Protein AF-0000000067177230 (afdb_homodimer)

InterPro domains:
  IPR029063 S-adenosyl-L-methionine-dependent methyltransferase superfamily [G3DSA:3.40.50.150] (31-239)
  IPR029063 S-adenosyl-L-methionine-dependent methyltransferase superfamily [SSF53335] (38-191)

Nearest PDB structures (foldseek):
  8iaa-assembly1_B  TM=7.908E-01  e=8.443E-17  Saccharopolyspora spinosa
  3ssn-assembly1_A  TM=7.927E-01  e=2.210E-16  Micromonospora griseorubida
  8ia9-assembly1_B-2  TM=8.274E-01  e=1.172E-15  Saccharopolyspora spinosa
  8ia9-assembly1_A-2  TM=7.878E-01  e=2.073E-16  Saccharopolyspora spinosa
  3ssn-assembly1_C  TM=7.969E-01  e=8.501E-16  Micromonospora griseorubida

Foldseek 3Di:
DLVVCDDPRNDDDDDDDDPDDDDDDPLNVLLVVFPPDDDDPVCSVVCVVACVPWAEEEEEDCDPVRVVSSCCVVPVRHQYEYEAQDPVCQVNADVVSNYHYYHDQLLDLVSVVVVCVVPNAGLYYEYPHQQAQNSQVSNCVRRVVRHAAQGKYKYAQLVCCVPPVRHPDPQGVVNVVVVLVCQLCFQCVVDDDLLCQEPPRPNPDPDDDGPQSNQFFDDWDDDDRMIMTTTHNGGDDRDYDYDD/DLVVCDDPRNDDDDDDDDPDDDDDDPLVVLLVVFPPDDDDSVCSVVCVVACVPWAEEEEEDCDPVRVVSSCCVVPVRHQYEYEAQDPVCQVNADVVSNYHYYHDQLLDLVSVVVVCVVPNAGLYYEYPHQQAQNSQVSNCVRRVVRHAAFGKYKYAQLVCCVPPVRHPDPQGVVNVVVVLVCQLCFQCVVDDDLLCQEPPRPNPDPDDDGPQSNQFFDDWDDDDRMIMTTTHNGGDDRDYDYDD

Secondary structure (DSSP, 8-state):
-HHHHHHHHHSEEEEEB--SPPP--HHHHHHHH-SS-EEETTHHHHHHHHSTT-SEEEEE--TTSHHHHHHHHH-TT-EEEEEESSGGGGGG-BGGGTEEEEE--TT-HHHHHHHHHHH---SEEEE-S--SHHHHHHHHHHHGGGSPTT-EEEEE-GGGGGSTTT--SS--HHHHHHHHHHHHTHHHHT-SSGGGGBTT-TT--SEEEEETHHHHEEEEEEETTEEEEEEPSS---B--EEE-/-HHHHHHHHHSEEEEEB--SPPP--HHHHHHHH-SS-EEETTHHHHHHHHSTT-SEEEEE--TTSHHHHHHHHH-TT-EEEEEESSGGGGGG-BGGGTEEEEE--TT-HHHHHHHHHHH---SEEEE-S--SHHHHHHHHHHHGGGSPTT-EEEEE-GGGGGSGGG--SS--HHHHHHHHHHHHTHHHHT-SSGGGGBTT-TT--SEEEEETHHHHEEEEEEETTEEEEEEPSS---B--EEE-

Sequence (488 aa):
MLQALGPDLSRSVTMTADDSVPEETSIGRIFEGTHDVHKLRHYLPIYERVLTNAGKMLEIGVDRGGSLEMWRQYLPETTIVGVDINPRAAQYDDPDRRIHVRIGDQTNTHFLQAVLDEFGAFDTVLDDGGHTPKQMISSFQYLFPRLKAGGVYVVEDVCANYWTSYRDQPESFIDFTRWLMDAMHAPYMRMNSVFQIMEGHQKRLRHVEVPYAATIIDRIEVFDSVVVIHRADESKRLPRAAYQMLQALGPDLSRSVTMTADDSVPEETSIGRIFEGTHDVHKLRHYLPIYERVLTNAGKMLEIGVDRGGSLEMWRQYLPETTIVGVDINPRAAQYDDPDRRIHVRIGDQTNTHFLQAVLDEFGAFDTVLDDGGHTPKQMISSFQYLFPRLKAGGVYVVEDVCANYWTSYRDQPESFIDFTRWLMDAMHAPYMRMNSVFQIMEGHQKRLRHVEVPYAATIIDRIEVFDSVVVIHRADESKRLPRAAYQ

Radius of gyration: 23.13 Å; Cα contacts (8 Å, |Δi|>4): 1016; chains: 2; bounding box: 54×68×53 Å

Organism: Mycolicibacterium smegmatis (strain ATCC 700084 / mc(2)155) (NCBI:txid246196)

pLDDT: mean 97.38, std 2.11, range [83.94, 98.94]

Solvent-accessible surface area (backbone atoms only — not comparable to full-atom values): 25135 Å² total; per-residue (Å²): 92,57,78,77,41,34,73,69,34,34,36,79,37,78,33,38,52,69,82,70,80,77,75,88,41,77,65,46,50,45,47,70,71,26,56,55,28,75,48,49,60,79,48,53,64,51,46,65,67,72,52,74,80,44,53,33,32,37,34,32,39,37,68,76,39,12,53,57,55,36,45,45,70,75,38,74,82,27,38,39,37,32,30,24,66,54,68,75,37,48,74,63,42,34,69,94,73,38,27,40,45,48,72,41,52,71,65,36,62,68,53,52,46,51,52,35,71,73,71,45,67,30,37,24,37,37,41,52,46,66,50,24,25,62,38,50,50,45,33,42,45,61,46,58,85,52,39,34,66,54,12,39,41,36,38,49,52,56,50,40,39,55,14,76,92,28,43,79,54,91,60,33,58,71,57,49,48,50,40,51,53,48,37,42,46,38,65,44,63,78,42,73,54,69,51,38,33,22,70,91,41,89,63,36,50,60,61,47,78,28,38,39,38,36,30,36,53,45,36,40,36,39,44,84,39,31,41,38,40,31,33,25,70,54,77,46,54,44,69,44,31,46,74,50,95,57,76,78,40,33,73,69,33,36,36,79,37,76,32,38,52,68,83,70,81,77,75,88,40,76,66,46,50,44,47,70,71,25,57,55,28,74,48,47,60,80,48,53,65,51,47,64,67,71,52,73,79,44,53,32,32,37,33,33,40,38,66,76,40,12,52,58,54,36,45,44,71,76,38,72,83,28,38,37,36,31,31,22,66,53,68,75,38,49,75,63,44,34,68,94,74,39,26,39,45,48,72,41,51,70,65,37,61,70,54,52,46,52,52,35,70,73,72,45,67,29,38,23,37,39,40,51,47,67,50,25,25,63,40,49,50,44,33,44,45,60,44,56,85,52,39,33,67,53,14,41,41,36,37,49,52,54,49,41,39,54,14,73,93,28,44,79,54,90,59,33,59,71,55,50,48,51,39,52,53,48,36,42,46,39,64,45,64,76,40,73,54,69,52,38,32,22,69,91,40,88,63,35,50,59,61,48,78,27,39,39,38,35,29,36,53,46,37,38,36,39,43,80,40,30,41,38,42,31,33,25,71,53,77,47,54,45,68,42,31,43,74,50

Structure (mmCIF, N/CA/C/O backbone):
data_AF-0000000067177230-model_v1
#
loop_
_entity.id
_entity.type
_entity.pdbx_description
1 polymer 'Rmt2 protein'
#
loop_
_atom_site.group_PDB
_atom_site.id
_atom_site.type_symbol
_atom_site.label_atom_id
_atom_site.label_alt_id
_atom_site.label_comp_id
_atom_site.label_asym_id
_atom_site.label_entity_id
_atom_site.label_seq_id
_atom_site.pdbx_PDB_ins_code
_atom_site.Cartn_x
_atom_site.Cartn_y
_atom_site.Cartn_z
_atom_site.occupancy
_atom_site.B_iso_or_equiv
_atom_site.auth_seq_id
_atom_site.auth_comp_id
_atom_site.auth_asym_id
_atom_site.auth_atom_id
_atom_site.pdbx_PDB_model_num
ATOM 1 N N . MET A 1 1 ? -8.648 4.359 -17.203 1 89.75 1 MET A N 1
ATOM 2 C CA . MET A 1 1 ? -8.852 3.607 -15.969 1 89.75 1 MET A CA 1
ATOM 3 C C . MET A 1 1 ? -9.945 2.562 -16.141 1 89.75 1 MET A C 1
ATOM 5 O O . MET A 1 1 ? -9.711 1.37 -15.945 1 89.75 1 MET A O 1
ATOM 9 N N . LEU A 1 2 ? -11.125 2.902 -16.641 1 91.56 2 LEU A N 1
ATOM 10 C CA . LEU A 1 2 ? -12.25 1.975 -16.719 1 91.56 2 LEU A CA 1
ATOM 11 C C . LEU A 1 2 ? -11.922 0.816 -17.656 1 91.56 2 LEU A C 1
ATOM 13 O O . LEU A 1 2 ? -12.227 -0.339 -17.359 1 91.56 2 LEU A O 1
ATOM 17 N N . GLN A 1 3 ? -11.312 1.147 -18.766 1 92.94 3 GLN A N 1
ATOM 18 C CA . GLN A 1 3 ? -10.93 0.103 -19.719 1 92.94 3 GLN A CA 1
ATOM 19 C C . GLN A 1 3 ? -9.906 -0.849 -19.109 1 92.94 3 GLN A C 1
ATOM 21 O O . GLN A 1 3 ? -10.008 -2.066 -19.266 1 92.94 3 GLN A O 1
ATOM 26 N N . ALA A 1 4 ? -8.969 -0.3 -18.375 1 93.94 4 ALA A N 1
ATOM 27 C CA . ALA A 1 4 ? -7.902 -1.092 -17.781 1 93.94 4 ALA A CA 1
ATOM 28 C C . ALA A 1 4 ? -8.445 -2.031 -16.719 1 93.94 4 ALA A C 1
ATOM 30 O O . ALA A 1 4 ? -7.93 -3.133 -16.516 1 93.94 4 ALA A O 1
ATOM 31 N N . LEU A 1 5 ? -9.477 -1.736 -16 1 97.06 5 LEU A N 1
ATOM 32 C CA . LEU A 1 5 ? -10.04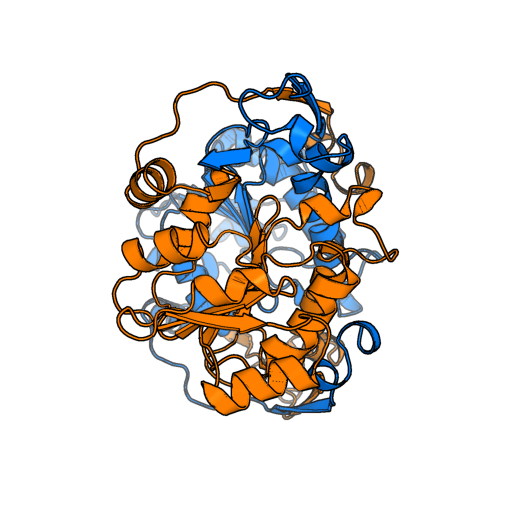7 -2.496 -14.898 1 97.06 5 LEU A CA 1
ATOM 33 C C . LEU A 1 5 ? -10.719 -3.77 -15.406 1 97.06 5 LEU A C 1
ATOM 35 O O . LEU A 1 5 ? -10.82 -4.754 -14.672 1 97.06 5 LEU A O 1
ATOM 39 N N . GLY A 1 6 ? -11.117 -3.797 -16.672 1 96.62 6 GLY A N 1
ATOM 40 C CA . GLY A 1 6 ? -11.914 -4.906 -17.188 1 96.62 6 GLY A CA 1
ATOM 41 C C . GLY A 1 6 ? -13.398 -4.754 -16.891 1 96.62 6 GLY A C 1
ATOM 42 O O . GLY A 1 6 ? -13.797 -3.883 -16.109 1 96.62 6 GLY A O 1
ATOM 43 N N . PRO A 1 7 ? -14.203 -5.555 -17.453 1 97.12 7 PRO A N 1
ATOM 44 C CA . PRO A 1 7 ? -15.648 -5.359 -17.438 1 97.12 7 PRO A CA 1
ATOM 45 C C . PRO A 1 7 ? -16.266 -5.539 -16.047 1 97.12 7 PRO A C 1
ATOM 47 O O . PRO A 1 7 ? -17.203 -4.832 -15.68 1 97.12 7 PRO A O 1
ATOM 50 N N . ASP A 1 8 ? -15.742 -6.465 -15.266 1 97.88 8 ASP A N 1
ATOM 51 C CA . ASP A 1 8 ? -16.312 -6.719 -13.945 1 97.88 8 ASP A CA 1
ATOM 52 C C . ASP A 1 8 ? -16.016 -5.562 -12.992 1 97.88 8 ASP A C 1
ATOM 54 O O . ASP A 1 8 ? -16.938 -5 -12.398 1 97.88 8 ASP A O 1
ATOM 58 N N . LEU A 1 9 ? -14.805 -5.152 -12.93 1 98.56 9 LEU A N 1
ATOM 59 C CA . LEU A 1 9 ? -14.375 -4.145 -11.969 1 98.56 9 LEU A CA 1
ATOM 60 C C . LEU A 1 9 ? -14.828 -2.754 -12.398 1 98.56 9 LEU A C 1
ATOM 62 O O . LEU A 1 9 ? -14.977 -1.859 -11.562 1 98.56 9 LEU A O 1
ATOM 66 N N . SER A 1 10 ? -15.094 -2.557 -13.656 1 98.38 10 SER A N 1
ATOM 67 C CA . SER A 1 10 ? -15.43 -1.226 -14.148 1 98.38 10 SER A CA 1
ATOM 68 C C . SER A 1 10 ? -16.938 -1.018 -14.195 1 98.38 10 SER A C 1
ATOM 70 O O . SER A 1 10 ? -17.406 0.089 -14.461 1 98.38 10 SER A O 1
ATOM 72 N N . ARG A 1 11 ? -17.719 -2.109 -13.969 1 98.31 11 ARG A N 1
ATOM 73 C CA . ARG A 1 11 ? -19.172 -1.963 -14.031 1 98.31 11 ARG A CA 1
ATOM 74 C C . ARG A 1 11 ? -19.656 -0.879 -13.07 1 98.31 11 ARG A C 1
ATOM 76 O O . ARG A 1 11 ? -19.141 -0.754 -11.953 1 98.31 11 ARG A O 1
ATOM 83 N N . SER A 1 12 ? -20.625 -0.101 -13.508 1 98.25 12 SER A N 1
ATOM 84 C CA . SER A 1 12 ? -21.109 1.019 -12.711 1 98.25 12 SER A CA 1
ATOM 85 C C . SER A 1 12 ? -22.016 0.537 -11.578 1 98.25 12 SER A C 1
ATOM 87 O O . SER A 1 12 ? -22.938 -0.255 -11.797 1 98.25 12 SER A O 1
ATOM 89 N N . VAL A 1 13 ? -21.688 0.997 -10.391 1 98.44 13 VAL A N 1
ATOM 90 C CA . VAL A 1 13 ? -22.531 0.724 -9.234 1 98.44 13 VAL A CA 1
ATOM 91 C C . VAL A 1 13 ? -22.781 2.016 -8.453 1 98.44 13 VAL A C 1
ATOM 93 O O . VAL A 1 13 ? -22.109 3.025 -8.695 1 98.44 13 VAL A O 1
ATOM 96 N N . THR A 1 14 ? -23.734 1.998 -7.543 1 98.31 14 THR A N 1
ATOM 97 C CA . THR A 1 14 ? -24.078 3.162 -6.734 1 98.31 14 THR A CA 1
ATOM 98 C C . THR A 1 14 ? -23.516 3.029 -5.328 1 98.31 14 THR A C 1
ATOM 100 O O . THR A 1 14 ? -23.781 2.043 -4.637 1 98.31 14 THR A O 1
ATOM 103 N N . MET A 1 15 ? -22.672 3.914 -4.945 1 98.19 15 MET A N 1
ATOM 104 C CA . MET A 1 15 ? -22.266 4.062 -3.549 1 98.19 15 MET A CA 1
ATOM 105 C C . MET A 1 15 ? -23.219 5.016 -2.812 1 98.19 15 MET A C 1
ATOM 107 O O . MET A 1 15 ? -23.516 6.102 -3.309 1 98.19 15 MET A O 1
ATOM 111 N N . THR A 1 16 ? -23.609 4.648 -1.666 1 98.06 16 THR A N 1
ATOM 112 C CA . THR A 1 16 ? -24.594 5.441 -0.938 1 98.06 16 THR A CA 1
ATOM 113 C C . THR A 1 16 ? -23.984 6.02 0.339 1 98.06 16 THR A C 1
ATOM 115 O O . THR A 1 16 ? -23.031 5.461 0.885 1 98.06 16 THR A O 1
ATOM 118 N N . ALA A 1 17 ? -24.531 7.113 0.791 1 97.56 17 ALA A N 1
ATOM 119 C CA . ALA A 1 17 ? -24.094 7.746 2.037 1 97.56 17 ALA A CA 1
ATOM 120 C C . ALA A 1 17 ? -24.328 6.82 3.229 1 97.56 17 ALA A C 1
ATOM 122 O O . ALA A 1 17 ? -25.328 6.09 3.27 1 97.56 17 ALA A O 1
ATOM 123 N N . ASP A 1 18 ? -23.422 6.836 4.145 1 95.75 18 ASP A N 1
ATOM 124 C CA . ASP A 1 18 ? -23.516 6.098 5.398 1 95.75 18 ASP A CA 1
ATOM 125 C C . ASP A 1 18 ? -24.125 6.969 6.5 1 95.75 18 ASP A C 1
ATOM 127 O O . ASP A 1 18 ? -23.516 7.945 6.934 1 95.75 18 ASP A O 1
ATOM 131 N N . ASP A 1 19 ? -25.234 6.637 7.004 1 94.12 19 ASP A N 1
ATOM 132 C CA . ASP A 1 19 ? -25.891 7.414 8.047 1 94.12 19 ASP A CA 1
ATOM 133 C C . ASP A 1 19 ? -25.969 6.625 9.352 1 94.12 19 ASP A C 1
ATOM 135 O O . ASP A 1 19 ? -26.719 6.992 10.258 1 94.12 19 ASP A O 1
ATOM 139 N N . SER A 1 20 ? -25.266 5.492 9.328 1 94.5 20 SER A N 1
ATOM 140 C CA . SER A 1 20 ? -25.266 4.695 10.547 1 94.5 20 SER A CA 1
ATOM 141 C C . SER A 1 20 ? -24.516 5.398 11.672 1 94.5 20 SER A C 1
ATOM 143 O O . SER A 1 20 ? -23.719 6.309 11.422 1 94.5 20 SER A O 1
ATOM 145 N N . VAL A 1 21 ? -24.766 5.016 12.898 1 93.31 21 VAL A N 1
ATOM 146 C CA . VAL A 1 21 ? -24 5.504 14.031 1 93.31 21 VAL A CA 1
ATOM 147 C C . VAL A 1 21 ? -22.578 4.949 13.969 1 93.31 21 VAL A C 1
ATOM 149 O O . VAL A 1 21 ? -22.375 3.748 13.781 1 93.31 21 VAL A O 1
ATOM 152 N N . PRO A 1 22 ? -21.641 5.809 14.078 1 91.06 22 PRO A N 1
ATOM 153 C CA . PRO A 1 22 ? -20.266 5.32 14.031 1 91.06 22 PRO A CA 1
ATOM 154 C C . PRO A 1 22 ? -19.969 4.285 15.117 1 91.06 22 PRO A C 1
ATOM 156 O O . PRO A 1 22 ? -20.484 4.398 16.234 1 91.06 22 PRO A O 1
ATOM 159 N N . GLU A 1 23 ? -19.156 3.365 14.68 1 86.69 23 GLU A N 1
ATOM 160 C CA . GLU A 1 23 ? -18.75 2.352 15.648 1 86.69 23 GLU A CA 1
ATOM 161 C C . GLU A 1 23 ? -17.938 2.967 16.781 1 86.69 23 GLU A C 1
ATOM 163 O O . GLU A 1 23 ? -17.109 3.846 16.547 1 86.69 23 GLU A O 1
ATOM 168 N N . GLU A 1 24 ? -18.141 2.428 17.953 1 90.19 24 GLU A N 1
ATOM 169 C CA . GLU A 1 24 ? -17.391 2.898 19.109 1 90.19 24 GLU A CA 1
ATOM 170 C C . GLU A 1 24 ? -16.031 2.205 19.203 1 90.19 24 GLU A C 1
ATOM 172 O O . GLU A 1 24 ? -15.961 0.984 19.344 1 90.19 24 GLU A O 1
ATOM 177 N N . THR A 1 25 ? -15.055 2.898 18.953 1 93 25 THR A N 1
ATOM 178 C CA . THR A 1 25 ? -13.68 2.441 19.156 1 93 25 THR A CA 1
ATOM 179 C C . THR A 1 25 ? -12.945 3.354 20.125 1 93 25 THR A C 1
ATOM 181 O O . THR A 1 25 ? -13.445 4.422 20.484 1 93 25 THR A O 1
ATOM 184 N N . SER A 1 26 ? -11.844 2.889 20.672 1 92.94 26 SER A N 1
ATOM 185 C CA . SER A 1 26 ? -11.086 3.709 21.609 1 92.94 26 SER A CA 1
ATOM 186 C C . SER A 1 26 ? -10.719 5.055 20.984 1 92.94 26 SER A C 1
ATOM 188 O O . SER A 1 26 ? -10.977 6.105 21.578 1 92.94 26 SER A O 1
ATOM 190 N N . ILE A 1 27 ? -10.156 5.043 19.781 1 95.12 27 ILE A N 1
ATOM 191 C CA . ILE A 1 27 ? -9.766 6.297 19.141 1 95.12 27 ILE A CA 1
ATOM 192 C C . ILE A 1 27 ? -11.016 7.062 18.703 1 95.12 27 ILE A C 1
ATOM 194 O O . ILE A 1 27 ? -11.023 8.297 18.703 1 95.12 27 ILE A O 1
ATOM 198 N N . GLY A 1 28 ? -12.055 6.277 18.359 1 96.25 28 GLY A N 1
ATOM 199 C CA . GLY A 1 28 ? -13.32 6.922 18.031 1 96.25 28 GLY A CA 1
ATOM 200 C C . GLY A 1 28 ? -13.883 7.742 19.172 1 96.25 28 GLY A C 1
ATOM 201 O O . GLY A 1 28 ? -14.359 8.859 18.969 1 96.25 28 GLY A O 1
ATOM 202 N N . ARG A 1 29 ? -13.789 7.203 20.375 1 96.94 29 ARG A N 1
ATOM 203 C CA . ARG A 1 29 ? -14.266 7.91 21.562 1 96.94 29 ARG A CA 1
ATOM 204 C C . ARG A 1 29 ? -13.469 9.188 21.797 1 96.94 29 ARG A C 1
ATOM 206 O O . ARG A 1 29 ? -14.039 10.234 22.109 1 96.94 29 ARG A O 1
ATOM 213 N N . ILE A 1 30 ? -12.211 9.016 21.656 1 97.69 30 ILE A N 1
ATOM 214 C CA . ILE A 1 30 ? -11.336 10.164 21.828 1 97.69 30 ILE A CA 1
ATOM 215 C C . ILE A 1 30 ? -11.68 11.234 20.797 1 97.69 30 ILE A C 1
ATOM 217 O O . ILE A 1 30 ? -11.828 12.414 21.125 1 97.69 30 ILE A O 1
ATOM 221 N N . PHE A 1 31 ? -11.82 10.828 19.562 1 97.94 31 PHE A N 1
ATOM 222 C CA . PHE A 1 31 ? -12.156 11.742 18.484 1 97.94 31 PHE A CA 1
ATOM 223 C C . PHE A 1 31 ? -13.461 12.469 18.766 1 97.94 31 PHE A C 1
ATOM 225 O O . PHE A 1 31 ? -13.539 13.695 18.641 1 97.94 31 PHE A O 1
ATOM 232 N N . GLU A 1 32 ? -14.43 11.688 19.188 1 96.62 32 GLU A N 1
ATOM 233 C CA . GLU A 1 32 ? -15.742 12.266 19.453 1 96.62 32 GLU A CA 1
ATOM 234 C C . GLU A 1 32 ? -15.688 13.258 20.609 1 96.62 32 GLU A C 1
ATOM 236 O O . GLU A 1 32 ? -16.453 14.227 20.641 1 96.62 32 G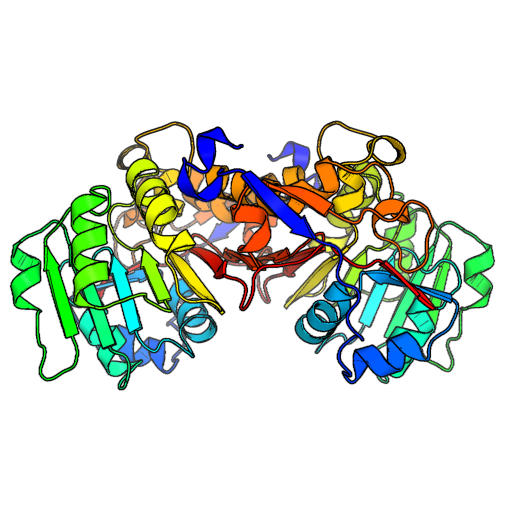LU A O 1
ATOM 241 N N . GLY A 1 33 ? -14.766 13.047 21.5 1 96.81 33 GLY A N 1
ATOM 242 C CA . GLY A 1 33 ? -14.664 13.891 22.672 1 96.81 33 GLY A CA 1
ATOM 243 C C . GLY A 1 33 ? -13.727 15.062 22.484 1 96.81 33 GLY A C 1
ATOM 244 O O . GLY A 1 33 ? -13.586 15.906 23.375 1 96.81 33 GLY A O 1
ATOM 245 N N . THR A 1 34 ? -13.016 15.141 21.406 1 97.56 34 THR A N 1
ATOM 246 C CA . THR A 1 34 ? -12.023 16.172 21.156 1 97.56 34 THR A CA 1
ATOM 247 C C . THR A 1 34 ? -12.617 17.312 20.328 1 97.56 34 THR A C 1
ATOM 249 O O . THR A 1 34 ? -13.164 17.062 19.25 1 97.56 34 THR A O 1
ATOM 252 N N . HIS A 1 35 ? -12.461 18.516 20.734 1 96.5 35 HIS A N 1
ATOM 253 C CA . HIS A 1 35 ? -13.008 19.656 20 1 96.5 35 HIS A CA 1
ATOM 254 C C . HIS A 1 35 ? -12.023 20.156 18.938 1 96.5 35 HIS A C 1
ATOM 256 O O . HIS A 1 35 ? -10.812 19.969 19.078 1 96.5 35 HIS A O 1
ATOM 262 N N . ASP A 1 36 ? -12.547 20.734 17.906 1 96.62 36 ASP A N 1
ATOM 263 C CA . ASP A 1 36 ? -11.789 21.438 16.875 1 96.62 36 ASP A CA 1
ATOM 264 C C . ASP A 1 36 ? -10.898 20.469 16.094 1 96.62 36 ASP A C 1
ATOM 266 O O . ASP A 1 36 ? -9.75 20.781 15.781 1 96.62 36 ASP A O 1
ATOM 270 N N . VAL A 1 37 ? -11.344 19.25 15.938 1 96.69 37 VAL A N 1
ATOM 271 C CA . VAL A 1 37 ? -10.617 18.266 15.133 1 96.69 37 VAL A CA 1
ATOM 272 C C . VAL A 1 37 ? -11.484 17.812 13.961 1 96.69 37 VAL A C 1
ATOM 274 O O . VAL A 1 37 ? -12.68 17.562 14.125 1 96.69 37 VAL A O 1
ATOM 277 N N . HIS A 1 38 ? -10.977 17.859 12.781 1 95.56 38 HIS A N 1
ATOM 278 C CA . HIS A 1 38 ? -11.625 17.422 11.547 1 95.56 38 HIS A CA 1
ATOM 279 C C . HIS A 1 38 ? -10.914 16.219 10.938 1 95.56 38 HIS A C 1
ATOM 281 O O . HIS A 1 38 ? -9.711 16.266 10.68 1 95.56 38 HIS A O 1
ATOM 287 N N . LYS A 1 39 ? -11.617 15.125 10.766 1 97.38 39 LYS A N 1
ATOM 288 C CA . LYS A 1 39 ? -11.078 13.93 10.133 1 97.38 39 LYS A CA 1
ATOM 289 C C . LYS A 1 39 ? -12.156 13.203 9.32 1 97.38 39 LYS A C 1
ATOM 291 O O . LYS A 1 39 ? -13.352 13.367 9.578 1 97.38 39 LYS A O 1
ATOM 296 N N . LEU A 1 40 ? -11.742 12.477 8.32 1 97.56 40 LEU A N 1
ATOM 297 C CA . LEU A 1 40 ? -12.625 11.453 7.766 1 97.56 40 LEU A CA 1
ATOM 298 C C . LEU A 1 40 ? -12.695 10.242 8.695 1 97.56 40 LEU A C 1
ATOM 300 O O . LEU A 1 40 ? -11.664 9.766 9.172 1 97.56 40 LEU A O 1
ATOM 304 N N . ARG A 1 41 ? -13.859 9.781 8.961 1 96.81 41 ARG A N 1
ATOM 305 C CA . ARG A 1 41 ? -14.078 8.773 10 1 96.81 41 ARG A CA 1
ATOM 306 C C . ARG A 1 41 ? -13.273 7.508 9.719 1 96.81 41 ARG A C 1
ATOM 308 O O . ARG A 1 41 ? -12.773 6.871 10.641 1 96.81 41 ARG A O 1
ATOM 315 N N . HIS A 1 42 ? -13.164 7.152 8.469 1 96.5 42 HIS A N 1
ATOM 316 C CA . HIS A 1 42 ? -12.516 5.891 8.148 1 96.5 42 HIS A CA 1
ATOM 317 C C . HIS A 1 42 ? -11.008 5.988 8.312 1 96.5 42 HIS A C 1
ATOM 319 O O . HIS A 1 42 ? -10.289 5 8.141 1 96.5 42 HIS A O 1
ATOM 325 N N . TYR A 1 43 ? -10.438 7.203 8.688 1 98 43 TYR A N 1
ATOM 326 C CA . TYR A 1 43 ? -9.023 7.352 9 1 98 43 TYR A CA 1
ATOM 327 C C . TYR A 1 43 ? -8.695 6.73 10.352 1 98 43 TYR A C 1
ATOM 329 O O . TYR A 1 43 ? -7.562 6.309 10.594 1 98 43 TYR A O 1
ATOM 337 N N . LEU A 1 44 ? -9.664 6.711 11.219 1 97.44 44 LEU A N 1
ATOM 338 C CA . LEU A 1 44 ? -9.43 6.375 12.625 1 97.44 44 LEU A CA 1
ATOM 339 C C . LEU A 1 44 ? -8.836 4.977 12.75 1 97.44 44 LEU A C 1
ATOM 341 O O . LEU A 1 44 ? -7.793 4.801 13.383 1 97.44 44 LEU A O 1
ATOM 345 N N . PRO A 1 45 ? -9.398 3.979 12.109 1 96.31 45 PRO A N 1
ATOM 346 C CA . PRO A 1 45 ? -8.758 2.668 12.203 1 96.31 45 PRO A CA 1
ATOM 347 C C . PRO A 1 45 ? -7.379 2.641 11.539 1 96.31 45 PRO A C 1
ATOM 349 O O . PRO A 1 45 ? -6.52 1.843 11.922 1 96.31 45 PRO A O 1
ATOM 352 N N . ILE A 1 46 ? -7.156 3.479 10.531 1 97.56 46 ILE A N 1
ATOM 353 C CA . ILE A 1 46 ? -5.844 3.557 9.891 1 97.56 46 ILE A CA 1
ATOM 354 C C . ILE A 1 46 ? -4.812 4.074 10.898 1 97.56 46 ILE A C 1
ATOM 356 O O . ILE A 1 46 ? -3.713 3.527 11 1 97.56 46 ILE A O 1
ATOM 360 N N . TYR A 1 47 ? -5.219 5.09 11.688 1 97.62 47 TYR A N 1
ATOM 361 C CA . TYR A 1 47 ? -4.34 5.613 12.727 1 97.62 47 TYR A CA 1
ATOM 362 C C . TYR A 1 47 ? -3.959 4.52 13.719 1 97.62 47 TYR A C 1
ATOM 364 O O . TYR A 1 47 ? -2.791 4.395 14.094 1 97.62 47 TYR A O 1
ATOM 372 N N . GLU A 1 48 ? -4.961 3.725 14.086 1 95.75 48 GLU A N 1
ATOM 373 C CA . GLU A 1 48 ? -4.723 2.641 15.039 1 95.75 48 GLU A CA 1
ATOM 374 C C . GLU A 1 48 ? -3.676 1.665 14.508 1 95.75 48 GLU A C 1
ATOM 376 O O . GLU A 1 48 ? -2.885 1.117 15.281 1 95.75 48 GLU A O 1
ATOM 381 N N . ARG A 1 49 ? -3.705 1.533 13.266 1 93.94 49 ARG A N 1
ATOM 382 C CA . ARG A 1 49 ? -2.807 0.585 12.617 1 93.94 49 ARG A CA 1
ATOM 383 C C . ARG A 1 49 ? -1.401 1.164 12.484 1 93.94 49 ARG A C 1
ATOM 385 O O . ARG A 1 49 ? -0.413 0.466 12.719 1 93.94 49 ARG A O 1
ATOM 392 N N . VAL A 1 50 ? -1.264 2.428 12.195 1 95.56 50 VAL A N 1
ATOM 393 C CA . VAL A 1 50 ? 0.006 2.924 11.68 1 95.56 50 VAL A CA 1
ATOM 394 C C . VAL A 1 50 ? 0.716 3.748 12.75 1 95.56 50 VAL A C 1
ATOM 396 O O . VAL A 1 50 ? 1.924 3.979 12.664 1 95.56 50 VAL A O 1
ATOM 399 N N . LEU A 1 51 ? 0.018 4.223 13.781 1 95.62 51 LEU A N 1
ATOM 400 C CA . LEU A 1 51 ? 0.621 5.137 14.742 1 95.62 51 LEU A CA 1
ATOM 401 C C . LEU A 1 51 ? 0.994 4.402 16.031 1 95.62 51 LEU A C 1
ATOM 403 O O . LEU A 1 51 ? 1.346 5.031 17.031 1 95.62 51 LEU A O 1
ATOM 407 N N . THR A 1 52 ? 0.969 3.123 16.078 1 86.5 52 THR A N 1
ATOM 408 C CA . THR A 1 52 ? 1.159 2.309 17.281 1 86.5 52 THR A CA 1
ATOM 409 C C . THR A 1 52 ? 2.547 2.535 17.875 1 86.5 52 THR A C 1
ATOM 411 O O . THR A 1 52 ? 2.723 2.492 19.094 1 86.5 52 THR A O 1
ATOM 414 N N . ASN A 1 53 ? 3.533 2.871 17.141 1 85.19 53 ASN A N 1
ATOM 415 C CA . ASN A 1 53 ? 4.902 2.979 17.625 1 85.19 53 ASN A CA 1
ATOM 416 C C . ASN A 1 53 ? 5.441 4.398 17.484 1 85.19 53 ASN A C 1
ATOM 418 O O . ASN A 1 53 ? 6.648 4.598 17.359 1 85.19 53 ASN A O 1
ATOM 422 N N . ALA A 1 54 ? 4.508 5.27 17.547 1 94.88 54 ALA A N 1
ATOM 423 C CA . ALA A 1 54 ? 4.949 6.648 17.344 1 94.88 54 ALA A CA 1
ATOM 424 C C . ALA A 1 54 ? 5.629 7.191 18.594 1 94.88 54 ALA A C 1
ATOM 426 O O . ALA A 1 54 ? 4.965 7.508 19.578 1 94.88 54 ALA A O 1
ATOM 427 N N . GLY A 1 55 ? 6.953 7.305 18.578 1 97.44 55 GLY A N 1
ATOM 428 C CA . GLY A 1 55 ? 7.699 7.891 19.688 1 97.44 55 GLY A CA 1
ATOM 429 C C . GLY A 1 55 ? 7.82 9.398 19.578 1 97.44 55 GLY A C 1
ATOM 430 O O . GLY A 1 55 ? 7.562 10.117 20.562 1 97.44 55 GLY A O 1
ATOM 431 N N . LYS A 1 56 ? 8.258 9.922 18.5 1 98.75 56 LYS A N 1
ATOM 432 C CA . LYS A 1 56 ? 8.32 11.336 18.141 1 98.75 56 LYS A CA 1
ATOM 433 C C . LYS A 1 56 ? 7.629 11.594 16.812 1 98.75 56 LYS A C 1
ATOM 435 O O . LYS A 1 56 ? 8.094 11.141 15.766 1 98.75 56 LYS A O 1
ATOM 440 N N . MET A 1 57 ? 6.574 12.367 16.875 1 98.81 57 MET A N 1
ATOM 441 C CA . MET A 1 57 ? 5.691 12.547 15.719 1 98.81 57 MET A CA 1
ATOM 442 C C . MET A 1 57 ? 5.672 14.008 15.273 1 98.81 57 MET A C 1
ATOM 444 O O . MET A 1 57 ? 5.586 14.914 16.094 1 98.81 57 MET A O 1
ATOM 448 N N . LEU A 1 58 ? 5.84 14.156 13.977 1 98.94 58 LEU A N 1
ATOM 449 C CA . LEU A 1 58 ? 5.602 15.461 13.359 1 98.94 58 LEU A CA 1
ATOM 450 C C . LEU A 1 58 ? 4.25 15.492 12.656 1 98.94 58 LEU A C 1
ATOM 452 O O . LEU A 1 58 ? 3.975 14.656 11.789 1 98.94 58 LEU A O 1
ATOM 456 N N . GLU A 1 59 ? 3.404 16.344 13.031 1 98.88 59 GLU A N 1
ATOM 457 C CA . GLU A 1 59 ? 2.18 16.609 12.281 1 98.88 59 GLU A CA 1
ATOM 458 C C . GLU A 1 59 ? 2.271 17.922 11.516 1 98.88 59 GLU A C 1
ATOM 460 O O . GLU A 1 59 ? 2.51 18.984 12.109 1 98.88 59 GLU A O 1
ATOM 465 N N . ILE A 1 60 ? 2.109 17.812 10.242 1 98.88 60 ILE A N 1
ATOM 466 C CA . ILE A 1 60 ? 2.012 19 9.406 1 98.88 60 ILE A CA 1
ATOM 467 C C . ILE A 1 60 ? 0.552 19.438 9.297 1 98.88 60 ILE A C 1
ATOM 469 O O . ILE A 1 60 ? -0.287 18.688 8.781 1 98.88 60 ILE A O 1
ATOM 473 N N . GLY A 1 61 ? 0.229 20.641 9.719 1 98.62 61 GLY A N 1
ATOM 474 C CA . GLY A 1 61 ? -1.137 21.141 9.758 1 98.62 61 GLY A CA 1
ATOM 475 C C . GLY A 1 61 ? -1.855 20.797 11.055 1 98.62 61 GLY A C 1
ATOM 476 O O . GLY A 1 61 ? -2.482 19.75 11.164 1 98.62 61 GLY A O 1
ATOM 477 N N . VAL A 1 62 ? -1.86 21.797 12.008 1 98.12 62 VAL A N 1
ATOM 478 C CA . VAL A 1 62 ? -2.508 21.547 13.297 1 98.12 62 VAL A CA 1
ATOM 479 C C . VAL A 1 62 ? -3.693 22.484 13.469 1 98.12 62 VAL A C 1
ATOM 481 O O . VAL A 1 62 ? -4.527 22.281 14.352 1 98.12 62 VAL A O 1
ATOM 484 N N . ASP A 1 63 ? -3.752 23.469 12.617 1 95.69 63 ASP A N 1
ATOM 485 C CA . ASP A 1 63 ? -4.863 24.406 12.531 1 95.69 63 ASP A CA 1
ATOM 486 C C . ASP A 1 63 ? -5.328 24.844 13.922 1 95.69 63 ASP A C 1
ATOM 488 O O . ASP A 1 63 ? -4.602 25.547 14.641 1 95.69 63 ASP A O 1
ATOM 492 N N . ARG A 1 64 ? -6.48 24.359 14.508 1 95.44 64 ARG A N 1
ATOM 493 C CA . ARG A 1 64 ? -7.086 24.828 15.758 1 95.44 64 ARG A CA 1
ATOM 494 C C . ARG A 1 64 ? -6.68 23.938 16.922 1 95.44 64 ARG A C 1
ATOM 496 O O . ARG A 1 64 ? -7.363 23.906 17.953 1 95.44 64 ARG A O 1
ATOM 503 N N . GLY A 1 65 ? -5.73 23.141 16.734 1 96.88 65 GLY A N 1
ATOM 504 C CA . GLY A 1 65 ? -5.09 22.422 17.828 1 96.88 65 GLY A CA 1
ATOM 505 C C . GLY A 1 65 ? -5.832 21.156 18.234 1 96.88 65 GLY A C 1
ATOM 506 O O . GLY A 1 65 ? -5.355 20.391 19.062 1 96.88 65 GLY A O 1
ATOM 507 N N . GLY A 1 66 ? -7.012 20.906 17.609 1 97.31 66 GLY A N 1
ATOM 508 C CA . GLY A 1 66 ? -7.812 19.75 17.969 1 97.31 66 GLY A CA 1
ATOM 509 C C . GLY A 1 66 ? -7.07 18.438 17.812 1 97.31 66 GLY A C 1
ATOM 510 O O . GLY A 1 66 ? -7.152 17.547 18.672 1 97.31 66 GLY A O 1
ATOM 511 N N . SER A 1 67 ? -6.367 18.25 16.719 1 97.88 67 SER A N 1
ATOM 512 C CA . SER A 1 67 ? -5.633 17.016 16.484 1 97.88 67 SER A CA 1
ATOM 513 C C . SER A 1 67 ? -4.543 16.812 17.531 1 97.88 67 SER A C 1
ATOM 515 O O . SER A 1 67 ? -4.277 15.688 17.938 1 97.88 67 SER A O 1
ATOM 517 N N . LEU A 1 68 ? -3.873 17.891 17.984 1 98.44 68 LEU A N 1
ATOM 518 C CA . LEU A 1 68 ? -2.857 17.781 19.016 1 98.44 68 LEU A CA 1
ATOM 519 C C . LEU A 1 68 ? -3.445 17.203 20.297 1 98.44 68 LEU A C 1
ATOM 521 O O . LEU A 1 68 ? -2.832 16.328 20.922 1 98.44 68 LEU A O 1
ATOM 525 N N . GLU A 1 69 ? -4.641 17.641 20.609 1 97.94 69 GLU A N 1
ATOM 526 C CA . GLU A 1 69 ? -5.32 17.109 21.797 1 97.94 69 GLU A CA 1
ATOM 527 C C . GLU A 1 69 ? -5.699 15.648 21.594 1 97.94 69 GLU A C 1
ATOM 529 O O . GLU A 1 69 ? -5.57 14.844 22.516 1 97.94 69 GLU A O 1
ATOM 534 N N . MET A 1 70 ? -6.176 15.359 20.453 1 97.88 70 MET A N 1
ATOM 535 C CA . MET A 1 70 ? -6.531 13.977 20.125 1 97.88 70 MET A CA 1
ATOM 536 C C . MET A 1 70 ? -5.312 13.062 20.25 1 97.88 70 MET A C 1
ATOM 538 O O . MET A 1 70 ? -5.383 12.008 20.875 1 97.88 70 MET A O 1
ATOM 542 N N . TRP A 1 71 ? -4.184 13.492 19.641 1 98.12 71 TRP A N 1
ATOM 543 C CA . TRP A 1 71 ? -2.969 12.688 19.672 1 98.12 71 TRP A CA 1
ATOM 544 C C . TRP A 1 71 ? -2.453 12.531 21.109 1 98.12 71 TRP A C 1
ATOM 546 O O . TRP A 1 71 ? -1.997 11.453 21.484 1 98.12 71 TRP A O 1
ATOM 556 N N . ARG A 1 72 ? -2.51 13.602 21.859 1 98 72 ARG A N 1
ATOM 557 C CA . ARG A 1 72 ? -2.018 13.523 23.219 1 98 72 ARG A CA 1
ATOM 558 C C . ARG A 1 72 ? -2.775 12.469 24.031 1 98 72 ARG A C 1
ATOM 560 O O . ARG A 1 72 ? -2.176 11.719 24.797 1 98 72 ARG A O 1
ATOM 567 N N . GLN A 1 73 ? -4.07 12.461 23.828 1 97.25 73 GLN A N 1
ATOM 568 C CA . GLN A 1 73 ? -4.883 11.469 24.531 1 97.25 73 GLN A CA 1
ATOM 569 C C . GLN A 1 73 ? -4.613 10.062 24 1 97.25 73 GLN A C 1
ATOM 571 O O . GLN A 1 73 ? -4.539 9.102 24.781 1 97.25 73 GLN A O 1
ATOM 576 N N . TYR A 1 74 ? -4.449 9.906 22.766 1 97.12 74 TYR A N 1
ATOM 577 C CA . TYR A 1 74 ? -4.309 8.609 22.109 1 97.12 74 TYR A CA 1
ATOM 578 C C . TYR A 1 74 ? -2.9 8.055 22.297 1 97.12 74 TYR A C 1
ATOM 580 O O . TYR A 1 74 ? -2.711 6.844 22.406 1 97.12 74 TYR A O 1
ATOM 588 N N . LEU A 1 75 ? -1.915 8.977 22.281 1 97.38 75 LEU A N 1
ATOM 589 C CA . LEU A 1 75 ? -0.497 8.656 22.406 1 97.38 75 LEU A CA 1
ATOM 590 C C . LEU A 1 75 ? 0.133 9.383 23.578 1 97.38 75 LEU A C 1
ATOM 592 O O . LEU A 1 75 ? 0.976 10.266 23.391 1 97.38 75 LEU A O 1
ATOM 596 N N . PRO A 1 76 ? -0.058 8.938 24.719 1 96.44 76 PRO A N 1
ATOM 597 C CA . PRO A 1 76 ? 0.262 9.711 25.922 1 96.44 76 PRO A CA 1
ATOM 598 C C . PRO A 1 76 ? 1.765 9.898 26.109 1 96.44 76 PRO A C 1
ATOM 600 O O . PRO A 1 76 ? 2.193 10.859 26.766 1 96.44 76 PRO A O 1
ATOM 603 N N . GLU A 1 77 ? 2.586 9.055 25.531 1 97.12 77 GLU A N 1
ATOM 604 C CA . GLU A 1 77 ? 4.02 9.133 25.797 1 97.12 77 GLU A CA 1
ATOM 605 C C . GLU A 1 77 ? 4.766 9.75 24.609 1 97.12 77 GLU A C 1
ATOM 607 O O . GLU A 1 77 ? 5.977 9.969 24.688 1 97.12 77 GLU A O 1
ATOM 612 N N . THR A 1 78 ? 4.109 10.008 23.562 1 98.38 78 THR A N 1
ATOM 613 C CA . THR A 1 78 ? 4.719 10.477 22.328 1 98.38 78 THR A CA 1
ATOM 614 C C . THR A 1 78 ? 5.07 11.961 22.422 1 98.38 78 THR A C 1
ATOM 616 O O . THR A 1 78 ? 4.289 12.758 22.953 1 98.38 78 THR A O 1
ATOM 619 N N . THR A 1 79 ? 6.289 12.305 21.984 1 98.81 79 THR A N 1
ATOM 620 C CA . THR A 1 79 ? 6.57 13.711 21.719 1 98.81 79 THR A CA 1
ATOM 621 C C . THR A 1 79 ? 5.895 14.156 20.422 1 98.81 79 THR A C 1
ATOM 623 O O . THR A 1 79 ? 6.156 13.602 19.359 1 98.81 79 THR A O 1
ATOM 626 N N . ILE A 1 80 ? 5.043 15.156 20.562 1 98.81 80 ILE A N 1
ATOM 627 C CA . ILE A 1 80 ? 4.266 15.617 19.422 1 98.81 80 ILE A CA 1
ATOM 628 C C . ILE A 1 80 ? 4.758 17 18.984 1 98.81 80 ILE A C 1
ATOM 630 O O . ILE A 1 80 ? 4.781 17.938 19.781 1 98.81 80 ILE A O 1
ATOM 634 N N . VAL A 1 81 ? 5.168 17.078 17.766 1 98.94 81 VAL A N 1
ATOM 635 C CA . VAL A 1 81 ? 5.551 18.359 17.172 1 98.94 81 VAL A CA 1
ATOM 636 C C . VAL A 1 81 ? 4.605 18.703 16.016 1 98.94 81 VAL A C 1
ATOM 638 O O . VAL A 1 81 ? 4.516 17.953 15.039 1 98.94 81 VAL A O 1
ATOM 641 N N . GLY A 1 82 ? 3.859 19.766 16.172 1 98.88 82 GLY A N 1
ATOM 642 C CA . GLY A 1 82 ? 2.998 20.281 15.125 1 98.88 82 GLY A CA 1
ATOM 643 C C . GLY A 1 82 ? 3.588 21.484 14.406 1 98.88 82 GLY A C 1
ATOM 644 O O . GLY A 1 82 ? 4.254 22.312 15.031 1 98.88 82 GLY A O 1
ATOM 645 N N . VAL A 1 83 ? 3.334 21.578 13.133 1 98.88 83 VAL A N 1
ATOM 646 C CA . VAL A 1 83 ? 3.717 22.766 12.391 1 98.88 83 VAL A CA 1
ATOM 647 C C . VAL A 1 83 ? 2.508 23.312 11.633 1 98.88 83 VAL A C 1
ATOM 649 O O . VAL A 1 83 ? 1.626 22.547 11.227 1 98.88 83 VAL A O 1
ATOM 652 N N . ASP A 1 84 ? 2.453 24.562 11.492 1 98.81 84 ASP A N 1
ATOM 653 C CA . ASP A 1 84 ? 1.391 25.25 10.758 1 98.81 84 ASP A CA 1
ATOM 654 C C . ASP A 1 84 ? 1.865 26.594 10.227 1 98.81 84 ASP A C 1
ATOM 656 O O . ASP A 1 84 ? 2.75 27.219 10.812 1 98.81 84 ASP A O 1
ATOM 660 N N . ILE A 1 85 ? 1.274 26.969 9.094 1 98.38 85 ILE A N 1
ATOM 661 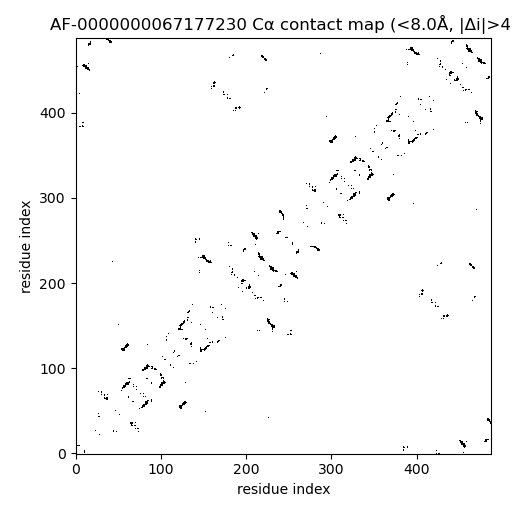C CA . ILE A 1 85 ? 1.649 28.25 8.508 1 98.38 85 ILE A CA 1
ATOM 662 C C . ILE A 1 85 ? 0.943 29.375 9.25 1 98.38 85 ILE A C 1
ATOM 664 O O . ILE A 1 85 ? 1.41 30.516 9.242 1 98.38 85 ILE A O 1
ATOM 668 N N . ASN A 1 86 ? -0.189 29.047 9.844 1 97.69 86 ASN A N 1
ATOM 669 C CA . ASN A 1 86 ? -0.961 30.031 10.602 1 97.69 86 ASN A CA 1
ATOM 670 C C . ASN A 1 86 ? -0.296 30.359 11.93 1 97.69 86 ASN A C 1
ATOM 672 O O . ASN A 1 86 ? -0.231 29.516 12.828 1 97.69 86 ASN A O 1
ATOM 676 N N . PRO A 1 87 ? 0.065 31.578 12.172 1 98.12 87 PRO A N 1
ATOM 677 C CA . PRO A 1 87 ? 0.776 31.938 13.398 1 98.12 87 PRO A CA 1
ATOM 678 C C . PRO A 1 87 ? -0.062 31.719 14.648 1 98.12 87 PRO A C 1
ATOM 680 O O . PRO A 1 87 ? 0.488 31.547 15.742 1 98.12 87 PRO A O 1
ATOM 683 N N . ARG A 1 88 ? -1.364 31.672 14.523 1 98.19 88 ARG A N 1
ATOM 684 C CA . ARG A 1 88 ? -2.24 31.484 15.672 1 98.19 88 ARG A CA 1
ATOM 685 C C . ARG A 1 88 ? -2.062 30.094 16.281 1 98.19 88 ARG A C 1
ATOM 687 O O . ARG A 1 88 ? -2.377 29.875 17.453 1 98.19 88 ARG A O 1
ATOM 694 N N . ALA A 1 89 ? -1.524 29.172 15.508 1 98.31 89 ALA A N 1
ATOM 695 C CA . ALA A 1 89 ? -1.337 27.812 15.984 1 98.31 89 ALA A CA 1
ATOM 696 C C . ALA A 1 89 ? -0.284 27.75 17.094 1 98.31 89 ALA A C 1
ATOM 698 O O . ALA A 1 89 ? -0.24 26.797 17.859 1 98.31 89 ALA A O 1
ATOM 699 N N . ALA A 1 90 ? 0.562 28.781 17.234 1 98.44 90 ALA A N 1
ATOM 700 C CA . ALA A 1 90 ? 1.614 28.828 18.25 1 98.44 90 ALA A CA 1
ATOM 701 C C . ALA A 1 90 ? 1.027 28.734 19.656 1 98.44 90 ALA A C 1
ATOM 703 O O . ALA A 1 90 ? 1.694 28.281 20.578 1 98.44 90 ALA A O 1
ATOM 704 N N . GLN A 1 91 ? -0.2 29.141 19.812 1 98.44 91 GLN A N 1
ATOM 705 C CA . GLN A 1 91 ? -0.843 29.188 21.109 1 98.44 91 GLN A CA 1
ATOM 706 C C . GLN A 1 91 ? -1.011 27.781 21.688 1 98.44 91 GLN A C 1
ATOM 708 O O . GLN A 1 91 ? -1.229 27.625 22.891 1 98.44 91 GLN A O 1
ATOM 713 N N . TYR A 1 92 ? -0.907 26.766 20.859 1 98.5 92 TYR A N 1
ATOM 714 C CA . TYR A 1 92 ? -1.151 25.406 21.297 1 98.5 92 TYR A CA 1
ATOM 715 C C . TYR A 1 92 ? 0.146 24.734 21.719 1 98.5 92 TYR A C 1
ATOM 717 O O . TYR A 1 92 ? 0.151 23.547 22.078 1 98.5 92 TYR A O 1
ATOM 725 N N . ASP A 1 93 ? 1.281 25.438 21.625 1 98.69 93 ASP A N 1
ATOM 726 C CA . ASP A 1 93 ? 2.539 24.938 22.156 1 98.69 93 ASP A CA 1
ATOM 727 C C . ASP A 1 93 ? 2.436 24.703 23.672 1 98.69 93 ASP A C 1
ATOM 729 O O . ASP A 1 93 ? 2.064 25.625 24.406 1 98.69 93 ASP A O 1
ATOM 733 N N . ASP A 1 94 ? 2.682 23.516 24.047 1 98.38 94 ASP A N 1
ATOM 734 C CA . ASP A 1 94 ? 2.578 23.125 25.453 1 98.38 94 ASP A CA 1
ATOM 735 C C . ASP A 1 94 ? 3.662 22.125 25.828 1 98.38 94 ASP A C 1
ATOM 737 O O . ASP A 1 94 ? 3.377 20.938 26.016 1 98.38 94 ASP A O 1
ATOM 741 N N . PRO A 1 95 ? 4.859 22.562 26.062 1 98.12 95 PRO A N 1
ATOM 742 C CA . PRO A 1 95 ? 5.988 21.672 26.344 1 98.12 95 PRO A CA 1
ATOM 743 C C . PRO A 1 95 ? 5.75 20.797 27.562 1 98.12 95 PRO A C 1
ATOM 745 O O . PRO A 1 95 ? 6.254 19.672 27.625 1 98.12 95 PRO A O 1
ATOM 748 N N . ASP A 1 96 ? 5.027 21.188 28.531 1 97.94 96 ASP A N 1
ATOM 749 C CA . ASP A 1 96 ? 4.75 20.406 29.734 1 97.94 96 ASP A CA 1
ATOM 750 C C . ASP A 1 96 ? 3.994 19.125 29.406 1 97.94 96 ASP A C 1
ATOM 752 O O . ASP A 1 96 ? 4.07 18.125 30.141 1 97.94 96 ASP A O 1
ATOM 756 N N . ARG A 1 97 ? 3.26 19.156 28.297 1 98.25 97 ARG A N 1
ATOM 757 C CA . ARG A 1 97 ? 2.518 17.984 27.844 1 98.25 97 ARG A CA 1
ATOM 758 C C . ARG A 1 97 ? 3.201 17.344 26.641 1 98.25 97 ARG A C 1
ATOM 760 O O . ARG A 1 97 ? 2.57 16.594 25.891 1 98.25 97 ARG A O 1
ATOM 767 N N . ARG A 1 98 ? 4.398 17.719 26.344 1 98.19 98 ARG A N 1
ATOM 768 C CA . ARG A 1 98 ? 5.215 17.203 25.25 1 98.19 98 ARG A CA 1
ATOM 769 C C . ARG A 1 98 ? 4.586 17.516 23.906 1 98.19 98 ARG A C 1
ATOM 771 O O . ARG A 1 98 ? 4.648 16.703 22.984 1 98.19 98 ARG A O 1
ATOM 778 N N . ILE A 1 99 ? 3.908 18.594 23.859 1 98.81 99 ILE A N 1
ATOM 779 C CA . ILE A 1 99 ? 3.383 19.141 22.609 1 98.81 99 ILE A CA 1
ATOM 780 C C . ILE A 1 99 ? 4.16 20.406 22.234 1 98.81 99 ILE A C 1
ATOM 782 O O . ILE A 1 99 ? 4.309 21.312 23.047 1 98.81 99 ILE A O 1
ATOM 786 N N . HIS A 1 100 ? 4.652 20.391 21.062 1 98.94 100 HIS A N 1
ATOM 787 C CA . HIS A 1 100 ? 5.387 21.531 20.531 1 98.94 100 HIS A CA 1
ATOM 788 C C . HIS A 1 100 ? 4.805 22 19.203 1 98.94 100 HIS A C 1
ATOM 790 O O . HIS A 1 100 ? 4.402 21.188 18.375 1 98.94 100 HIS A O 1
ATOM 796 N N . VAL A 1 101 ? 4.77 23.359 18.984 1 98.94 101 VAL A N 1
ATOM 797 C CA . VAL A 1 101 ? 4.242 23.891 17.734 1 98.94 101 VAL A CA 1
ATOM 798 C C . VAL A 1 101 ? 5.23 24.891 17.141 1 98.94 101 VAL A C 1
ATOM 800 O O . VAL A 1 101 ? 5.734 25.766 17.844 1 98.94 101 VAL A O 1
ATOM 803 N N . ARG A 1 102 ? 5.578 24.719 15.922 1 98.94 102 ARG A N 1
ATOM 804 C CA . ARG A 1 102 ? 6.406 25.656 15.172 1 98.94 102 ARG A CA 1
ATOM 805 C C . ARG A 1 102 ? 5.66 26.203 13.953 1 98.94 102 ARG A C 1
ATOM 807 O O . ARG A 1 102 ? 4.934 25.453 13.289 1 98.94 102 ARG A O 1
ATOM 814 N N . ILE A 1 103 ? 5.844 27.5 13.664 1 98.88 103 ILE A N 1
ATOM 815 C CA . ILE A 1 103 ? 5.098 28.188 12.609 1 98.88 103 ILE A CA 1
ATOM 816 C C . ILE A 1 103 ? 5.957 28.297 11.352 1 98.88 103 ILE A C 1
ATOM 818 O O . ILE A 1 103 ? 7.066 28.828 11.391 1 98.88 103 ILE A O 1
ATOM 822 N N . GLY A 1 104 ? 5.492 27.719 10.234 1 98.69 104 GLY A N 1
ATOM 823 C CA . GLY A 1 104 ? 6.207 27.812 8.969 1 98.69 104 GLY A CA 1
ATOM 824 C C . GLY A 1 104 ? 5.512 27.078 7.836 1 98.69 104 GLY A C 1
ATOM 825 O O . GLY A 1 104 ? 4.504 26.406 8.055 1 98.69 104 GLY A O 1
ATOM 826 N N . ASP A 1 105 ? 6 27.25 6.672 1 98.62 105 ASP A N 1
ATOM 827 C CA . ASP A 1 105 ? 5.484 26.656 5.441 1 98.62 105 ASP A CA 1
ATOM 828 C C . ASP A 1 105 ? 6.086 25.281 5.203 1 98.62 105 ASP A C 1
ATOM 830 O O . ASP A 1 105 ? 7.309 25.125 5.176 1 98.62 105 ASP A O 1
ATOM 834 N N . GLN A 1 106 ? 5.242 24.297 5.02 1 98.62 106 GLN A N 1
ATOM 835 C CA . GLN A 1 106 ? 5.715 22.922 4.863 1 98.62 106 GLN A CA 1
ATOM 836 C C . GLN A 1 106 ? 6.551 22.781 3.596 1 98.62 106 GLN A C 1
ATOM 838 O O . GLN A 1 106 ? 7.238 21.766 3.42 1 98.62 106 GLN A O 1
ATOM 843 N N . THR A 1 107 ? 6.473 23.703 2.646 1 98.31 107 THR A N 1
ATOM 844 C CA . THR A 1 107 ? 7.258 23.625 1.421 1 98.31 107 THR A CA 1
ATOM 845 C C . THR A 1 107 ? 8.625 24.281 1.611 1 98.31 107 THR A C 1
ATOM 847 O O . THR A 1 107 ? 9.484 24.203 0.727 1 98.31 107 THR A O 1
ATOM 850 N N . ASN A 1 108 ? 8.828 24.984 2.748 1 98.69 108 ASN A N 1
ATOM 851 C CA . ASN A 1 108 ? 10.086 25.656 3.041 1 98.69 108 ASN A CA 1
ATOM 852 C C . ASN A 1 108 ? 11.086 24.719 3.699 1 98.69 108 ASN A C 1
ATOM 854 O O . ASN A 1 108 ? 10.992 24.438 4.898 1 98.69 108 ASN A O 1
ATOM 858 N N . THR A 1 109 ? 12.07 24.312 2.963 1 98.31 109 THR A N 1
ATOM 859 C CA . THR A 1 109 ? 13.008 23.297 3.439 1 98.31 109 THR A CA 1
ATOM 860 C C . THR A 1 109 ? 13.891 23.859 4.555 1 98.31 109 THR A C 1
ATOM 862 O O . THR A 1 109 ? 14.344 23.109 5.43 1 98.31 109 THR A O 1
ATOM 865 N N . HIS A 1 110 ? 14.148 25.188 4.543 1 98.69 110 HIS A N 1
ATOM 866 C CA . HIS A 1 110 ? 14.898 25.797 5.641 1 98.69 110 HIS A CA 1
ATOM 867 C C . HIS A 1 110 ? 14.125 25.703 6.949 1 98.69 110 HIS A C 1
ATOM 869 O O . HIS A 1 110 ? 14.703 25.438 8 1 98.69 110 HIS A O 1
ATOM 875 N N . PHE A 1 111 ? 12.867 25.969 6.832 1 98.88 111 PHE A N 1
ATOM 876 C CA . PHE A 1 111 ? 12.008 25.828 8 1 98.88 111 PHE A CA 1
ATOM 877 C C . PHE A 1 111 ? 11.977 24.391 8.5 1 98.88 111 PHE A C 1
ATOM 879 O O . PHE A 1 111 ? 12.156 24.141 9.688 1 98.88 111 PHE A O 1
ATOM 886 N N . LEU A 1 112 ? 11.773 23.422 7.582 1 98.88 112 LEU A N 1
ATOM 887 C CA . LEU A 1 112 ? 11.719 22.016 7.961 1 98.88 112 LEU A CA 1
ATOM 888 C C . LEU A 1 112 ? 13.039 21.578 8.578 1 98.88 112 LEU A C 1
ATOM 890 O O . LEU A 1 112 ? 13.055 20.812 9.547 1 98.88 112 LEU A O 1
ATOM 894 N N . GLN A 1 113 ? 14.125 22.047 8.023 1 98.81 113 GLN A N 1
ATOM 895 C CA . GLN A 1 113 ? 15.43 21.719 8.586 1 98.81 113 GLN A CA 1
ATOM 896 C C . GLN A 1 113 ? 15.57 22.266 10 1 98.81 113 GLN A C 1
ATOM 898 O O . GLN A 1 113 ? 16.141 21.609 10.875 1 98.81 113 GLN A O 1
ATOM 903 N N . ALA A 1 114 ? 15.109 23.5 10.203 1 98.88 114 ALA A N 1
ATOM 904 C CA . ALA A 1 114 ? 15.172 24.078 11.539 1 98.88 114 ALA A CA 1
ATOM 905 C C . ALA A 1 114 ? 14.406 23.234 12.547 1 98.88 114 ALA A C 1
ATOM 907 O O . ALA A 1 114 ? 14.836 23.062 13.695 1 98.88 114 ALA A O 1
ATOM 908 N N . VAL A 1 115 ? 13.273 22.719 12.133 1 98.94 115 VAL A N 1
ATOM 909 C CA . VAL A 1 115 ? 12.477 21.844 12.992 1 98.94 115 VAL A CA 1
ATOM 910 C C . VAL A 1 115 ? 13.266 20.562 13.289 1 98.94 115 VAL A C 1
ATOM 912 O O . VAL A 1 115 ? 13.336 20.125 14.438 1 98.94 115 VAL A O 1
ATOM 915 N N . LEU A 1 116 ? 13.883 19.984 12.305 1 98.88 116 LEU A N 1
ATOM 916 C CA . LEU A 1 116 ? 14.68 18.781 12.484 1 98.88 116 LEU A CA 1
ATOM 917 C C . LEU A 1 116 ? 15.883 19.047 13.383 1 98.88 116 LEU A C 1
ATOM 919 O O . LEU A 1 116 ? 16.25 18.203 14.195 1 98.88 116 LEU A O 1
ATOM 923 N N . ASP A 1 117 ? 16.5 20.203 13.156 1 98.88 117 ASP A N 1
ATOM 924 C CA . ASP A 1 117 ? 17.656 20.562 13.984 1 98.88 117 ASP A CA 1
ATOM 925 C C . ASP A 1 117 ? 17.25 20.672 15.453 1 98.88 117 ASP A C 1
ATOM 927 O O . ASP A 1 117 ? 18.031 20.312 16.344 1 98.88 117 ASP A O 1
ATOM 931 N N . GLU A 1 118 ? 16.094 21.141 15.695 1 98.88 118 GLU A N 1
ATOM 932 C CA . GLU A 1 118 ? 15.641 21.375 17.062 1 98.88 118 GLU A CA 1
ATOM 933 C C . GLU A 1 118 ? 15.211 20.062 17.719 1 98.88 118 GLU A C 1
ATOM 935 O O . GLU A 1 118 ? 15.516 19.828 18.891 1 98.88 118 GLU A O 1
ATOM 940 N N . PHE A 1 119 ? 14.539 19.172 17.016 1 98.81 119 PHE A N 1
ATOM 941 C CA . PHE A 1 119 ? 13.875 18.047 17.672 1 98.81 119 PHE A CA 1
ATOM 942 C C . PHE A 1 119 ? 14.547 16.719 17.297 1 98.81 119 PHE A C 1
ATOM 944 O O . PHE A 1 119 ? 14.297 15.695 17.922 1 98.81 119 PHE A O 1
ATOM 951 N N . GLY A 1 120 ? 15.438 16.766 16.25 1 98.56 120 GLY A N 1
ATOM 952 C CA . GLY A 1 120 ? 15.977 15.523 15.711 1 98.56 120 GLY A CA 1
ATOM 953 C C . GLY A 1 120 ? 15.039 14.852 14.727 1 98.56 120 GLY A C 1
ATOM 954 O O . GLY A 1 120 ? 13.984 15.391 14.391 1 98.56 120 GLY A O 1
ATOM 955 N N . ALA A 1 121 ? 15.43 13.695 14.266 1 98.38 121 ALA A N 1
ATOM 956 C CA . ALA A 1 121 ? 14.641 12.938 13.289 1 98.38 121 ALA A CA 1
ATOM 957 C C . ALA A 1 121 ? 13.359 12.391 13.922 1 98.38 121 ALA A C 1
ATOM 959 O O . ALA A 1 121 ? 13.344 12.047 15.109 1 98.38 121 ALA A O 1
ATOM 960 N N . PHE A 1 122 ? 12.359 12.312 13.188 1 98.81 122 PHE A N 1
ATOM 961 C CA . PHE A 1 122 ? 11.07 11.773 13.609 1 98.81 122 PHE A CA 1
ATOM 962 C C . PHE A 1 122 ? 10.914 10.32 13.18 1 98.81 122 PHE A C 1
ATOM 964 O O . PHE A 1 122 ? 11.523 9.891 12.203 1 98.81 122 PHE A O 1
ATOM 971 N N . ASP A 1 123 ? 10.148 9.555 13.93 1 98.56 123 ASP A N 1
ATOM 972 C CA . ASP A 1 123 ? 9.82 8.203 13.492 1 98.56 123 ASP A CA 1
ATOM 973 C C . ASP A 1 123 ? 8.445 8.156 12.82 1 98.56 123 ASP A C 1
ATOM 975 O O . ASP A 1 123 ? 8.102 7.176 12.164 1 98.56 123 ASP A O 1
ATOM 979 N N . THR A 1 124 ? 7.715 9.25 12.984 1 98.75 124 THR A N 1
ATOM 980 C CA . THR A 1 124 ? 6.395 9.352 12.375 1 98.75 124 THR A CA 1
ATOM 981 C C . THR A 1 124 ? 6.148 10.766 11.859 1 98.75 124 THR A C 1
ATOM 983 O O . THR A 1 124 ? 6.355 11.742 12.586 1 98.75 124 THR A O 1
ATOM 986 N N . VAL A 1 125 ? 5.766 10.883 10.617 1 98.88 125 VAL A N 1
ATOM 987 C CA . VAL A 1 125 ? 5.281 12.141 10.055 1 98.88 125 VAL A CA 1
ATOM 988 C C . VAL A 1 125 ? 3.854 11.953 9.539 1 98.88 125 VAL A C 1
ATOM 990 O O . VAL A 1 125 ? 3.566 11 8.812 1 98.88 125 VAL A O 1
ATOM 993 N N . LEU A 1 126 ? 2.982 12.758 9.969 1 98.81 126 LEU A N 1
ATOM 994 C CA . LEU A 1 126 ? 1.612 12.82 9.477 1 98.81 126 LEU A CA 1
ATOM 995 C C . LEU A 1 126 ? 1.347 14.156 8.781 1 98.81 126 LEU A C 1
ATOM 997 O O . LEU A 1 126 ? 1.323 15.203 9.438 1 98.81 126 LEU A O 1
ATOM 1001 N N . ASP A 1 127 ? 1.202 14.094 7.484 1 98.88 127 ASP A N 1
ATOM 1002 C CA . ASP A 1 127 ? 0.992 15.281 6.664 1 98.88 127 ASP A CA 1
ATOM 1003 C C . ASP A 1 127 ? -0.497 15.578 6.496 1 98.88 127 ASP A C 1
ATOM 1005 O O . ASP A 1 127 ? -1.172 14.953 5.676 1 98.88 127 ASP A O 1
ATOM 1009 N N . ASP A 1 128 ? -0.981 16.469 7.234 1 98.38 128 ASP A N 1
ATOM 1010 C CA . ASP A 1 128 ? -2.344 16.984 7.172 1 98.38 128 ASP A CA 1
ATOM 1011 C C . ASP A 1 128 ? -2.344 18.516 7.027 1 98.38 128 ASP A C 1
ATOM 1013 O O . ASP A 1 128 ? -3.123 19.203 7.684 1 98.38 128 ASP A O 1
ATOM 1017 N N . GLY A 1 129 ? -1.345 18.953 6.289 1 97 129 GLY A N 1
ATOM 1018 C CA . GLY A 1 129 ? -1.176 20.391 6.074 1 97 129 GLY A CA 1
ATOM 1019 C C . GLY A 1 129 ? -1.98 20.922 4.902 1 97 129 GLY A C 1
ATOM 1020 O O . GLY A 1 129 ? -3.189 20.688 4.816 1 97 129 GLY A O 1
ATOM 1021 N N . GLY A 1 130 ? -1.227 21.672 4 1 94.5 130 GLY A N 1
ATOM 1022 C CA . GLY A 1 130 ? -1.871 22.047 2.748 1 94.5 130 GLY A CA 1
ATOM 1023 C C . GLY A 1 130 ? -2.061 20.859 1.811 1 94.5 130 GLY A C 1
ATOM 1024 O O . GLY A 1 130 ? -1.216 19.969 1.751 1 94.5 130 GLY A O 1
ATOM 1025 N N . HIS A 1 131 ? -3.09 20.656 1.199 1 95.81 131 HIS A N 1
ATOM 1026 C CA . HIS A 1 131 ? -3.508 19.453 0.47 1 95.81 131 HIS A CA 1
ATOM 1027 C C . HIS A 1 131 ? -3.289 19.625 -1.03 1 95.81 131 HIS A C 1
ATOM 1029 O O . HIS A 1 131 ? -3.832 18.859 -1.829 1 95.81 131 HIS A O 1
ATOM 1035 N N . THR A 1 132 ? -2.5 20.703 -1.425 1 97.94 132 THR A N 1
ATOM 1036 C CA . THR A 1 132 ? -2.117 20.734 -2.832 1 97.94 132 THR A CA 1
ATOM 1037 C C . THR A 1 132 ? -1.032 19.688 -3.117 1 97.94 132 THR A C 1
ATOM 1039 O O . THR A 1 132 ? -0.207 19.391 -2.25 1 97.94 132 THR A O 1
ATOM 1042 N N . PRO A 1 133 ? -1.006 19.172 -4.32 1 98.19 133 PRO A N 1
ATOM 1043 C CA . PRO A 1 133 ? 0.067 18.25 -4.668 1 98.19 133 PRO A CA 1
ATOM 1044 C C . PRO A 1 133 ? 1.458 18.828 -4.43 1 98.19 133 PRO A C 1
ATOM 1046 O O . PRO A 1 133 ? 2.34 18.141 -3.912 1 98.19 133 PRO A O 1
ATOM 1049 N N . LYS A 1 134 ? 1.672 20.109 -4.719 1 98 134 LYS A N 1
ATOM 1050 C CA . LYS A 1 134 ? 2.971 20.734 -4.5 1 98 134 LYS A CA 1
ATOM 1051 C C . LYS A 1 134 ? 3.377 20.672 -3.031 1 98 134 LYS A C 1
ATOM 1053 O O . LYS A 1 134 ? 4.508 20.312 -2.711 1 98 134 LYS A O 1
ATOM 1058 N N . GLN A 1 135 ? 2.498 21.016 -2.166 1 98.5 135 GLN A N 1
ATOM 1059 C CA . GLN A 1 135 ? 2.779 21 -0.735 1 98.5 135 GLN A CA 1
ATOM 1060 C C . GLN A 1 135 ? 3.051 19.594 -0.234 1 98.5 135 GLN A C 1
ATOM 1062 O O . GLN A 1 135 ? 4.047 19.344 0.45 1 98.5 135 GLN A O 1
ATOM 1067 N N . MET A 1 136 ? 2.18 18.641 -0.621 1 98.62 136 MET A N 1
ATOM 1068 C CA . MET A 1 136 ? 2.279 17.266 -0.164 1 98.62 136 MET A CA 1
ATOM 1069 C C . MET A 1 136 ? 3.564 16.609 -0.667 1 98.62 136 MET A C 1
ATOM 1071 O O . MET A 1 136 ? 4.285 15.977 0.102 1 98.62 136 MET A O 1
ATOM 1075 N N . ILE A 1 137 ? 3.885 16.797 -1.944 1 98.69 137 ILE A N 1
ATOM 1076 C CA . ILE A 1 137 ? 5.043 16.156 -2.561 1 98.69 137 ILE A CA 1
ATOM 1077 C C . ILE A 1 137 ? 6.324 16.812 -2.045 1 98.69 137 ILE A C 1
ATOM 1079 O O . ILE A 1 137 ? 7.289 16.109 -1.714 1 98.69 137 ILE A O 1
ATOM 1083 N N . SER A 1 138 ? 6.336 18.156 -1.861 1 98.38 138 SER A N 1
ATOM 1084 C CA . SER A 1 138 ? 7.523 18.859 -1.396 1 98.38 138 SER A CA 1
ATOM 1085 C C . SER A 1 138 ? 7.898 18.438 0.021 1 98.38 138 SER A C 1
ATOM 1087 O O . SER A 1 138 ? 9.07 18.172 0.304 1 98.38 138 SER A O 1
ATOM 1089 N N . SER A 1 139 ? 6.918 18.438 0.894 1 98.69 139 SER A N 1
ATOM 1090 C CA . SER A 1 139 ? 7.211 18.031 2.268 1 98.69 139 SER A CA 1
ATOM 1091 C C . SER A 1 139 ? 7.699 16.594 2.33 1 98.69 139 SER A C 1
ATOM 1093 O O . SER A 1 139 ? 8.641 16.281 3.066 1 98.69 139 SER A O 1
ATOM 1095 N N . PHE A 1 140 ? 7.094 15.711 1.541 1 98.88 140 PHE A N 1
ATOM 1096 C CA . PHE A 1 140 ? 7.504 14.312 1.514 1 98.88 140 PHE A CA 1
ATOM 1097 C C . PHE A 1 140 ? 8.945 14.18 1.04 1 98.88 140 PHE A C 1
ATOM 1099 O O . PHE A 1 140 ? 9.75 13.492 1.672 1 98.88 140 PHE A O 1
ATOM 1106 N N . GLN A 1 141 ? 9.25 14.836 -0.103 1 98.88 141 GLN A N 1
ATOM 1107 C CA . GLN A 1 141 ? 10.578 14.75 -0.705 1 98.88 141 GLN A CA 1
ATOM 1108 C C . GLN A 1 141 ? 11.664 15.133 0.297 1 98.88 141 GLN A C 1
ATOM 1110 O O . GLN A 1 141 ? 12.75 14.562 0.287 1 98.88 141 GLN A O 1
ATOM 1115 N N . TYR A 1 142 ? 11.359 16.031 1.15 1 98.81 142 TYR A N 1
ATOM 1116 C CA . TYR A 1 142 ? 12.367 16.531 2.074 1 98.81 142 TYR A CA 1
ATOM 1117 C C . TYR A 1 142 ? 12.406 15.688 3.348 1 98.81 142 TYR A C 1
ATOM 1119 O O . TYR A 1 142 ? 13.484 15.367 3.848 1 98.81 142 TYR A O 1
ATOM 1127 N N . LEU A 1 143 ? 11.25 15.328 3.855 1 98.94 143 LEU A N 1
ATOM 1128 C CA . LEU A 1 143 ? 11.164 14.758 5.195 1 98.94 143 LEU A CA 1
ATOM 1129 C C . LEU A 1 143 ? 11.383 13.25 5.156 1 98.94 143 LEU A C 1
ATOM 1131 O O . LEU A 1 143 ? 11.969 12.68 6.078 1 98.94 143 LEU A O 1
ATOM 1135 N N . PHE A 1 144 ? 10.945 12.555 4.145 1 98.94 144 PHE A N 1
ATOM 1136 C CA . PHE A 1 144 ? 10.984 11.094 4.141 1 98.94 144 PHE A CA 1
ATOM 1137 C C . PHE A 1 144 ? 12.414 10.586 4.219 1 98.94 144 PHE A C 1
ATOM 1139 O O . PHE A 1 144 ? 12.727 9.695 5.016 1 98.94 144 PHE A O 1
ATOM 1146 N N . PRO A 1 145 ? 13.375 11.156 3.393 1 98.69 145 PRO A N 1
ATOM 1147 C CA . PRO A 1 145 ? 14.75 10.648 3.492 1 98.69 145 PRO A CA 1
ATOM 1148 C C . PRO A 1 145 ? 15.406 10.992 4.828 1 98.69 145 PRO A C 1
ATOM 1150 O O . PRO A 1 145 ? 16.484 10.484 5.133 1 98.69 145 PRO A O 1
ATOM 1153 N N . ARG A 1 146 ? 14.734 11.828 5.641 1 98.75 146 ARG A N 1
ATOM 1154 C CA . ARG A 1 146 ? 15.273 12.25 6.93 1 98.75 146 ARG A CA 1
ATOM 1155 C C . ARG A 1 146 ? 14.508 11.609 8.078 1 98.75 146 ARG A C 1
ATOM 1157 O O . ARG A 1 146 ? 14.75 11.922 9.25 1 98.75 146 ARG A O 1
ATOM 1164 N N . LEU A 1 147 ? 13.508 10.789 7.762 1 98.5 147 LEU A N 1
ATOM 1165 C CA . LEU A 1 147 ? 12.773 9.992 8.734 1 98.5 147 LEU A CA 1
ATOM 1166 C C . LEU A 1 147 ? 13.695 8.969 9.398 1 98.5 147 LEU A C 1
ATOM 1168 O O . LEU A 1 147 ? 14.594 8.43 8.75 1 98.5 147 LEU A O 1
ATOM 1172 N N . LYS A 1 148 ? 13.445 8.703 10.688 1 98.25 148 LYS A N 1
ATOM 1173 C CA . LYS A 1 148 ? 14.188 7.625 11.328 1 98.25 148 LYS A CA 1
ATOM 1174 C C . LYS A 1 148 ? 13.992 6.305 10.594 1 98.25 148 LYS A C 1
ATOM 1176 O O . LYS A 1 148 ? 12.922 6.047 10.039 1 98.25 148 LYS A O 1
ATOM 1181 N N . ALA A 1 149 ? 15.062 5.41 10.641 1 97.88 149 ALA A N 1
ATOM 1182 C CA . ALA A 1 149 ? 14.914 4.055 10.117 1 97.88 149 ALA A CA 1
ATOM 1183 C C . ALA A 1 149 ? 13.727 3.346 10.766 1 97.88 149 ALA A C 1
ATOM 1185 O O . ALA A 1 149 ? 13.508 3.471 11.977 1 97.88 149 ALA A O 1
ATOM 1186 N N . GLY A 1 150 ? 12.922 2.748 9.922 1 97.56 150 GLY A N 1
ATOM 1187 C CA . GLY A 1 150 ? 11.758 2.035 10.43 1 97.56 150 GLY A CA 1
ATOM 1188 C C . GLY A 1 150 ? 10.555 2.932 10.633 1 97.56 150 GLY A C 1
ATOM 1189 O O . GLY A 1 150 ? 9.484 2.463 11.039 1 97.56 150 GLY A O 1
ATOM 1190 N N . GLY A 1 151 ? 10.734 4.219 10.344 1 98.12 151 GLY A N 1
ATOM 1191 C CA . GLY A 1 151 ? 9.664 5.18 10.555 1 98.12 151 GLY A CA 1
ATOM 1192 C C . GLY A 1 151 ? 8.586 5.113 9.492 1 98.12 151 GLY A C 1
ATOM 1193 O O . GLY A 1 151 ? 8.688 4.332 8.547 1 98.12 151 GLY A O 1
ATOM 1194 N N . VAL A 1 152 ? 7.539 5.957 9.656 1 98.62 152 VAL A N 1
ATOM 1195 C CA . VAL A 1 152 ? 6.402 5.945 8.742 1 98.62 152 VAL A CA 1
ATOM 1196 C C . VAL A 1 152 ? 6.02 7.375 8.375 1 98.62 152 VAL A C 1
ATOM 1198 O O . VAL A 1 152 ? 6.086 8.281 9.211 1 98.62 152 VAL A O 1
ATOM 1201 N N . TYR A 1 153 ? 5.734 7.594 7.129 1 98.88 153 TYR A N 1
ATOM 1202 C CA . TYR A 1 153 ? 5.211 8.844 6.598 1 98.88 153 TYR A CA 1
ATOM 1203 C C . TYR A 1 153 ? 3.777 8.68 6.113 1 98.88 153 TYR A C 1
ATOM 1205 O O . TYR A 1 153 ? 3.514 7.906 5.188 1 98.88 153 TYR A O 1
ATOM 1213 N N . VAL A 1 154 ? 2.83 9.398 6.738 1 98.88 154 VAL A N 1
ATOM 1214 C CA . VAL A 1 154 ? 1.407 9.289 6.434 1 98.88 154 VAL A CA 1
ATOM 1215 C C . VAL A 1 154 ? 0.927 10.562 5.746 1 98.88 154 VAL A C 1
ATOM 1217 O O . VAL A 1 154 ? 1.091 11.664 6.277 1 98.88 154 VAL A O 1
ATOM 1220 N N . VAL A 1 155 ? 0.386 10.414 4.574 1 98.88 155 VAL A N 1
ATOM 1221 C CA . VAL A 1 155 ? -0.213 11.539 3.867 1 98.88 155 VAL A CA 1
ATOM 1222 C C . VAL A 1 155 ? -1.732 11.391 3.844 1 98.88 155 VAL A C 1
ATOM 1224 O O . VAL A 1 155 ? -2.258 10.43 3.268 1 98.88 155 VAL A O 1
ATOM 1227 N N . GLU A 1 156 ? -2.445 12.336 4.445 1 98.12 156 GLU A N 1
ATOM 1228 C CA . GLU A 1 156 ? -3.904 12.289 4.484 1 98.12 156 GLU A CA 1
ATOM 1229 C C . GLU A 1 156 ? -4.516 13.234 3.459 1 98.12 156 GLU A C 1
ATOM 1231 O O . GLU A 1 156 ? -3.822 14.094 2.906 1 98.12 156 GLU A O 1
ATOM 1236 N N . ASP A 1 157 ? -5.789 13.016 3.15 1 98.19 157 ASP A N 1
ATOM 1237 C CA . ASP A 1 157 ? -6.637 13.875 2.328 1 98.19 157 ASP A CA 1
ATOM 1238 C C . ASP A 1 157 ? -6.102 13.969 0.901 1 98.19 157 ASP A C 1
ATOM 1240 O O . ASP A 1 157 ? -6.164 15.031 0.278 1 98.19 157 ASP A O 1
ATOM 1244 N N . VAL A 1 158 ? -5.57 12.852 0.419 1 98.12 158 VAL A N 1
ATOM 1245 C CA . VAL A 1 158 ? -5.098 12.875 -0.961 1 98.12 158 VAL A CA 1
ATOM 1246 C C . VAL A 1 158 ? -6.285 13.031 -1.91 1 98.12 158 VAL A C 1
ATOM 1248 O O . VAL A 1 158 ? -6.109 13.391 -3.078 1 98.12 158 VAL A O 1
ATOM 1251 N N . CYS A 1 159 ? -7.52 12.797 -1.44 1 97.69 159 CYS A N 1
ATOM 1252 C CA . CYS A 1 159 ? -8.742 13.023 -2.203 1 97.69 159 CYS A CA 1
ATOM 1253 C C . CYS A 1 159 ? -8.828 14.469 -2.688 1 97.69 159 CYS A C 1
ATOM 1255 O O . CYS A 1 159 ? -9.383 14.734 -3.756 1 97.69 159 CYS A O 1
ATOM 1257 N N . ALA A 1 160 ? -8.281 15.414 -1.924 1 97.62 160 ALA A N 1
ATOM 1258 C CA . ALA A 1 160 ? -8.344 16.828 -2.281 1 97.62 160 ALA A CA 1
ATOM 1259 C C . ALA A 1 160 ? -7.676 17.078 -3.631 1 97.62 160 ALA A C 1
ATOM 1261 O O . ALA A 1 160 ? -8.016 18.031 -4.328 1 97.62 160 ALA A O 1
ATOM 1262 N N . ASN A 1 161 ? -6.758 16.188 -3.994 1 97.88 161 ASN A N 1
ATOM 1263 C CA . ASN A 1 161 ? -6.031 16.359 -5.246 1 97.88 161 ASN A CA 1
ATOM 1264 C C . ASN A 1 161 ? -6.949 16.188 -6.453 1 97.88 161 ASN A C 1
ATOM 1266 O O . ASN A 1 161 ? -6.566 16.516 -7.582 1 97.88 161 ASN A O 1
ATOM 1270 N N . TYR A 1 162 ? -8.148 15.695 -6.27 1 96.25 162 TYR A N 1
ATOM 1271 C CA . TYR A 1 162 ? -9.102 15.531 -7.355 1 96.25 162 TYR A CA 1
ATOM 1272 C C . TYR A 1 162 ? -9.992 16.766 -7.488 1 96.25 162 TYR A C 1
ATOM 1274 O O . TYR A 1 162 ? -10.797 16.859 -8.422 1 96.25 162 TYR A O 1
ATOM 1282 N N . TRP A 1 163 ? -9.844 17.703 -6.586 1 96.81 163 TRP A N 1
ATOM 1283 C CA . TRP A 1 163 ? -10.695 18.891 -6.559 1 96.81 163 TRP A CA 1
ATOM 1284 C C . TRP A 1 163 ? -9.938 20.109 -7.074 1 96.81 163 TRP A C 1
ATOM 1286 O O . TRP A 1 163 ? -8.82 20.391 -6.641 1 96.81 163 TRP A O 1
ATOM 1296 N N . THR A 1 164 ? -10.547 20.859 -7.863 1 92.88 164 THR A N 1
ATOM 1297 C CA . THR A 1 164 ? -9.938 21.969 -8.602 1 92.88 164 THR A CA 1
ATOM 1298 C C . THR A 1 164 ? -9.289 22.953 -7.648 1 92.88 164 THR A C 1
ATOM 1300 O O . THR A 1 164 ? -8.211 23.5 -7.941 1 92.88 164 THR A O 1
ATOM 1303 N N . SER A 1 165 ? -9.859 23.203 -6.492 1 93.12 165 SER A N 1
ATOM 1304 C CA . SER A 1 165 ? -9.383 24.234 -5.562 1 93.12 165 SER A CA 1
ATOM 1305 C C . SER A 1 165 ? -8.023 23.859 -4.984 1 93.12 165 SER A C 1
ATOM 1307 O O . SER A 1 165 ? -7.289 24.734 -4.508 1 93.12 165 SER A O 1
ATOM 1309 N N . TYR A 1 166 ? -7.645 22.562 -5.027 1 94.5 166 TYR A N 1
ATOM 1310 C CA . TYR A 1 166 ? -6.402 22.109 -4.422 1 94.5 166 TYR A CA 1
ATOM 1311 C C . TYR A 1 166 ? -5.395 21.688 -5.484 1 94.5 166 TYR A C 1
ATOM 1313 O O . TYR A 1 166 ? -4.227 21.438 -5.18 1 94.5 166 TYR A O 1
ATOM 1321 N N . ARG A 1 167 ? -5.859 21.641 -6.684 1 94.06 167 ARG A N 1
ATOM 1322 C CA . ARG A 1 167 ? -5.016 21.078 -7.738 1 94.06 167 ARG A CA 1
ATOM 1323 C C . ARG A 1 167 ? -4.125 22.156 -8.352 1 94.06 167 ARG A C 1
ATOM 1325 O O . ARG A 1 167 ? -4.492 22.781 -9.344 1 94.06 167 ARG A O 1
ATOM 1332 N N . ASP A 1 168 ? -2.934 22.266 -7.863 1 96.19 168 ASP A N 1
ATOM 1333 C CA . ASP A 1 168 ? -2.035 23.344 -8.273 1 96.19 168 ASP A CA 1
ATOM 1334 C C . ASP A 1 168 ? -1.022 22.844 -9.305 1 96.19 168 ASP A C 1
ATOM 1336 O O . ASP A 1 168 ? -0.192 23.625 -9.789 1 96.19 168 ASP A O 1
ATOM 1340 N N . GLN A 1 169 ? -0.996 21.578 -9.656 1 96 169 GLN A N 1
ATOM 1341 C CA . GLN A 1 169 ? -0.176 20.984 -10.695 1 96 169 GLN A CA 1
ATOM 1342 C C . GLN A 1 169 ? -0.829 19.719 -11.25 1 96 169 GLN A C 1
ATOM 1344 O O . GLN A 1 169 ? -1.736 19.156 -10.625 1 96 169 GLN A O 1
ATOM 1349 N N . PRO A 1 170 ? -0.436 19.25 -12.367 1 93.44 170 PRO A N 1
ATOM 1350 C CA . PRO A 1 170 ? -1.067 18.078 -12.984 1 93.44 170 PRO A CA 1
ATOM 1351 C C . PRO A 1 170 ? -0.827 16.797 -12.195 1 93.44 170 PRO A C 1
ATOM 1353 O O . PRO A 1 170 ? -1.715 15.945 -12.117 1 93.44 170 PRO A O 1
ATOM 1356 N N . GLU A 1 171 ? 0.322 16.672 -11.594 1 94.75 171 GLU A N 1
ATOM 1357 C CA . GLU A 1 171 ? 0.674 15.461 -10.852 1 94.75 171 GLU A CA 1
ATOM 1358 C C . GLU A 1 171 ? 0.045 15.461 -9.461 1 94.75 171 GLU A C 1
ATOM 1360 O O . GLU A 1 171 ? 0.27 16.391 -8.68 1 94.75 171 GLU A O 1
ATOM 1365 N N . SER A 1 172 ? -0.787 14.492 -9.203 1 97.06 172 SER A N 1
ATOM 1366 C CA . SER A 1 172 ? -1.346 14.297 -7.871 1 97.06 172 SER A CA 1
ATOM 1367 C C . SER A 1 172 ? -0.382 13.516 -6.98 1 97.06 172 SER A C 1
ATOM 1369 O O . SER A 1 172 ? 0.643 13.023 -7.449 1 97.06 172 SER A O 1
ATOM 1371 N N . PHE A 1 173 ? -0.709 13.422 -5.715 1 98.31 173 PHE A N 1
ATOM 1372 C CA . PHE A 1 173 ? 0.113 12.594 -4.844 1 98.31 173 PHE A CA 1
ATOM 1373 C C . PHE A 1 173 ? -0.017 11.125 -5.227 1 98.31 173 PHE A C 1
ATOM 1375 O O . PHE A 1 173 ? 0.938 10.352 -5.094 1 98.31 173 PHE A O 1
ATOM 1382 N N . ILE A 1 174 ? -1.172 10.695 -5.703 1 97.62 174 ILE A N 1
ATOM 1383 C CA . ILE A 1 174 ? -1.36 9.336 -6.195 1 97.62 174 ILE A CA 1
ATOM 1384 C C . ILE A 1 174 ? -0.453 9.086 -7.395 1 97.62 174 ILE A C 1
ATOM 1386 O O . ILE A 1 174 ? 0.17 8.031 -7.504 1 97.62 174 ILE A O 1
ATOM 1390 N N . ASP A 1 175 ? -0.374 10.07 -8.297 1 96.81 175 ASP A N 1
ATOM 1391 C CA . ASP A 1 175 ? 0.587 9.977 -9.391 1 96.81 175 ASP A CA 1
ATOM 1392 C C . ASP A 1 175 ? 2.014 9.859 -8.859 1 96.81 175 ASP A C 1
ATOM 1394 O O . ASP A 1 175 ? 2.803 9.047 -9.352 1 96.81 175 ASP A O 1
ATOM 1398 N N . PHE A 1 176 ? 2.32 10.703 -7.887 1 98.5 176 PHE A N 1
ATOM 1399 C CA . PHE A 1 176 ? 3.645 10.672 -7.277 1 98.5 176 PHE A CA 1
ATOM 1400 C C . PHE A 1 176 ? 3.928 9.312 -6.656 1 98.5 176 PHE A C 1
ATOM 1402 O O . PHE A 1 176 ? 5.051 8.812 -6.73 1 98.5 176 PHE A O 1
ATOM 1409 N N . THR A 1 177 ? 2.941 8.703 -6.047 1 98.62 177 THR A N 1
ATOM 1410 C CA . THR A 1 177 ? 3.062 7.383 -5.434 1 98.62 177 THR A CA 1
ATOM 1411 C C . THR A 1 177 ? 3.523 6.352 -6.461 1 98.62 177 THR A C 1
ATOM 1413 O O . THR A 1 177 ? 4.293 5.445 -6.137 1 98.62 177 THR A O 1
ATOM 1416 N N . ARG A 1 178 ? 3.08 6.477 -7.664 1 97.06 178 ARG A N 1
ATOM 1417 C CA . ARG A 1 178 ? 3.52 5.582 -8.727 1 97.06 178 ARG A CA 1
ATOM 1418 C C . ARG A 1 178 ? 5.023 5.684 -8.945 1 97.06 178 ARG A C 1
ATOM 1420 O O . ARG A 1 178 ? 5.695 4.676 -9.18 1 97.06 178 ARG A O 1
ATOM 1427 N N . TRP A 1 179 ? 5.539 6.855 -8.898 1 97.56 179 TRP A N 1
ATOM 1428 C CA . TRP A 1 179 ? 6.977 7.043 -9.07 1 97.56 179 TRP A CA 1
ATOM 1429 C C . TRP A 1 179 ? 7.75 6.445 -7.902 1 97.56 179 TRP A C 1
ATOM 1431 O O . TRP A 1 179 ? 8.867 5.949 -8.078 1 97.56 179 TRP A O 1
ATOM 1441 N N . LEU A 1 180 ? 7.137 6.539 -6.723 1 98.75 180 LEU A N 1
ATOM 1442 C CA . LEU A 1 180 ? 7.75 5.883 -5.574 1 98.75 180 LEU A CA 1
ATOM 1443 C C . LEU A 1 180 ? 7.805 4.371 -5.773 1 98.75 180 LEU A C 1
ATOM 1445 O O . LEU A 1 180 ? 8.805 3.732 -5.445 1 98.75 180 LEU A O 1
ATOM 1449 N N . MET A 1 181 ? 6.754 3.783 -6.324 1 98.56 181 MET A N 1
ATOM 1450 C CA . MET A 1 181 ? 6.73 2.354 -6.621 1 98.56 181 MET A CA 1
ATOM 1451 C C . MET A 1 181 ? 7.797 1.995 -7.652 1 98.56 181 MET A C 1
ATOM 1453 O O . MET A 1 181 ? 8.484 0.979 -7.516 1 98.56 181 MET A O 1
ATOM 1457 N N . ASP A 1 182 ? 7.914 2.836 -8.641 1 97.69 182 ASP A N 1
ATOM 1458 C CA . ASP A 1 182 ? 8.945 2.615 -9.648 1 97.69 182 ASP A CA 1
ATOM 1459 C C . ASP A 1 182 ? 10.344 2.664 -9.023 1 97.69 182 ASP A C 1
ATOM 1461 O O . ASP A 1 182 ? 11.203 1.845 -9.352 1 97.69 182 ASP A O 1
ATOM 1465 N N . ALA A 1 183 ? 10.547 3.65 -8.172 1 98.44 183 ALA A N 1
ATOM 1466 C CA . ALA A 1 183 ? 11.844 3.779 -7.504 1 98.44 183 ALA A CA 1
ATOM 1467 C C . ALA A 1 183 ? 12.164 2.525 -6.695 1 98.44 183 ALA A C 1
ATOM 1469 O O . ALA A 1 183 ? 13.305 2.041 -6.727 1 98.44 183 ALA A O 1
ATOM 1470 N N . MET A 1 184 ? 11.195 2.004 -5.977 1 98.25 184 MET A N 1
ATOM 1471 C CA . MET A 1 184 ? 11.328 0.779 -5.195 1 98.25 184 MET A CA 1
ATOM 1472 C C . MET A 1 184 ? 11.812 -0.374 -6.07 1 98.25 184 MET A C 1
ATOM 1474 O O . MET A 1 184 ? 12.531 -1.257 -5.598 1 98.25 184 MET A O 1
ATOM 1478 N N . HIS A 1 185 ? 11.492 -0.347 -7.336 1 98.44 185 HIS A N 1
ATOM 1479 C CA . HIS A 1 185 ? 11.773 -1.468 -8.227 1 98.44 185 HIS A CA 1
ATOM 1480 C C . HIS A 1 185 ? 12.938 -1.152 -9.164 1 98.44 185 HIS A C 1
ATOM 1482 O O . HIS A 1 185 ? 13.219 -1.915 -10.086 1 98.44 185 HIS A O 1
ATOM 1488 N N . ALA A 1 186 ? 13.609 -0.033 -8.969 1 98.31 186 ALA A N 1
ATOM 1489 C CA . ALA A 1 186 ? 14.688 0.459 -9.82 1 98.31 186 ALA A CA 1
ATOM 1490 C C . ALA A 1 186 ? 15.773 -0.595 -9.992 1 98.31 186 ALA A C 1
ATOM 1492 O O . ALA A 1 186 ? 16.328 -0.753 -11.086 1 98.31 186 ALA A O 1
ATOM 1493 N N . PRO A 1 187 ? 16.141 -1.366 -8.93 1 98.19 187 PRO A N 1
ATOM 1494 C CA . PRO A 1 187 ? 17.203 -2.357 -9.141 1 98.19 187 PRO A CA 1
ATOM 1495 C C . PRO A 1 187 ? 16.875 -3.354 -10.25 1 98.19 187 PRO A C 1
ATOM 1497 O O . PRO A 1 187 ? 17.75 -3.721 -11.031 1 98.19 187 PRO A O 1
ATOM 1500 N N . TYR A 1 188 ? 15.648 -3.77 -10.336 1 98.12 188 TYR A N 1
ATOM 1501 C CA . TYR A 1 188 ? 15.242 -4.77 -11.32 1 98.12 188 TYR A CA 1
ATOM 1502 C C . TYR A 1 188 ? 15.305 -4.203 -12.734 1 98.12 188 TYR A C 1
ATOM 1504 O O . TYR A 1 188 ? 15.477 -4.949 -13.703 1 98.12 188 TYR A O 1
ATOM 1512 N N . MET A 1 189 ? 15.117 -2.895 -12.844 1 96.69 189 MET A N 1
ATOM 1513 C CA . MET A 1 189 ? 15.148 -2.225 -14.141 1 96.69 189 MET A CA 1
ATOM 1514 C C . MET A 1 189 ? 16.547 -2.283 -14.75 1 96.69 189 MET A C 1
ATOM 1516 O O . MET A 1 189 ? 16.719 -2.037 -15.945 1 96.69 189 MET A O 1
ATOM 1520 N N . ARG A 1 190 ? 17.516 -2.623 -13.883 1 95.94 190 ARG A N 1
ATOM 1521 C CA . ARG A 1 190 ? 18.906 -2.754 -14.32 1 95.94 190 ARG A CA 1
ATOM 1522 C C . ARG A 1 190 ? 19.25 -4.207 -14.609 1 95.94 190 ARG A C 1
ATOM 1524 O O . ARG A 1 190 ? 20.422 -4.539 -14.836 1 95.94 190 ARG A O 1
ATOM 1531 N N . MET A 1 191 ? 18.266 -5.039 -14.594 1 97.31 191 MET A N 1
ATOM 1532 C CA . MET A 1 191 ? 18.453 -6.48 -14.742 1 97.31 191 MET A CA 1
ATOM 1533 C C . MET A 1 191 ? 17.625 -7.012 -15.906 1 97.31 191 MET A C 1
ATOM 1535 O O . MET A 1 191 ? 16.766 -6.305 -16.438 1 97.31 191 MET A O 1
ATOM 1539 N N . ASN A 1 192 ? 17.969 -8.281 -16.297 1 96 192 ASN A N 1
ATOM 1540 C CA . ASN A 1 192 ? 17.203 -8.852 -17.406 1 96 192 ASN A CA 1
ATOM 1541 C C . ASN A 1 192 ? 16.734 -10.266 -17.078 1 96 192 ASN A C 1
ATOM 1543 O O . ASN A 1 192 ? 16.094 -10.914 -17.906 1 96 192 ASN A O 1
ATOM 1547 N N . SER A 1 193 ? 17.109 -10.711 -15.867 1 95.88 193 SER A N 1
ATOM 1548 C CA . SER A 1 193 ? 16.688 -12.055 -15.477 1 95.88 193 SER A CA 1
ATOM 1549 C C . SER A 1 193 ? 16.844 -12.266 -13.977 1 95.88 193 SER A C 1
ATOM 1551 O O . SER A 1 193 ? 17.609 -11.562 -13.32 1 95.88 193 SER A O 1
ATOM 1553 N N . VAL A 1 194 ? 16.141 -13.242 -13.508 1 96.44 194 VAL A N 1
ATOM 1554 C CA . VAL A 1 194 ? 16.203 -13.609 -12.094 1 96.44 194 VAL A CA 1
ATOM 1555 C C . VAL A 1 194 ? 17.578 -14.148 -11.758 1 96.44 194 VAL A C 1
ATOM 1557 O O . VAL A 1 194 ? 18.016 -14.109 -10.602 1 96.44 194 VAL A O 1
ATOM 1560 N N . PHE A 1 195 ? 18.359 -14.609 -12.719 1 97.25 195 PHE A N 1
ATOM 1561 C CA . PHE A 1 195 ? 19.672 -15.18 -12.508 1 97.25 195 PHE A CA 1
ATOM 1562 C C . PHE A 1 195 ? 20.625 -14.141 -11.914 1 97.25 195 PHE A C 1
ATOM 1564 O O . PHE A 1 195 ? 21.578 -14.484 -11.211 1 97.25 195 PHE A O 1
ATOM 1571 N N . GLN A 1 196 ? 20.312 -12.891 -12.117 1 98.25 196 GLN A N 1
ATOM 1572 C CA . GLN A 1 196 ? 21.188 -11.805 -11.68 1 98.25 196 GLN A CA 1
ATOM 1573 C C . GLN A 1 196 ? 20.969 -11.484 -10.203 1 98.25 196 GLN A C 1
ATOM 1575 O O . GLN A 1 196 ? 21.688 -10.664 -9.633 1 98.25 196 GLN A O 1
ATOM 1580 N N . ILE A 1 197 ? 19.984 -12.18 -9.609 1 97.75 197 ILE A N 1
ATOM 1581 C CA . ILE A 1 197 ? 19.828 -12.055 -8.164 1 97.75 197 ILE A CA 1
ATOM 1582 C C . ILE A 1 197 ? 19.719 -13.445 -7.535 1 97.75 197 ILE A C 1
ATOM 1584 O O . ILE A 1 197 ? 19.344 -13.578 -6.371 1 97.75 197 ILE A O 1
ATOM 1588 N N . MET A 1 198 ? 19.938 -14.531 -8.227 1 97.75 198 MET A N 1
ATOM 1589 C CA . MET A 1 198 ? 19.828 -15.898 -7.738 1 97.75 198 MET A CA 1
ATOM 1590 C C . MET A 1 198 ? 21.062 -16.297 -6.938 1 97.75 198 MET A C 1
ATOM 1592 O O . MET A 1 198 ? 22.188 -16.188 -7.434 1 97.75 198 MET A O 1
ATOM 1596 N N . GLU A 1 199 ? 20.859 -16.734 -5.758 1 97 199 GLU A N 1
ATOM 1597 C CA . GLU A 1 199 ? 21.953 -17.172 -4.898 1 97 199 GLU A CA 1
ATOM 1598 C C . GLU A 1 199 ? 22.781 -18.266 -5.574 1 97 199 GLU A C 1
ATOM 1600 O O . GLU A 1 199 ? 22.234 -19.234 -6.098 1 97 199 GLU A O 1
ATOM 1605 N N . GLY A 1 200 ? 24.062 -18.047 -5.609 1 95.31 200 GLY A N 1
ATOM 1606 C CA . GLY A 1 200 ? 24.969 -19.062 -6.105 1 95.31 200 GLY A CA 1
ATOM 1607 C C . GLY A 1 200 ? 25.141 -19.031 -7.613 1 95.31 200 GLY A C 1
ATOM 1608 O O . GLY A 1 200 ? 25.953 -19.766 -8.172 1 95.31 200 GLY A O 1
ATOM 1609 N N . HIS A 1 201 ? 24.375 -18.234 -8.297 1 97.12 201 HIS A N 1
ATOM 1610 C CA . HIS A 1 201 ? 24.453 -18.203 -9.75 1 97.12 201 HIS A CA 1
ATOM 1611 C C . HIS A 1 201 ? 25.641 -17.359 -10.211 1 97.12 201 HIS A C 1
ATOM 1613 O O . HIS A 1 201 ? 25.953 -16.328 -9.617 1 97.12 201 HIS A O 1
ATOM 1619 N N . GLN A 1 202 ? 26.25 -17.672 -11.281 1 97.5 202 GLN A N 1
ATOM 1620 C CA . GLN A 1 202 ? 27.438 -17.016 -11.797 1 97.5 202 GLN A CA 1
ATOM 1621 C C . GLN A 1 202 ? 27.125 -15.609 -12.281 1 97.5 202 GLN A C 1
ATOM 1623 O O . GLN A 1 202 ? 27.984 -14.727 -12.25 1 97.5 202 GLN A O 1
ATOM 1628 N N . LYS A 1 203 ? 25.953 -15.328 -12.688 1 97.69 203 LYS A N 1
ATOM 1629 C CA . LYS A 1 203 ? 25.562 -14.039 -13.242 1 97.69 203 LYS A CA 1
ATOM 1630 C C . LYS A 1 203 ? 25.031 -13.109 -12.164 1 97.69 203 LYS A C 1
ATOM 1632 O O . LYS A 1 203 ? 24.594 -11.992 -12.453 1 97.69 203 LYS A O 1
ATOM 1637 N N . ARG A 1 204 ? 25.016 -13.586 -10.961 1 98.06 204 ARG A N 1
ATOM 1638 C CA . ARG A 1 204 ? 24.5 -12.758 -9.867 1 98.06 204 ARG A CA 1
ATOM 1639 C C . ARG A 1 204 ? 25.281 -11.453 -9.766 1 98.06 204 ARG A C 1
ATOM 1641 O O . ARG A 1 204 ? 26.516 -11.469 -9.734 1 98.06 204 ARG A O 1
ATOM 1648 N N . LEU A 1 205 ? 24.578 -10.336 -9.727 1 98.31 205 LEU A N 1
ATOM 1649 C CA . LEU A 1 205 ? 25.219 -9.023 -9.641 1 98.31 205 LEU A CA 1
ATOM 1650 C C . LEU A 1 205 ? 25.688 -8.75 -8.219 1 98.31 205 LEU A C 1
ATOM 1652 O O . LEU A 1 205 ? 25.016 -9.109 -7.25 1 98.31 205 LEU A O 1
ATOM 1656 N N . ARG A 1 206 ? 26.781 -8.102 -8.133 1 97.88 206 ARG A N 1
ATOM 1657 C CA . ARG A 1 206 ? 27.344 -7.762 -6.828 1 97.88 206 ARG A CA 1
ATOM 1658 C C . ARG A 1 206 ? 26.875 -6.379 -6.379 1 97.88 206 ARG A C 1
ATOM 1660 O O . ARG A 1 206 ? 26.812 -6.102 -5.18 1 97.88 206 ARG A O 1
ATOM 1667 N N . HIS A 1 207 ? 26.641 -5.547 -7.324 1 97.94 207 HIS A N 1
ATOM 1668 C CA . HIS A 1 207 ? 26.172 -4.199 -7.023 1 97.94 207 HIS A CA 1
ATOM 1669 C C . HIS A 1 207 ? 25.391 -3.617 -8.188 1 97.94 207 HIS A C 1
ATOM 1671 O O . HIS A 1 207 ? 25.531 -4.062 -9.328 1 97.94 207 HIS A O 1
ATOM 1677 N N . VAL A 1 208 ? 24.531 -2.75 -7.953 1 98.38 208 VAL A N 1
ATOM 1678 C CA . VAL A 1 208 ? 23.734 -2.002 -8.93 1 98.38 208 VAL A CA 1
ATOM 1679 C C . VAL A 1 208 ? 23.578 -0.559 -8.461 1 98.38 208 VAL A C 1
ATOM 1681 O O . VAL A 1 208 ? 23.391 -0.303 -7.27 1 98.38 208 VAL A O 1
ATOM 1684 N N . GLU A 1 209 ? 23.688 0.414 -9.352 1 98.5 209 GLU A N 1
ATOM 1685 C CA . GLU A 1 209 ? 23.391 1.81 -9.047 1 98.5 209 GLU A CA 1
ATOM 1686 C C . GLU A 1 209 ? 21.891 2.08 -9.125 1 98.5 209 GLU A C 1
ATOM 1688 O O . GLU A 1 209 ? 21.25 1.747 -10.125 1 98.5 209 GLU A O 1
ATOM 1693 N N . VAL A 1 210 ? 21.359 2.668 -8.078 1 98.5 210 VAL A N 1
ATOM 1694 C CA . VAL A 1 210 ? 19.922 2.941 -8 1 98.5 210 VAL A CA 1
ATOM 1695 C C . VAL A 1 210 ? 19.703 4.293 -7.332 1 98.5 210 VAL A C 1
ATOM 1697 O O . VAL A 1 210 ? 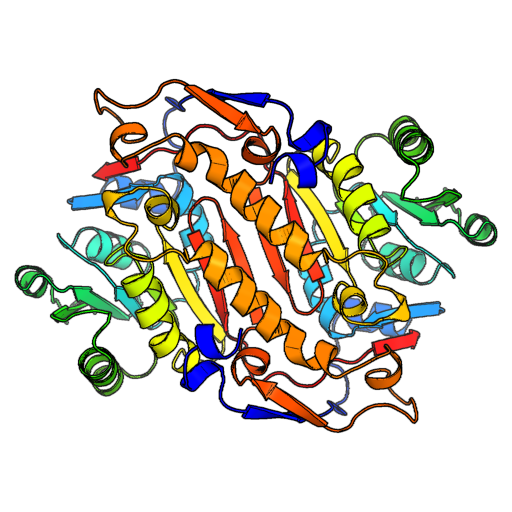20.609 4.848 -6.707 1 98.5 210 VAL A O 1
ATOM 1700 N N . PRO A 1 211 ? 18.484 4.91 -7.547 1 98.69 211 PRO A N 1
ATOM 1701 C CA . PRO A 1 211 ? 18.141 6.062 -6.707 1 98.69 211 PRO A CA 1
ATOM 1702 C C . PRO A 1 211 ? 18.078 5.711 -5.223 1 98.69 211 PRO A C 1
ATOM 1704 O O . PRO A 1 211 ? 17.672 4.605 -4.859 1 98.69 211 PRO A O 1
ATOM 1707 N N . TYR A 1 212 ? 18.438 6.641 -4.352 1 98.81 212 TYR A N 1
ATOM 1708 C CA . TYR A 1 212 ? 18.438 6.453 -2.906 1 98.81 212 TYR A CA 1
ATOM 1709 C C . TYR A 1 212 ? 17.094 5.922 -2.42 1 98.81 212 TYR A C 1
ATOM 1711 O O . TYR A 1 212 ? 17.047 5.094 -1.51 1 98.81 212 TYR A O 1
ATOM 1719 N N . ALA A 1 213 ? 16.031 6.328 -3.035 1 98.88 213 ALA A N 1
ATOM 1720 C CA . ALA A 1 213 ? 14.672 5.902 -2.674 1 98.88 213 ALA A CA 1
ATOM 1721 C C . ALA A 1 213 ? 14.555 4.383 -2.705 1 98.88 213 ALA A C 1
ATOM 1723 O O . ALA A 1 213 ? 13.844 3.793 -1.888 1 98.88 213 ALA A O 1
ATOM 1724 N N . ALA A 1 214 ? 15.242 3.725 -3.568 1 98.69 214 ALA A N 1
ATOM 1725 C CA . ALA A 1 214 ? 15.172 2.273 -3.725 1 98.69 214 ALA A CA 1
ATOM 1726 C C . ALA A 1 214 ? 15.68 1.562 -2.471 1 98.69 214 ALA A C 1
ATOM 1728 O O . ALA A 1 214 ? 15.273 0.432 -2.188 1 98.69 214 ALA A O 1
ATOM 1729 N N . THR A 1 215 ? 16.531 2.227 -1.746 1 98.69 215 THR A N 1
ATOM 1730 C CA . THR A 1 215 ? 17.188 1.584 -0.613 1 98.69 215 THR A CA 1
ATOM 1731 C C . THR A 1 215 ? 16.422 1.841 0.677 1 98.69 215 THR A C 1
ATOM 1733 O O . THR A 1 215 ? 16.656 1.174 1.688 1 98.69 215 THR A O 1
ATOM 1736 N N . ILE A 1 216 ? 15.445 2.773 0.642 1 98.81 216 ILE A N 1
ATOM 1737 C CA . ILE A 1 216 ? 14.906 3.139 1.949 1 98.81 216 ILE A CA 1
ATOM 1738 C C . ILE A 1 216 ? 13.391 2.941 1.961 1 98.81 216 ILE A C 1
ATOM 1740 O O . ILE A 1 216 ? 12.766 2.975 3.021 1 98.81 216 ILE A O 1
ATOM 1744 N N . ILE A 1 217 ? 12.703 2.766 0.793 1 98.88 217 ILE A N 1
ATOM 1745 C CA . ILE A 1 217 ? 11.266 2.486 0.791 1 98.88 217 ILE A CA 1
ATOM 1746 C C . ILE A 1 217 ? 11.031 1.006 1.081 1 98.88 217 ILE A C 1
ATOM 1748 O O . ILE A 1 217 ? 11.414 0.142 0.289 1 98.88 217 ILE A O 1
ATOM 1752 N N . ASP A 1 218 ? 10.445 0.734 2.166 1 98.5 218 ASP A N 1
ATOM 1753 C CA . ASP A 1 218 ? 10.156 -0.644 2.551 1 98.5 218 ASP A CA 1
ATOM 1754 C C . ASP A 1 218 ? 8.836 -1.116 1.944 1 98.5 218 ASP A C 1
ATOM 1756 O O . ASP A 1 218 ? 8.773 -2.191 1.345 1 98.5 218 ASP A O 1
ATOM 1760 N N . ARG A 1 219 ? 7.781 -0.348 2.107 1 98.44 219 ARG A N 1
ATOM 1761 C CA . ARG A 1 219 ? 6.453 -0.681 1.596 1 98.44 219 ARG A CA 1
ATOM 1762 C C . ARG A 1 219 ? 5.59 0.568 1.465 1 98.44 219 ARG A C 1
ATOM 1764 O O . ARG A 1 219 ? 5.816 1.562 2.156 1 98.44 219 ARG A O 1
ATOM 1771 N N . ILE A 1 220 ? 4.711 0.529 0.573 1 98.88 220 ILE A N 1
ATOM 1772 C CA . ILE A 1 220 ? 3.732 1.585 0.333 1 98.88 220 ILE A CA 1
ATOM 1773 C C . ILE A 1 220 ? 2.322 1.034 0.525 1 98.88 220 ILE A C 1
ATOM 1775 O O . ILE A 1 220 ? 1.961 0.015 -0.067 1 98.88 220 ILE A O 1
ATOM 1779 N N . GLU A 1 221 ? 1.548 1.649 1.349 1 98.75 221 GLU A N 1
ATOM 1780 C CA . GLU A 1 221 ? 0.143 1.305 1.547 1 98.75 221 GLU A CA 1
ATOM 1781 C C . GLU A 1 221 ? -0.772 2.439 1.098 1 98.75 221 GLU A C 1
ATOM 1783 O O . GLU A 1 221 ? -0.572 3.594 1.48 1 98.75 221 GLU A O 1
ATOM 1788 N N . VAL A 1 222 ? -1.698 2.082 0.326 1 98.88 222 VAL A N 1
ATOM 1789 C CA . VAL A 1 222 ? -2.689 3.053 -0.126 1 98.88 222 VAL A CA 1
ATOM 1790 C C . VAL A 1 222 ? -4.066 2.674 0.409 1 98.88 222 VAL A C 1
ATOM 1792 O O . VAL A 1 222 ? -4.555 1.569 0.157 1 98.88 222 VAL A O 1
ATOM 1795 N N . PHE A 1 223 ? -4.641 3.551 1.203 1 98.69 223 PHE A N 1
ATOM 1796 C CA . PHE A 1 223 ? -6.016 3.486 1.685 1 98.69 223 PHE A CA 1
ATOM 1797 C C . PHE A 1 223 ? -6.887 4.516 0.976 1 98.69 223 PHE A C 1
ATOM 1799 O O . PHE A 1 223 ? -6.398 5.273 0.132 1 98.69 223 PHE A O 1
ATOM 1806 N N . ASP A 1 224 ? -8.18 4.414 1.261 1 98.12 224 ASP A N 1
ATOM 1807 C CA . ASP A 1 224 ? -9.078 5.461 0.785 1 98.12 224 ASP A CA 1
ATOM 1808 C C . ASP A 1 224 ? -8.656 6.832 1.304 1 98.12 224 ASP A C 1
ATOM 1810 O O . ASP A 1 224 ? -8.859 7.152 2.475 1 98.12 224 ASP A O 1
ATOM 1814 N N . SER A 1 225 ? -7.965 7.602 0.456 1 98.5 225 SER A N 1
ATOM 1815 C CA . SER A 1 225 ? -7.559 8.992 0.621 1 98.5 225 SER A CA 1
ATOM 1816 C C . SER A 1 225 ? -6.383 9.117 1.583 1 98.5 225 SER A C 1
ATOM 1818 O O . SER A 1 225 ? -6.121 10.195 2.115 1 98.5 225 SER A O 1
ATOM 1820 N N . VAL A 1 226 ? -5.68 8.07 1.946 1 98.81 226 VAL A N 1
ATOM 1821 C CA . VAL A 1 226 ? -4.477 8.07 2.771 1 98.81 226 VAL A CA 1
ATOM 1822 C C . VAL A 1 226 ? -3.395 7.223 2.105 1 98.81 226 VAL A C 1
ATOM 1824 O O . VAL A 1 226 ? -3.668 6.121 1.619 1 98.81 226 VAL A O 1
ATOM 1827 N N . VAL A 1 227 ? -2.197 7.727 2.027 1 98.88 227 VAL A N 1
ATOM 1828 C CA . VAL A 1 227 ? -1.032 6.965 1.589 1 98.88 227 VAL A CA 1
ATOM 1829 C C . VAL A 1 227 ? -0.014 6.879 2.723 1 98.88 227 VAL A C 1
ATOM 1831 O O . VAL A 1 227 ? 0.328 7.895 3.336 1 98.88 227 VAL A O 1
ATOM 1834 N N . VAL A 1 228 ? 0.416 5.695 3.029 1 98.94 228 VAL A N 1
ATOM 1835 C CA . VAL A 1 228 ? 1.411 5.445 4.066 1 98.94 228 VAL A CA 1
ATOM 1836 C C . VAL A 1 228 ? 2.67 4.848 3.445 1 98.94 228 VAL A C 1
ATOM 1838 O O . VAL A 1 228 ? 2.607 3.811 2.777 1 98.94 228 VAL A O 1
ATOM 1841 N N . ILE A 1 229 ? 3.787 5.492 3.611 1 98.94 229 ILE A N 1
ATOM 1842 C CA . ILE A 1 229 ? 5.074 4.992 3.143 1 98.94 229 ILE A CA 1
ATOM 1843 C C . ILE A 1 229 ? 5.945 4.613 4.34 1 98.94 229 ILE A C 1
ATOM 1845 O O . ILE A 1 229 ? 6.238 5.453 5.191 1 98.94 229 ILE A O 1
ATOM 1849 N N . HIS A 1 230 ? 6.344 3.406 4.402 1 98.62 230 HIS A N 1
ATOM 1850 C CA . HIS A 1 230 ? 7.199 2.893 5.465 1 98.62 230 HIS A CA 1
ATOM 1851 C C . HIS A 1 230 ? 8.672 2.93 5.055 1 98.62 230 HIS A C 1
ATOM 1853 O O . HIS A 1 230 ? 9.031 2.459 3.975 1 98.62 230 HIS A O 1
ATOM 1859 N N . ARG A 1 231 ? 9.414 3.477 5.883 1 98.56 231 ARG A N 1
ATOM 1860 C CA . ARG A 1 231 ? 10.859 3.473 5.656 1 98.56 231 ARG A CA 1
ATOM 1861 C C . ARG A 1 231 ? 11.492 2.182 6.164 1 98.56 231 ARG A C 1
ATOM 1863 O O . ARG A 1 231 ? 11.117 1.681 7.23 1 98.56 231 ARG A O 1
ATOM 1870 N N . ALA A 1 232 ? 12.438 1.67 5.453 1 98.31 232 ALA A N 1
ATOM 1871 C CA . ALA A 1 232 ? 13.133 0.443 5.836 1 98.31 232 ALA A CA 1
ATOM 1872 C C . ALA A 1 232 ? 13.938 0.643 7.117 1 98.31 232 ALA A C 1
ATOM 1874 O O . ALA A 1 232 ? 14.445 1.735 7.375 1 98.31 232 ALA A O 1
ATOM 1875 N N . ASP A 1 233 ? 14.055 -0.367 7.902 1 97.25 233 ASP A N 1
ATOM 1876 C CA . ASP A 1 233 ? 14.82 -0.335 9.141 1 97.25 233 ASP A CA 1
ATOM 1877 C C . ASP A 1 233 ? 16.312 -0.168 8.859 1 97.25 233 ASP A C 1
ATOM 1879 O O . ASP A 1 233 ? 17.047 0.345 9.703 1 97.25 233 ASP A O 1
ATOM 1883 N N . GLU A 1 234 ? 16.75 -0.686 7.762 1 97.06 234 GLU A N 1
ATOM 1884 C CA . GLU A 1 234 ? 18.109 -0.569 7.258 1 97.06 234 GLU A CA 1
ATOM 1885 C C . GLU A 1 234 ? 18.141 -0.423 5.738 1 97.06 234 GLU A C 1
ATOM 1887 O O . GLU A 1 234 ? 17.141 -0.729 5.07 1 97.06 234 GLU A O 1
ATOM 1892 N N . SER A 1 235 ? 19.219 0.153 5.289 1 97.56 235 SER A N 1
ATOM 1893 C CA . SER A 1 235 ? 19.344 0.267 3.84 1 97.56 235 SER A CA 1
ATOM 1894 C C . SER A 1 235 ? 19.172 -1.087 3.16 1 97.56 235 SER A C 1
ATOM 1896 O O . SER A 1 235 ? 19.812 -2.068 3.545 1 97.56 235 SER A O 1
ATOM 1898 N N . LYS A 1 236 ? 18.359 -1.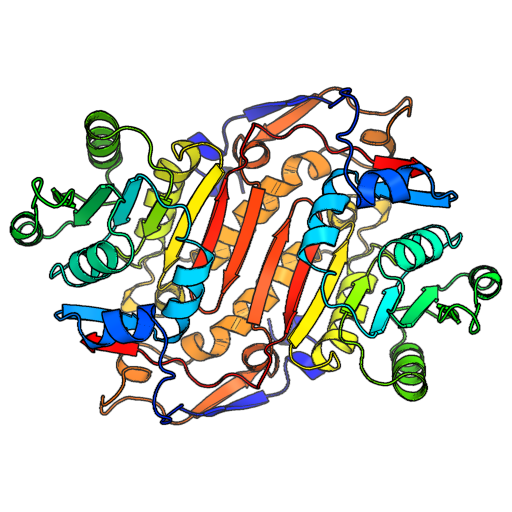199 2.225 1 97.94 236 LYS A N 1
ATOM 1899 C CA . LYS A 1 236 ? 18.047 -2.453 1.545 1 97.94 236 LYS A CA 1
ATOM 1900 C C . LYS A 1 236 ? 19.219 -2.904 0.67 1 97.94 236 LYS A C 1
ATOM 1902 O O . LYS A 1 236 ? 19.938 -2.076 0.111 1 97.94 236 LYS A O 1
ATOM 1907 N N . ARG A 1 237 ? 19.344 -4.152 0.553 1 97.62 237 ARG A N 1
ATOM 1908 C CA . ARG A 1 237 ? 20.312 -4.816 -0.316 1 97.62 237 ARG A CA 1
ATOM 1909 C C . ARG A 1 237 ? 19.625 -5.449 -1.521 1 97.62 237 ARG A C 1
ATOM 1911 O O . ARG A 1 237 ? 18.391 -5.453 -1.607 1 97.62 237 ARG A O 1
ATOM 1918 N N . LEU A 1 238 ? 20.469 -5.91 -2.443 1 98.25 238 LEU A N 1
ATOM 1919 C CA . LEU A 1 238 ? 19.891 -6.586 -3.602 1 98.25 238 LEU A CA 1
ATOM 1920 C C . LEU A 1 238 ? 19.094 -7.809 -3.172 1 98.25 238 LEU A C 1
ATOM 1922 O O . LEU A 1 238 ? 19.5 -8.531 -2.262 1 98.25 238 LEU A O 1
ATOM 1926 N N . PRO A 1 239 ? 17.906 -7.992 -3.781 1 97.25 239 PRO A N 1
ATOM 1927 C CA . PRO A 1 239 ? 17.109 -9.164 -3.434 1 97.25 239 PRO A CA 1
ATOM 1928 C C . PRO A 1 239 ? 17.828 -10.477 -3.725 1 97.25 239 PRO A C 1
ATOM 1930 O O . PRO A 1 239 ? 18.781 -10.508 -4.504 1 97.25 239 PRO A O 1
ATOM 1933 N N . ARG A 1 240 ? 17.359 -11.531 -3.041 1 97.75 240 ARG A N 1
ATOM 1934 C CA . ARG A 1 240 ? 17.969 -12.852 -3.197 1 97.75 240 ARG A CA 1
ATOM 1935 C C . ARG A 1 240 ? 16.922 -13.875 -3.623 1 97.75 240 ARG A C 1
ATOM 1937 O O . ARG A 1 240 ? 15.953 -14.133 -2.895 1 97.75 240 ARG A O 1
ATOM 1944 N N . ALA A 1 241 ? 17.094 -14.352 -4.789 1 97.81 241 ALA A N 1
ATOM 1945 C CA . ALA A 1 241 ? 16.281 -15.484 -5.227 1 97.81 241 ALA A CA 1
ATOM 1946 C C . ALA A 1 241 ? 16.938 -16.812 -4.828 1 97.81 241 ALA A C 1
ATOM 1948 O O . ALA A 1 241 ? 18.156 -16.969 -4.93 1 97.81 241 ALA A O 1
ATOM 1949 N N . ALA A 1 242 ? 16.109 -17.656 -4.305 1 96.56 242 ALA A N 1
ATOM 1950 C CA . ALA A 1 242 ? 16.625 -18.953 -3.869 1 96.56 242 ALA A CA 1
ATOM 1951 C C . ALA A 1 242 ? 15.727 -20.094 -4.375 1 96.56 242 ALA A C 1
ATOM 1953 O O . ALA A 1 242 ? 14.508 -19.938 -4.469 1 96.56 242 ALA A O 1
ATOM 1954 N N . TYR A 1 243 ? 16.297 -21.141 -4.672 1 93.75 243 TYR A N 1
ATOM 1955 C CA . TYR A 1 243 ? 15.648 -22.391 -5.059 1 93.75 243 TYR A CA 1
ATOM 1956 C C . TYR A 1 243 ? 16.031 -23.531 -4.125 1 93.75 243 TYR A C 1
ATOM 1958 O O . TYR A 1 243 ? 17.219 -23.781 -3.908 1 93.75 243 TYR A O 1
ATOM 1966 N N . GLN A 1 244 ? 15.031 -24.094 -3.514 1 93.38 244 GLN A N 1
ATOM 1967 C CA . GLN A 1 244 ? 15.266 -25.219 -2.602 1 93.38 244 GLN A CA 1
ATOM 1968 C C . GLN A 1 244 ? 14.766 -26.531 -3.195 1 93.38 244 GLN A C 1
ATO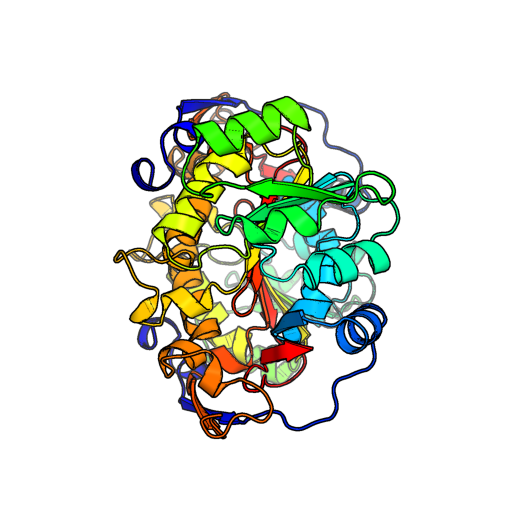M 1970 O O . GLN A 1 244 ? 13.805 -26.531 -3.971 1 93.38 244 GLN A O 1
ATOM 1975 N N . MET B 1 1 ? 10.656 9.688 -13.586 1 89.81 1 MET B N 1
ATOM 1976 C CA . MET B 1 1 ? 10.719 9.18 -12.219 1 89.81 1 MET B CA 1
ATOM 1977 C C . MET B 1 1 ? 11.781 9.93 -11.414 1 89.81 1 MET B C 1
ATOM 1979 O O . MET B 1 1 ? 11.469 10.531 -10.383 1 89.81 1 MET B O 1
ATOM 1983 N N . LEU B 1 2 ? 13.016 10.055 -11.875 1 91.56 2 LEU B N 1
ATOM 1984 C CA . LEU B 1 2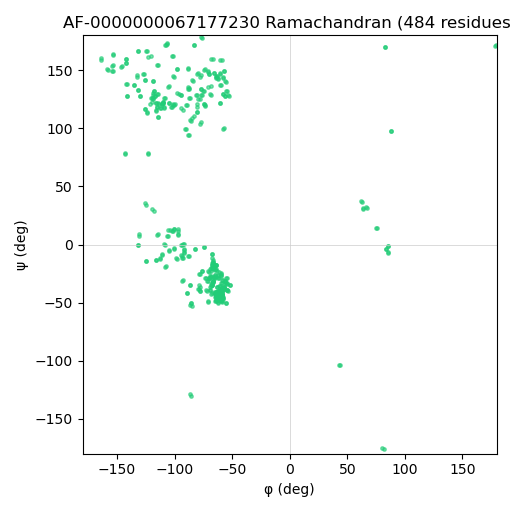 ? 14.094 10.656 -11.109 1 91.56 2 LEU B CA 1
ATOM 1985 C C . LEU B 1 2 ? 13.805 12.125 -10.812 1 91.56 2 LEU B C 1
ATOM 1987 O O . LEU B 1 2 ? 14.031 12.594 -9.695 1 91.56 2 LEU B O 1
ATOM 1991 N N . GLN B 1 3 ? 13.312 12.812 -11.805 1 93.12 3 GLN B N 1
ATOM 1992 C CA . GLN B 1 3 ? 12.969 14.211 -11.609 1 93.12 3 GLN B CA 1
ATOM 1993 C C . GLN B 1 3 ? 11.852 14.367 -10.586 1 93.12 3 GLN B C 1
ATOM 1995 O O . GLN B 1 3 ? 11.906 15.25 -9.727 1 93.12 3 GLN B O 1
ATOM 2000 N N . ALA B 1 4 ? 10.883 13.5 -10.648 1 93.94 4 ALA B N 1
ATOM 2001 C CA . ALA B 1 4 ? 9.727 13.57 -9.758 1 93.94 4 ALA B CA 1
ATOM 2002 C C . ALA B 1 4 ? 10.133 13.297 -8.312 1 93.94 4 ALA B C 1
ATOM 2004 O O . ALA B 1 4 ? 9.555 13.852 -7.379 1 93.94 4 ALA B O 1
ATOM 2005 N N . LEU B 1 5 ? 11.102 12.516 -8.016 1 97.12 5 LEU B N 1
ATOM 2006 C CA . LEU B 1 5 ? 11.547 12.102 -6.691 1 97.12 5 LEU B CA 1
ATOM 2007 C C . LEU B 1 5 ? 12.203 13.258 -5.949 1 97.12 5 LEU B C 1
ATOM 2009 O O . LEU B 1 5 ? 12.188 13.297 -4.715 1 97.12 5 LEU B O 1
ATOM 2013 N N . GLY B 1 6 ? 12.711 14.258 -6.676 1 96.69 6 GLY B N 1
ATOM 2014 C CA . GLY B 1 6 ? 13.5 15.305 -6.051 1 96.69 6 GLY B CA 1
ATOM 2015 C C . GLY B 1 6 ? 14.953 14.922 -5.855 1 96.69 6 GLY B C 1
ATOM 2016 O O . GLY B 1 6 ? 15.32 13.758 -6.027 1 96.69 6 GLY B O 1
ATOM 2017 N N . PRO B 1 7 ? 15.766 15.82 -5.5 1 97.12 7 PRO B N 1
ATOM 2018 C CA . PRO B 1 7 ? 17.219 15.633 -5.52 1 97.12 7 PRO B CA 1
ATOM 2019 C C . PRO B 1 7 ? 17.688 14.633 -4.465 1 97.12 7 PRO B C 1
ATOM 2021 O O . PRO B 1 7 ? 18.625 13.875 -4.707 1 97.12 7 PRO B O 1
ATOM 2024 N N . ASP B 1 8 ? 17.062 14.625 -3.305 1 97.88 8 ASP B N 1
ATOM 2025 C CA . ASP B 1 8 ? 17.516 13.734 -2.238 1 97.88 8 ASP B CA 1
ATOM 2026 C C . ASP B 1 8 ? 17.188 12.281 -2.574 1 97.88 8 ASP B C 1
ATOM 2028 O O . ASP B 1 8 ? 18.078 11.422 -2.566 1 97.88 8 ASP B O 1
ATOM 2032 N N . LEU B 1 9 ? 16 12.023 -2.965 1 98.56 9 LEU B N 1
ATOM 2033 C CA . LEU B 1 9 ? 15.531 10.664 -3.188 1 98.56 9 LEU B CA 1
ATOM 2034 C C . LEU B 1 9 ? 16.078 10.109 -4.5 1 98.56 9 LEU B C 1
ATOM 2036 O O . LEU B 1 9 ? 16.188 8.891 -4.668 1 98.56 9 LEU B O 1
ATOM 2040 N N . SER B 1 10 ? 16.453 10.961 -5.41 1 98.38 10 SER B N 1
ATOM 2041 C CA . SER B 1 10 ? 16.891 10.5 -6.727 1 98.38 10 SER B CA 1
ATOM 2042 C C . SER B 1 10 ? 18.406 10.336 -6.777 1 98.38 10 SER B C 1
ATOM 2044 O O . SER B 1 10 ? 18.953 9.836 -7.766 1 98.38 10 SER B O 1
ATOM 2046 N N . ARG B 1 11 ? 19.109 10.812 -5.723 1 98.31 11 ARG B N 1
ATOM 2047 C CA . ARG B 1 11 ? 20.562 10.703 -5.742 1 98.31 11 ARG B CA 1
ATOM 2048 C C . ARG B 1 11 ? 21 9.258 -5.953 1 98.31 11 ARG B C 1
ATOM 2050 O O . ARG B 1 11 ? 20.406 8.336 -5.406 1 98.31 11 ARG B O 1
ATOM 2057 N N . SER B 1 12 ? 22.047 9.07 -6.754 1 98.31 12 SER B N 1
ATOM 2058 C CA . SER B 1 12 ? 22.516 7.727 -7.09 1 98.31 12 SER B CA 1
ATOM 2059 C C . SER B 1 12 ? 23.297 7.109 -5.93 1 98.31 12 SER B C 1
ATOM 2061 O O . SER B 1 12 ? 24.188 7.734 -5.371 1 98.31 12 SER B O 1
ATOM 2063 N N . VAL B 1 13 ? 22.891 5.922 -5.578 1 98.44 13 VAL B N 1
ATOM 2064 C CA . VAL B 1 13 ? 23.609 5.152 -4.57 1 98.44 13 VAL B CA 1
ATOM 2065 C C . VAL B 1 13 ? 23.844 3.73 -5.074 1 98.44 13 VAL B C 1
ATOM 2067 O O . VAL B 1 13 ? 23.25 3.312 -6.07 1 98.44 13 VAL B O 1
ATOM 2070 N N . THR B 1 14 ? 24.719 2.982 -4.41 1 98.25 14 THR B N 1
ATOM 2071 C CA . THR B 1 14 ? 25.047 1.609 -4.785 1 98.25 14 THR B CA 1
ATOM 2072 C C . THR B 1 14 ? 24.328 0.619 -3.865 1 98.25 14 THR B C 1
ATOM 2074 O O . THR B 1 14 ? 24.484 0.687 -2.645 1 98.25 14 THR B O 1
ATOM 2077 N N . MET B 1 15 ? 23.5 -0.188 -4.395 1 98.19 15 MET B N 1
ATOM 2078 C CA . MET B 1 15 ? 22.984 -1.352 -3.686 1 98.19 15 MET B CA 1
ATOM 2079 C C . MET B 1 15 ? 23.875 -2.564 -3.883 1 98.19 15 MET B C 1
ATOM 2081 O O . MET B 1 15 ? 24.281 -2.869 -5.008 1 98.19 15 MET B O 1
ATOM 2085 N N . THR B 1 16 ? 24.172 -3.244 -2.855 1 98.06 16 THR B N 1
ATOM 2086 C CA . THR B 1 16 ? 25.109 -4.348 -2.932 1 98.06 16 THR B CA 1
ATOM 2087 C C . THR B 1 16 ? 24.422 -5.68 -2.646 1 98.06 16 THR B C 1
ATOM 2089 O O . THR B 1 16 ? 23.391 -5.715 -1.967 1 98.06 16 THR B O 1
ATOM 2092 N N . ALA B 1 17 ? 24.969 -6.742 -3.16 1 97.56 17 ALA B N 1
ATOM 2093 C CA . ALA B 1 17 ? 24.453 -8.086 -2.92 1 97.56 17 ALA B CA 1
ATOM 2094 C C . ALA B 1 17 ? 24.531 -8.445 -1.438 1 97.56 17 ALA B C 1
ATOM 2096 O O . ALA B 1 17 ? 25.453 -8.047 -0.739 1 97.56 17 ALA B O 1
ATOM 2097 N N . ASP B 1 18 ? 23.531 -9.156 -0.981 1 95.75 18 ASP B N 1
ATOM 2098 C CA . ASP B 1 18 ? 23.484 -9.672 0.382 1 95.75 18 ASP B CA 1
ATOM 2099 C C . ASP B 1 18 ? 24.016 -11.102 0.447 1 95.75 18 ASP B C 1
ATOM 2101 O O . ASP B 1 18 ? 23.406 -12.023 -0.109 1 95.75 18 ASP B O 1
ATOM 2105 N N . ASP B 1 19 ? 25.047 -11.344 1.127 1 94.12 19 ASP B N 1
ATOM 2106 C CA . ASP B 1 19 ? 25.625 -12.68 1.23 1 94.12 19 ASP B CA 1
ATOM 2107 C C . ASP B 1 19 ? 25.547 -13.211 2.662 1 94.12 19 ASP B C 1
ATOM 2109 O O . ASP B 1 19 ? 26.234 -14.172 3.016 1 94.12 19 ASP B O 1
ATOM 2113 N N . SER B 1 20 ? 24.812 -12.43 3.467 1 94.44 20 SER B N 1
ATOM 2114 C CA . SER B 1 20 ? 24.656 -12.875 4.848 1 94.44 20 SER B CA 1
ATOM 2115 C C . SER B 1 20 ? 23.844 -14.164 4.93 1 94.44 20 SER B C 1
ATOM 2117 O O . SER B 1 20 ? 23.109 -14.5 3.996 1 94.44 20 SER B O 1
ATOM 2119 N N . VAL B 1 21 ? 23.969 -14.883 6.016 1 93.25 21 VAL B N 1
ATOM 2120 C CA . VAL B 1 21 ? 23.125 -16.047 6.27 1 93.25 21 VAL B CA 1
ATOM 2121 C C . VAL B 1 21 ? 21.688 -15.594 6.531 1 93.25 21 VAL B C 1
ATOM 2123 O O . VAL B 1 21 ? 21.453 -14.68 7.328 1 93.25 21 VAL B O 1
ATOM 2126 N N . PRO B 1 22 ? 20.797 -16.188 5.852 1 90.94 22 PRO B N 1
ATOM 2127 C CA . PRO B 1 22 ? 19.406 -15.797 6.074 1 90.94 22 PRO B CA 1
ATOM 2128 C C . PRO B 1 22 ? 18.969 -15.969 7.527 1 90.94 22 PRO B C 1
ATOM 2130 O O . PRO B 1 22 ? 19.391 -16.922 8.195 1 90.94 22 PRO B O 1
ATOM 2133 N N . GLU B 1 23 ? 18.156 -15.023 7.902 1 86.88 23 GLU B N 1
ATOM 2134 C CA . GLU B 1 23 ? 17.609 -15.117 9.258 1 86.88 23 GLU B CA 1
ATOM 2135 C C . GLU B 1 23 ? 16.734 -16.359 9.422 1 86.88 23 GLU B C 1
ATOM 2137 O O . GLU B 1 23 ? 15.977 -16.703 8.516 1 86.88 23 GLU B O 1
ATOM 2142 N N . GLU B 1 24 ? 16.828 -16.922 10.586 1 90.31 24 GLU B N 1
ATOM 2143 C CA . GLU B 1 24 ? 15.992 -18.094 10.883 1 90.31 24 GLU B CA 1
ATOM 2144 C C . GLU B 1 24 ? 14.602 -17.672 11.336 1 90.31 24 GLU B C 1
ATOM 2146 O O . GLU B 1 24 ? 14.453 -17.016 12.367 1 90.31 24 GLU B O 1
ATOM 2151 N N . THR B 1 25 ? 13.68 -17.906 10.555 1 93.19 25 THR B N 1
ATOM 2152 C CA . THR B 1 25 ? 12.273 -17.719 10.891 1 93.19 25 THR B CA 1
ATOM 2153 C C . THR B 1 25 ? 11.5 -19.016 10.703 1 93.19 25 THR B C 1
ATOM 2155 O O . THR B 1 25 ? 12.023 -19.984 10.141 1 93.19 25 THR B O 1
ATOM 2158 N N . SER B 1 26 ? 10.344 -19.109 11.297 1 93.12 26 SER B N 1
ATOM 2159 C CA . SER B 1 26 ? 9.547 -20.328 11.156 1 93.12 26 SER B CA 1
ATOM 2160 C C . SER B 1 26 ? 9.305 -20.656 9.688 1 93.12 26 SER B C 1
ATOM 2162 O O . SER B 1 26 ? 9.562 -21.781 9.25 1 93.12 26 SER B O 1
ATOM 2164 N N . ILE B 1 27 ? 8.852 -19.703 8.906 1 95.25 27 ILE B N 1
ATOM 2165 C CA . ILE B 1 27 ? 8.578 -19.969 7.5 1 95.25 27 ILE B CA 1
ATOM 2166 C C . ILE B 1 27 ? 9.898 -20.141 6.746 1 95.25 27 ILE B C 1
ATOM 2168 O O . ILE B 1 27 ? 9.969 -20.906 5.777 1 95.25 27 ILE B O 1
ATOM 2172 N N . GLY B 1 28 ? 10.93 -19.406 7.238 1 96.31 28 GLY B N 1
ATOM 2173 C CA . GLY B 1 28 ? 12.242 -19.609 6.652 1 96.31 28 GLY B CA 1
ATOM 2174 C C . GLY B 1 28 ? 12.742 -21.031 6.77 1 96.31 28 GLY B C 1
ATOM 2175 O O . GLY B 1 28 ? 13.289 -21.594 5.812 1 96.31 28 GLY B O 1
ATOM 2176 N N . ARG B 1 29 ? 12.523 -21.641 7.93 1 97 29 ARG B N 1
ATOM 2177 C CA . ARG B 1 29 ? 12.93 -23.031 8.156 1 97 29 ARG B CA 1
ATOM 2178 C C . ARG B 1 29 ? 12.164 -23.969 7.23 1 97 29 ARG B C 1
ATOM 2180 O O . ARG B 1 29 ? 12.758 -24.891 6.652 1 97 29 ARG B O 1
ATOM 2187 N N . ILE B 1 30 ? 10.922 -23.703 7.16 1 97.69 30 ILE B N 1
ATOM 2188 C CA . ILE B 1 30 ? 10.094 -24.516 6.285 1 97.69 30 ILE B CA 1
ATOM 2189 C C . ILE B 1 30 ? 10.57 -24.391 4.844 1 97.69 30 ILE B C 1
ATOM 2191 O O . ILE B 1 30 ? 10.75 -25.391 4.145 1 97.69 30 ILE B O 1
ATOM 2195 N N . PHE B 1 31 ? 10.805 -23.188 4.414 1 97.94 31 PHE B N 1
ATOM 2196 C CA . PHE B 1 31 ? 11.273 -22.922 3.061 1 97.94 31 PHE B CA 1
ATOM 2197 C C . PHE B 1 31 ? 12.586 -23.656 2.793 1 97.94 31 PHE B C 1
ATOM 2199 O O . PHE B 1 31 ? 12.727 -24.328 1.769 1 97.94 31 PHE B O 1
ATOM 2206 N N . GLU B 1 32 ? 13.469 -23.531 3.754 1 96.62 32 GLU B N 1
ATOM 2207 C CA . GLU B 1 32 ? 14.781 -24.141 3.592 1 96.62 32 GLU B CA 1
ATOM 2208 C C . GLU B 1 32 ? 14.672 -25.672 3.523 1 96.62 32 GLU B C 1
ATOM 2210 O O . GLU B 1 32 ? 15.469 -26.328 2.852 1 96.62 32 GLU B O 1
ATOM 2215 N N . GLY B 1 33 ? 13.672 -26.188 4.16 1 96.81 33 GLY B N 1
ATOM 2216 C CA . GLY B 1 33 ? 13.508 -27.641 4.219 1 96.81 33 GLY B CA 1
ATOM 2217 C C . GLY B 1 33 ? 12.641 -28.188 3.098 1 96.81 33 GLY B C 1
ATOM 2218 O O . GLY B 1 33 ? 12.469 -29.391 2.98 1 96.81 33 GLY B O 1
ATOM 2219 N N . THR B 1 34 ? 12.039 -27.359 2.307 1 97.62 34 THR B N 1
ATOM 2220 C CA . THR B 1 34 ? 11.117 -27.781 1.254 1 97.62 34 THR B CA 1
ATOM 2221 C C . THR B 1 34 ? 11.828 -27.844 -0.093 1 97.62 34 THR B C 1
ATOM 2223 O O . THR B 1 34 ? 12.453 -26.875 -0.521 1 97.62 34 THR B O 1
ATOM 2226 N N . HIS B 1 35 ? 11.703 -28.906 -0.81 1 96.56 35 HIS B N 1
ATOM 2227 C CA . HIS B 1 35 ? 12.359 -29.078 -2.1 1 96.56 35 HIS B CA 1
ATOM 2228 C C . HIS B 1 35 ? 11.5 -28.531 -3.232 1 96.56 35 HIS B C 1
ATOM 2230 O O . HIS B 1 35 ? 10.273 -28.484 -3.119 1 96.56 35 HIS B O 1
ATOM 2236 N N . ASP B 1 36 ? 12.141 -28.094 -4.273 1 96.69 36 ASP B N 1
ATOM 2237 C CA . ASP B 1 36 ? 11.5 -27.703 -5.527 1 96.69 36 ASP B CA 1
ATOM 2238 C C . ASP B 1 36 ? 10.648 -26.438 -5.336 1 96.69 36 ASP B C 1
ATOM 2240 O O . ASP B 1 36 ? 9.555 -26.344 -5.887 1 96.69 36 ASP B O 1
ATOM 2244 N N . VAL B 1 37 ? 11.047 -25.578 -4.449 1 96.75 37 VAL B N 1
ATOM 2245 C CA . VAL B 1 37 ? 10.344 -24.312 -4.25 1 96.75 37 VAL B CA 1
ATOM 2246 C C . VAL B 1 37 ? 11.289 -23.156 -4.551 1 96.75 37 VAL B C 1
ATOM 2248 O O . VAL B 1 37 ? 12.453 -23.156 -4.133 1 96.75 37 VAL B O 1
ATOM 2251 N N . HIS B 1 38 ? 10.883 -22.219 -5.352 1 95.75 38 HIS B N 1
ATOM 2252 C CA . HIS B 1 38 ? 11.617 -21.016 -5.727 1 95.75 38 HIS B CA 1
ATOM 2253 C C . HIS B 1 38 ? 10.914 -19.766 -5.207 1 95.75 38 HIS B C 1
ATOM 2255 O O . HIS B 1 38 ? 9.734 -19.547 -5.492 1 95.75 38 HIS B O 1
ATOM 2261 N N . LYS B 1 39 ? 11.594 -18.984 -4.406 1 97.44 39 LYS B N 1
ATOM 2262 C CA . LYS B 1 39 ? 11.062 -17.719 -3.9 1 97.44 39 LYS B CA 1
ATOM 2263 C C . LYS B 1 39 ? 12.172 -16.688 -3.74 1 97.44 39 LYS B C 1
ATOM 2265 O O . LYS B 1 39 ? 13.344 -17.031 -3.59 1 97.44 39 LYS B O 1
ATOM 2270 N N . LEU B 1 40 ? 11.828 -15.422 -3.84 1 97.62 40 LEU B N 1
ATOM 2271 C CA . LEU B 1 40 ? 12.703 -14.391 -3.297 1 97.62 40 LEU B CA 1
ATOM 2272 C C . LEU B 1 40 ? 12.633 -14.359 -1.774 1 97.62 40 LEU B C 1
ATOM 2274 O O . LEU B 1 40 ? 11.547 -14.383 -1.199 1 97.62 40 LEU B O 1
ATOM 2278 N N . ARG B 1 41 ? 13.75 -14.336 -1.136 1 96.88 41 ARG B N 1
ATOM 2279 C CA . ARG B 1 41 ? 13.828 -14.539 0.308 1 96.88 41 ARG B CA 1
ATOM 2280 C C . ARG B 1 41 ? 13 -13.492 1.051 1 96.88 41 ARG B C 1
ATOM 2282 O O . ARG B 1 41 ? 12.383 -13.797 2.074 1 96.88 41 ARG B O 1
ATOM 2289 N N . HIS B 1 42 ? 12.992 -12.289 0.554 1 96.56 42 HIS B N 1
ATOM 2290 C CA . HIS B 1 42 ? 12.32 -11.219 1.281 1 96.56 42 HIS B CA 1
ATOM 2291 C C . HIS B 1 42 ? 10.805 -11.344 1.167 1 96.56 42 HIS B C 1
ATOM 2293 O O . HIS B 1 42 ? 10.07 -10.555 1.767 1 96.56 42 HIS B O 1
ATOM 2299 N N . TYR B 1 43 ? 10.266 -12.367 0.394 1 98.06 43 TYR B N 1
ATOM 2300 C CA . TYR B 1 43 ? 8.828 -12.648 0.343 1 98.06 43 TYR B CA 1
ATOM 2301 C C . TYR B 1 43 ? 8.352 -13.297 1.636 1 98.06 43 TYR B C 1
ATOM 2303 O O . TYR B 1 43 ? 7.188 -13.172 2.008 1 98.06 43 TYR B O 1
ATOM 2311 N N . LEU B 1 44 ? 9.234 -14.008 2.279 1 97.5 44 LEU B N 1
ATOM 2312 C CA . LEU B 1 44 ? 8.859 -14.875 3.387 1 97.5 44 LEU B CA 1
ATOM 2313 C C . LEU B 1 44 ? 8.188 -14.078 4.504 1 97.5 44 LEU B C 1
ATOM 2315 O O . LEU B 1 44 ? 7.086 -14.414 4.934 1 97.5 44 LEU B O 1
ATOM 2319 N N . PRO B 1 45 ? 8.766 -12.977 4.938 1 96.44 45 PRO B N 1
ATOM 2320 C CA . PRO B 1 45 ? 8.055 -12.203 5.957 1 96.44 45 PRO B CA 1
ATOM 2321 C C . PRO B 1 45 ? 6.746 -11.609 5.441 1 96.44 45 PRO B C 1
ATOM 2323 O O . PRO B 1 45 ? 5.82 -11.375 6.223 1 96.44 45 PRO B O 1
ATOM 2326 N N . ILE B 1 46 ? 6.656 -11.336 4.141 1 97.56 46 ILE B N 1
ATOM 2327 C CA . ILE B 1 46 ? 5.414 -10.844 3.566 1 97.56 46 ILE B CA 1
ATOM 2328 C C . ILE B 1 46 ? 4.324 -11.898 3.695 1 97.56 46 ILE B C 1
ATOM 2330 O O . ILE B 1 46 ? 3.193 -11.594 4.086 1 97.56 46 ILE B O 1
ATOM 2334 N N . TYR B 1 47 ? 4.695 -13.172 3.422 1 97.62 47 TYR B N 1
ATOM 2335 C CA . TYR B 1 47 ? 3.752 -14.273 3.582 1 97.62 47 TYR B CA 1
ATOM 2336 C C . TYR B 1 47 ? 3.238 -14.344 5.016 1 97.62 47 TYR B C 1
ATOM 2338 O O . TYR B 1 47 ? 2.039 -14.516 5.246 1 97.62 47 TYR B O 1
ATOM 2346 N N . GLU B 1 48 ? 4.168 -14.18 5.953 1 95.81 48 GLU B N 1
ATOM 2347 C CA . GLU B 1 48 ? 3.805 -14.234 7.367 1 95.81 48 GLU B CA 1
ATOM 2348 C C . GLU B 1 48 ? 2.766 -13.164 7.707 1 95.81 48 GLU B C 1
ATOM 2350 O O . GLU B 1 48 ? 1.895 -13.391 8.547 1 95.81 48 GLU B O 1
ATOM 2355 N N . ARG B 1 49 ? 2.898 -12.117 7.031 1 93.94 49 ARG B N 1
ATOM 2356 C CA . ARG B 1 49 ? 2.023 -10.977 7.289 1 93.94 49 ARG B CA 1
ATOM 2357 C C . ARG B 1 49 ? 0.66 -11.18 6.637 1 93.94 49 ARG B C 1
ATOM 2359 O O . ARG B 1 49 ? -0.373 -10.883 7.238 1 93.94 49 ARG B O 1
ATOM 2366 N N . VAL B 1 50 ? 0.601 -11.742 5.465 1 95.44 50 VAL B N 1
ATOM 2367 C CA . VAL B 1 50 ? -0.601 -11.594 4.648 1 95.44 50 VAL B CA 1
ATOM 2368 C C . VAL B 1 50 ? -1.364 -12.914 4.605 1 95.44 50 VAL B C 1
ATOM 2370 O O . VAL B 1 50 ? -2.549 -12.945 4.258 1 95.44 50 VAL B O 1
ATOM 2373 N N . LEU B 1 51 ? -0.737 -14.047 4.922 1 95.44 51 LEU B N 1
ATOM 2374 C CA . LEU B 1 51 ? -1.384 -15.344 4.754 1 95.44 51 LEU B CA 1
ATOM 2375 C C . LEU B 1 51 ? -1.9 -15.875 6.086 1 95.44 51 LEU B C 1
ATOM 2377 O O . LEU B 1 51 ? -2.297 -17.031 6.188 1 95.44 51 LEU B O 1
ATOM 2381 N N . THR B 1 52 ? -1.955 -15.125 7.121 1 85.88 52 THR B N 1
ATOM 2382 C CA . THR B 1 52 ? -2.293 -15.539 8.477 1 85.88 52 THR B CA 1
ATOM 2383 C C . THR B 1 52 ? -3.713 -16.094 8.539 1 85.88 52 THR B C 1
ATOM 2385 O O . THR B 1 52 ? -3.994 -17 9.32 1 85.88 52 THR B O 1
ATOM 2388 N N . ASN B 1 53 ? -4.609 -15.703 7.734 1 83.94 53 ASN B N 1
ATOM 2389 C CA . ASN B 1 53 ? -6.012 -16.109 7.832 1 83.94 53 ASN B CA 1
ATOM 2390 C C . ASN B 1 53 ? -6.469 -16.844 6.578 1 83.94 53 ASN B C 1
ATOM 2392 O O . ASN B 1 53 ? -7.648 -16.797 6.223 1 83.94 53 ASN B O 1
ATOM 2396 N N . ALA B 1 54 ? -5.508 -17.484 6.031 1 94.31 54 ALA B N 1
ATOM 2397 C CA . ALA B 1 54 ? -5.871 -18.156 4.789 1 94.31 54 ALA B CA 1
ATOM 2398 C C . ALA B 1 54 ? -6.637 -19.438 5.066 1 94.31 54 ALA B C 1
ATOM 2400 O O . ALA B 1 54 ? -6.047 -20.453 5.453 1 94.31 54 ALA B O 1
ATOM 2401 N N . GLY B 1 55 ? -7.953 -19.422 4.871 1 97.19 55 GLY B N 1
ATOM 2402 C CA . GLY B 1 55 ? -8.773 -20.625 5.02 1 97.19 55 GLY B CA 1
ATOM 2403 C C . GLY B 1 55 ? -8.805 -21.484 3.768 1 97.19 55 GLY B C 1
ATOM 2404 O O . GLY B 1 55 ? -8.602 -22.688 3.836 1 97.19 55 GLY B O 1
ATOM 2405 N N . LYS B 1 56 ? -9.125 -20.953 2.654 1 98.75 56 LYS B N 1
ATOM 2406 C CA . LYS B 1 56 ? -9.078 -21.547 1.323 1 98.75 56 LYS B CA 1
ATOM 2407 C C . LYS B 1 56 ? -8.258 -20.688 0.362 1 98.75 56 LYS B C 1
ATOM 2409 O O . LYS B 1 56 ? -8.641 -19.562 0.036 1 98.75 56 LYS B O 1
ATOM 2414 N N . MET B 1 57 ? -7.176 -21.266 -0.116 1 98.81 57 MET B N 1
ATOM 2415 C CA . MET B 1 57 ? -6.188 -20.516 -0.888 1 98.81 57 MET B CA 1
ATOM 2416 C C . MET B 1 57 ? -6.066 -21.078 -2.303 1 98.81 57 MET B C 1
ATOM 2418 O O . MET B 1 57 ? -6.02 -22.297 -2.492 1 98.81 57 MET B O 1
ATOM 2422 N N . LEU B 1 58 ? -6.109 -20.156 -3.229 1 98.94 58 LEU B N 1
ATOM 2423 C CA . LEU B 1 58 ? -5.762 -20.484 -4.605 1 98.94 58 LEU B CA 1
ATOM 2424 C C . LEU B 1 58 ? -4.352 -20.016 -4.941 1 98.94 58 LEU B C 1
ATOM 2426 O O . LEU B 1 58 ? -4.035 -18.828 -4.793 1 98.94 58 LEU B O 1
ATOM 2430 N N . GLU B 1 59 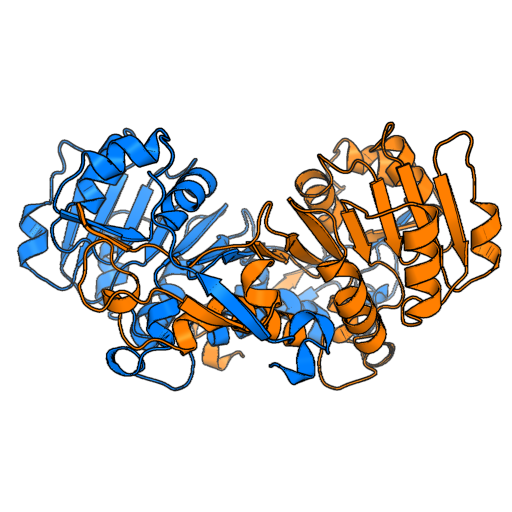? -3.506 -20.891 -5.305 1 98.88 59 GLU B N 1
ATOM 2431 C CA . GLU B 1 59 ? -2.209 -20.516 -5.863 1 98.88 59 GLU B CA 1
ATOM 2432 C C . GLU B 1 59 ? -2.174 -20.734 -7.375 1 98.88 59 GLU B C 1
ATOM 2434 O O . GLU B 1 59 ? -2.424 -21.844 -7.852 1 98.88 59 GLU B O 1
ATOM 2439 N N . ILE B 1 60 ? -1.91 -19.672 -8.055 1 98.94 60 ILE B N 1
ATOM 2440 C CA . ILE B 1 60 ? -1.688 -19.766 -9.492 1 98.94 60 ILE B CA 1
ATOM 2441 C C . ILE B 1 60 ? -0.208 -20 -9.773 1 98.94 60 ILE B C 1
ATOM 2443 O O . ILE B 1 60 ? 0.642 -19.172 -9.438 1 98.94 60 ILE B O 1
ATOM 2447 N N . GLY B 1 61 ? 0.129 -21.094 -10.422 1 98.62 61 GLY B N 1
ATOM 2448 C CA . GLY B 1 61 ? 1.505 -21.5 -10.664 1 98.62 61 GLY B CA 1
ATOM 2449 C C . GLY B 1 61 ? 2.094 -22.328 -9.539 1 98.62 61 GLY B C 1
ATOM 2450 O O . GLY B 1 61 ? 2.65 -21.781 -8.586 1 98.62 61 GLY B O 1
ATOM 2451 N N . VAL B 1 62 ? 2.068 -23.688 -9.719 1 98.19 62 VAL B N 1
ATOM 2452 C CA . VAL B 1 62 ? 2.588 -24.562 -8.664 1 98.19 62 VAL B CA 1
ATOM 2453 C C . VAL B 1 62 ? 3.797 -25.328 -9.188 1 98.19 62 VAL B C 1
ATOM 2455 O O . VAL B 1 62 ? 4.539 -25.938 -8.406 1 98.19 62 VAL B O 1
ATOM 2458 N N . ASP B 1 63 ? 3.973 -25.297 -10.469 1 95.75 63 ASP B N 1
ATOM 2459 C CA . ASP B 1 63 ? 5.133 -25.859 -11.156 1 95.75 63 ASP B CA 1
ATOM 2460 C C . ASP B 1 63 ? 5.492 -27.234 -10.594 1 95.75 63 ASP B C 1
ATOM 2462 O O . ASP B 1 63 ? 4.742 -28.188 -10.766 1 95.75 63 ASP B O 1
ATOM 2466 N N . ARG B 1 64 ? 6.566 -27.422 -9.75 1 95.5 64 ARG B N 1
ATOM 2467 C CA . ARG B 1 64 ? 7.082 -28.703 -9.289 1 95.5 64 ARG B CA 1
ATOM 2468 C C . ARG B 1 64 ? 6.531 -29.062 -7.914 1 95.5 64 ARG B C 1
ATOM 2470 O O . ARG B 1 64 ? 7.117 -29.875 -7.191 1 95.5 64 ARG B O 1
ATOM 2477 N N . GLY B 1 65 ? 5.578 -28.375 -7.488 1 96.88 65 GLY B N 1
ATOM 2478 C CA . GLY B 1 65 ? 4.812 -28.75 -6.309 1 96.88 65 GLY B CA 1
ATOM 2479 C C . GLY B 1 65 ? 5.461 -28.312 -5.012 1 96.88 65 GLY B C 1
ATOM 2480 O O . GLY B 1 65 ? 4.879 -28.469 -3.936 1 96.88 65 GLY B O 1
ATOM 2481 N N . GLY B 1 66 ? 6.672 -27.719 -5.082 1 97.44 66 GLY B N 1
ATOM 2482 C CA . GLY B 1 66 ? 7.383 -27.312 -3.881 1 97.44 66 GLY B CA 1
ATOM 2483 C C . GLY B 1 66 ? 6.598 -26.328 -3.027 1 97.44 66 GLY B C 1
ATOM 2484 O O . GLY B 1 66 ? 6.559 -26.453 -1.802 1 97.44 66 GLY B O 1
ATOM 2485 N N . SER B 1 67 ? 5.988 -25.344 -3.637 1 97.94 67 SER B N 1
ATOM 2486 C CA . SER B 1 67 ? 5.219 -24.359 -2.881 1 97.94 67 SER B CA 1
ATOM 2487 C C . SER B 1 67 ? 4.031 -25 -2.176 1 97.94 67 SER B C 1
ATOM 2489 O O . SER B 1 67 ? 3.682 -24.625 -1.059 1 97.94 67 SER B O 1
ATOM 2491 N N . LEU B 1 68 ? 3.375 -26 -2.797 1 98.44 68 LEU B N 1
ATOM 2492 C CA . LEU B 1 68 ? 2.266 -26.703 -2.166 1 98.44 68 LEU B CA 1
ATOM 2493 C C . LEU B 1 68 ? 2.711 -27.359 -0.865 1 98.44 68 LEU B C 1
ATOM 2495 O O . LEU B 1 68 ? 2.006 -27.297 0.144 1 98.44 68 LEU B O 1
ATOM 2499 N N . GLU B 1 69 ? 3.893 -27.938 -0.905 1 97.94 69 GLU B N 1
ATOM 2500 C CA . GLU B 1 69 ? 4.441 -28.562 0.296 1 97.94 69 GLU B CA 1
ATOM 2501 C C . GLU B 1 69 ? 4.77 -27.516 1.359 1 97.94 69 GLU B C 1
ATOM 2503 O O . GLU B 1 69 ? 4.52 -27.734 2.547 1 97.94 69 GLU B O 1
ATOM 2508 N N . MET B 1 70 ? 5.328 -26.453 0.911 1 97.88 70 MET B N 1
ATOM 2509 C CA . MET B 1 70 ? 5.645 -25.359 1.827 1 97.88 70 MET B CA 1
ATOM 2510 C C . MET B 1 70 ? 4.383 -24.828 2.5 1 97.88 70 MET B C 1
ATOM 2512 O O . MET B 1 70 ? 4.348 -24.672 3.721 1 97.88 70 MET B O 1
ATOM 2516 N N . TRP B 1 71 ? 3.334 -24.578 1.689 1 98.12 71 TRP B N 1
ATOM 2517 C CA . TRP B 1 71 ? 2.086 -24.047 2.229 1 98.12 71 TRP B CA 1
ATOM 2518 C C . TRP B 1 71 ? 1.437 -25.047 3.182 1 98.12 71 TRP B C 1
ATOM 2520 O O . TRP B 1 71 ? 0.898 -24.672 4.223 1 98.12 71 TRP B O 1
ATOM 2530 N N . ARG B 1 72 ? 1.466 -26.312 2.814 1 97.94 72 ARG B N 1
ATOM 2531 C CA . ARG B 1 72 ? 0.85 -27.312 3.674 1 97.94 72 ARG B CA 1
ATOM 2532 C C . ARG B 1 72 ? 1.483 -27.312 5.059 1 97.94 72 ARG B C 1
ATOM 2534 O O . ARG B 1 72 ? 0.783 -27.422 6.07 1 97.94 72 ARG B O 1
ATOM 2541 N N . GLN B 1 73 ? 2.787 -27.203 5.07 1 97.25 73 GLN B N 1
ATOM 2542 C CA . GLN B 1 73 ? 3.488 -27.172 6.352 1 97.25 73 GLN B CA 1
ATOM 2543 C C . GLN B 1 73 ? 3.205 -25.875 7.094 1 97.25 73 GLN B C 1
ATOM 2545 O O . GLN B 1 73 ? 3.02 -25.875 8.312 1 97.25 73 GLN B O 1
ATOM 2550 N N . TYR B 1 74 ? 3.148 -24.797 6.434 1 97.12 74 TYR B N 1
ATOM 2551 C CA . TYR B 1 74 ? 3.012 -23.469 7.035 1 97.12 74 TYR B CA 1
ATOM 2552 C C . TYR B 1 74 ? 1.568 -23.203 7.445 1 97.12 74 TYR B C 1
ATOM 2554 O O . TYR B 1 74 ? 1.313 -22.531 8.445 1 97.12 74 TYR B O 1
ATOM 2562 N N . LEU B 1 75 ? 0.632 -23.734 6.637 1 97.31 75 LEU B N 1
ATOM 2563 C CA . LEU B 1 75 ? -0.804 -23.562 6.828 1 97.31 75 LEU B CA 1
ATOM 2564 C C . LEU B 1 75 ? -1.507 -24.922 6.934 1 97.31 75 LEU B C 1
ATOM 2566 O O . LEU B 1 75 ? -2.293 -25.281 6.055 1 97.31 75 LEU B O 1
ATOM 2570 N N . PRO B 1 76 ? -1.439 -25.531 8 1 96.31 76 PRO B N 1
ATOM 2571 C CA . PRO B 1 76 ? -1.827 -26.938 8.109 1 96.31 76 PRO B CA 1
ATOM 2572 C C . PRO B 1 76 ? -3.332 -27.141 7.953 1 96.31 76 PRO B C 1
ATOM 2574 O O . PRO B 1 76 ? -3.77 -28.234 7.559 1 96.31 76 PRO B O 1
ATOM 2577 N N . GLU B 1 77 ? -4.133 -26.125 8.172 1 97 77 GLU B N 1
ATOM 2578 C CA . GLU B 1 77 ? -5.578 -26.328 8.141 1 97 77 GLU B CA 1
ATOM 2579 C C . GLU B 1 77 ? -6.191 -25.766 6.863 1 97 77 GLU B C 1
ATOM 2581 O O . GLU B 1 77 ? -7.391 -25.906 6.629 1 97 77 GLU B O 1
ATOM 2586 N N . THR B 1 78 ? -5.434 -25.125 6.082 1 98.31 78 THR B N 1
ATOM 2587 C CA . THR B 1 78 ? -5.91 -24.422 4.895 1 98.31 78 THR B CA 1
ATOM 2588 C C . THR B 1 78 ? -6.203 -25.406 3.764 1 98.31 78 THR B C 1
ATOM 2590 O O . THR B 1 78 ? -5.434 -26.344 3.537 1 98.31 78 THR B O 1
ATOM 2593 N N . THR B 1 79 ? -7.355 -25.234 3.117 1 98.81 79 THR B N 1
ATOM 2594 C CA . THR B 1 79 ? -7.551 -25.891 1.827 1 98.81 79 THR B CA 1
ATOM 2595 C C . THR B 1 79 ? -6.742 -25.188 0.739 1 98.81 79 THR B C 1
ATOM 2597 O O . THR B 1 79 ? -6.934 -24 0.487 1 98.81 79 THR B O 1
ATOM 2600 N N . ILE B 1 80 ? -5.863 -25.953 0.127 1 98.81 80 ILE B N 1
ATOM 2601 C CA . ILE B 1 80 ? -4.965 -25.375 -0.87 1 98.81 80 ILE B CA 1
ATOM 2602 C C . ILE B 1 80 ? -5.355 -25.875 -2.26 1 98.81 80 ILE B C 1
ATOM 2604 O O . ILE B 1 80 ? -5.402 -27.094 -2.504 1 98.81 80 ILE B O 1
ATOM 2608 N N . VAL B 1 81 ? -5.652 -24.953 -3.119 1 98.94 81 VAL B N 1
ATOM 2609 C CA . VAL B 1 81 ? -5.926 -25.266 -4.52 1 98.94 81 VAL B CA 1
ATOM 2610 C C . VAL B 1 81 ? -4.871 -24.625 -5.41 1 98.94 81 VAL B C 1
ATOM 2612 O O . VAL B 1 81 ? -4.727 -23.406 -5.426 1 98.94 81 VAL B O 1
ATOM 2615 N N . GLY B 1 82 ? -4.078 -25.453 -6.078 1 98.88 82 GLY B N 1
ATOM 2616 C CA . GLY B 1 82 ? -3.105 -24.984 -7.055 1 98.88 82 GLY B CA 1
ATOM 2617 C C . GLY B 1 82 ? -3.576 -25.141 -8.492 1 98.88 82 GLY B C 1
ATOM 2618 O O . GLY B 1 82 ? -4.25 -26.125 -8.82 1 98.88 82 GLY B O 1
ATOM 2619 N N . VAL B 1 83 ? -3.227 -24.203 -9.32 1 98.88 83 VAL B N 1
ATOM 2620 C CA . VAL B 1 83 ? -3.488 -24.359 -10.75 1 98.88 83 VAL B CA 1
ATOM 2621 C C . VAL B 1 83 ? -2.197 -24.141 -11.539 1 98.88 83 VAL B C 1
ATOM 2623 O O . VAL B 1 83 ? -1.321 -23.391 -11.117 1 98.88 83 VAL B O 1
ATOM 2626 N N . ASP B 1 84 ? -2.062 -24.828 -12.594 1 98.81 84 ASP B N 1
ATOM 2627 C CA . ASP B 1 84 ? -0.908 -24.719 -13.477 1 98.81 84 ASP B CA 1
ATOM 2628 C C . ASP B 1 84 ? -1.271 -25.125 -14.906 1 98.81 84 ASP B C 1
ATOM 2630 O O . ASP B 1 84 ? -2.174 -25.938 -15.117 1 98.81 84 ASP B O 1
ATOM 2634 N N . ILE B 1 85 ? -0.572 -24.484 -15.844 1 98.38 85 ILE B N 1
ATOM 2635 C CA . ILE B 1 85 ? -0.835 -24.812 -17.25 1 98.38 85 ILE B CA 1
ATOM 2636 C C . ILE B 1 85 ? -0.146 -26.125 -17.609 1 98.38 85 ILE B C 1
ATOM 2638 O O . ILE B 1 85 ? -0.555 -26.812 -18.547 1 98.38 85 ILE B O 1
ATOM 2642 N N . ASN B 1 86 ? 0.912 -26.438 -16.875 1 97.69 86 ASN B N 1
ATOM 2643 C CA . ASN B 1 86 ? 1.661 -27.672 -17.109 1 97.69 86 ASN B CA 1
ATOM 2644 C C . ASN B 1 86 ? 0.899 -28.891 -16.609 1 97.69 86 ASN B C 1
ATOM 2646 O O . ASN B 1 86 ? 0.718 -29.078 -15.406 1 97.69 86 ASN B O 1
ATOM 2650 N N . PRO B 1 87 ? 0.574 -29.812 -17.438 1 98.12 87 PRO B N 1
ATOM 2651 C CA . PRO B 1 87 ? -0.221 -30.969 -17.047 1 98.12 87 PRO B CA 1
ATOM 2652 C C . PRO B 1 87 ? 0.493 -31.859 -16.016 1 98.12 87 PRO B C 1
ATOM 2654 O O . PRO B 1 87 ? -0.157 -32.562 -15.25 1 98.12 87 PRO B O 1
ATOM 2657 N N . ARG B 1 88 ? 1.8 -31.766 -15.93 1 98.19 88 ARG B N 1
ATOM 2658 C CA . ARG B 1 88 ? 2.561 -32.594 -14.992 1 98.19 88 ARG B CA 1
ATOM 2659 C C . ARG B 1 88 ? 2.266 -32.188 -13.555 1 98.19 88 ARG B C 1
ATOM 2661 O O . ARG B 1 88 ? 2.463 -32.969 -12.633 1 98.19 88 ARG B O 1
ATOM 2668 N N . ALA B 1 89 ? 1.758 -30.984 -13.359 1 98.25 89 ALA B N 1
ATOM 2669 C CA . ALA B 1 89 ? 1.465 -30.5 -12.016 1 98.25 89 ALA B CA 1
ATOM 2670 C C . ALA B 1 89 ? 0.318 -31.281 -11.383 1 98.25 89 ALA B C 1
ATOM 2672 O O . ALA B 1 89 ? 0.16 -31.297 -10.156 1 98.25 89 ALA B O 1
ATOM 2673 N N . ALA B 1 90 ? -0.482 -32 -12.164 1 98.44 90 ALA B N 1
ATOM 2674 C CA . ALA B 1 90 ? -1.614 -32.781 -11.672 1 98.44 90 ALA B CA 1
ATOM 2675 C C . ALA B 1 90 ? -1.156 -33.844 -10.68 1 98.44 90 ALA B C 1
ATOM 2677 O O . ALA B 1 90 ? -1.922 -34.281 -9.812 1 98.44 90 ALA B O 1
ATOM 2678 N N . GLN B 1 91 ? 0.07 -34.281 -10.805 1 98.44 91 GLN B N 1
ATOM 2679 C CA . GLN B 1 91 ? 0.6 -35.344 -9.969 1 98.44 91 GLN B CA 1
ATOM 2680 C C . GLN B 1 91 ? 0.648 -34.938 -8.5 1 98.44 91 GLN B C 1
ATOM 2682 O O . GLN B 1 91 ? 0.755 -35.781 -7.617 1 98.44 91 GLN B O 1
ATOM 2687 N N . TYR B 1 92 ? 0.562 -33.656 -8.242 1 98.44 92 TYR B N 1
ATOM 2688 C CA . TYR B 1 92 ? 0.702 -33.156 -6.875 1 98.44 92 TYR B CA 1
ATOM 2689 C C . TYR B 1 92 ? -0.659 -33 -6.203 1 98.44 92 TYR B C 1
ATOM 2691 O O . TYR B 1 92 ? -0.751 -32.531 -5.066 1 98.44 92 TYR B O 1
ATOM 2699 N N . ASP B 1 93 ? -1.746 -33.312 -6.926 1 98.69 93 ASP B N 1
ATOM 2700 C CA . ASP B 1 93 ? -3.068 -33.375 -6.309 1 98.69 93 ASP B CA 1
ATOM 2701 C C . ASP B 1 93 ? -3.109 -34.438 -5.191 1 98.69 93 ASP B C 1
ATOM 2703 O O . ASP B 1 93 ? -2.758 -35.594 -5.402 1 98.69 93 ASP B O 1
ATOM 2707 N N . ASP B 1 94 ? -3.445 -33.969 -4.051 1 98.38 94 ASP B N 1
ATOM 2708 C CA . ASP B 1 94 ? -3.482 -34.812 -2.871 1 98.38 94 ASP B CA 1
ATOM 2709 C C . ASP B 1 94 ? -4.637 -34.438 -1.948 1 98.38 94 ASP B C 1
ATOM 2711 O O . ASP B 1 94 ? -4.422 -33.875 -0.881 1 98.38 94 ASP B O 1
ATOM 2715 N N . PRO B 1 95 ? -5.832 -34.844 -2.262 1 98.12 95 PRO B N 1
ATOM 2716 C CA . PRO B 1 95 ? -7.016 -34.469 -1.489 1 98.12 95 PRO B CA 1
ATOM 2717 C C . PRO B 1 95 ? -6.926 -34.875 -0.023 1 98.12 95 PRO B C 1
ATOM 2719 O O . PRO B 1 95 ? -7.477 -34.219 0.85 1 98.12 95 PRO B O 1
ATOM 2722 N N . ASP B 1 96 ? -6.281 -35.906 0.342 1 98 96 ASP B N 1
ATOM 2723 C CA . ASP B 1 96 ? -6.148 -36.375 1.719 1 98 96 ASP B CA 1
ATOM 2724 C C . ASP B 1 96 ? -5.418 -35.344 2.58 1 98 96 ASP B C 1
ATOM 2726 O O . ASP B 1 96 ? -5.609 -35.312 3.797 1 98 96 ASP B O 1
ATOM 2730 N N . ARG B 1 97 ? -4.582 -34.562 1.94 1 98.25 97 ARG B N 1
ATOM 2731 C CA . ARG B 1 97 ? -3.852 -33.5 2.639 1 98.25 97 ARG B CA 1
ATOM 2732 C C . ARG B 1 97 ? -4.449 -32.156 2.338 1 98.25 97 ARG B C 1
ATOM 2734 O O . ARG B 1 97 ? -3.783 -31.125 2.506 1 98.25 97 ARG B O 1
ATOM 2741 N N . ARG B 1 98 ? -5.605 -32.094 1.757 1 98.19 98 ARG B N 1
ATOM 2742 C CA . ARG B 1 98 ? -6.344 -30.875 1.417 1 98.19 98 ARG B CA 1
ATOM 2743 C C . ARG B 1 98 ? -5.582 -30.047 0.39 1 98.19 98 ARG B C 1
ATOM 2745 O O . ARG B 1 98 ? -5.594 -28.812 0.451 1 98.19 98 ARG B O 1
ATOM 2752 N N . ILE B 1 99 ? -4.859 -30.719 -0.42 1 98.81 99 ILE B N 1
ATOM 2753 C CA . ILE B 1 99 ? -4.203 -30.109 -1.571 1 98.81 99 ILE B CA 1
ATOM 2754 C C . ILE B 1 99 ? -4.887 -30.562 -2.857 1 98.81 99 ILE B C 1
ATOM 2756 O O . ILE B 1 99 ? -5.07 -31.766 -3.08 1 98.81 99 ILE B O 1
ATOM 2760 N N . HIS B 1 100 ? -5.277 -29.625 -3.619 1 98.94 100 HIS B N 1
ATOM 2761 C CA . HIS B 1 100 ? -5.914 -29.891 -4.902 1 98.94 100 HIS B CA 1
ATOM 2762 C C . HIS B 1 100 ? -5.199 -29.156 -6.039 1 98.94 100 HIS B C 1
ATOM 2764 O O . HIS B 1 100 ? -4.766 -28.016 -5.871 1 98.94 100 HIS B O 1
ATOM 2770 N N . VAL B 1 101 ? -5.07 -29.828 -7.234 1 98.94 101 VAL B N 1
ATOM 2771 C CA . VAL B 1 101 ? -4.414 -29.203 -8.375 1 98.94 101 VAL B CA 1
ATOM 2772 C C . VAL B 1 101 ? -5.301 -29.328 -9.617 1 98.94 101 VAL B C 1
ATOM 2774 O O . VAL B 1 101 ? -5.828 -30.406 -9.906 1 98.94 101 VAL B O 1
ATOM 2777 N N . ARG B 1 102 ? -5.555 -28.25 -10.258 1 98.94 102 ARG B N 1
ATOM 2778 C CA . ARG B 1 102 ? -6.27 -28.219 -11.523 1 98.94 102 ARG B CA 1
ATOM 2779 C C . ARG B 1 102 ? -5.398 -27.625 -12.633 1 98.94 102 ARG B C 1
ATOM 2781 O O . ARG B 1 102 ? -4.652 -26.672 -12.406 1 98.94 102 ARG B O 1
ATOM 2788 N N . ILE B 1 103 ? -5.496 -28.219 -13.852 1 98.88 103 ILE B N 1
ATOM 2789 C CA . ILE B 1 103 ? -4.625 -27.844 -14.969 1 98.88 103 ILE B CA 1
ATOM 2790 C C . ILE B 1 103 ? -5.363 -26.891 -15.898 1 98.88 103 ILE B C 1
ATOM 2792 O O . ILE B 1 103 ? -6.449 -27.203 -16.391 1 98.88 103 ILE B O 1
ATOM 2796 N N . GLY B 1 104 ? -4.828 -25.688 -16.109 1 98.75 104 GLY B N 1
ATOM 2797 C CA . GLY B 1 104 ? -5.422 -24.719 -17.016 1 98.75 104 GLY B CA 1
ATOM 2798 C C . GLY B 1 104 ? -4.664 -23.406 -17.078 1 98.75 104 GLY B C 1
ATOM 2799 O O . GLY B 1 104 ? -3.715 -23.203 -16.328 1 98.75 104 GLY B O 1
ATOM 2800 N N . ASP B 1 105 ? -5.035 -22.594 -17.984 1 98.62 105 ASP B N 1
ATOM 2801 C CA . ASP B 1 105 ? -4.438 -21.281 -18.234 1 98.62 105 ASP B CA 1
ATOM 2802 C C . ASP B 1 105 ? -5.078 -20.219 -17.359 1 98.62 105 ASP B C 1
ATOM 2804 O O . ASP B 1 105 ? -6.301 -20.047 -17.359 1 98.62 105 ASP B O 1
ATOM 2808 N N . GLN B 1 106 ? -4.273 -19.5 -16.625 1 98.69 106 GLN B N 1
ATOM 2809 C CA . GLN B 1 106 ? -4.789 -18.5 -15.695 1 98.69 106 GLN B CA 1
ATOM 2810 C C . GLN B 1 106 ? -5.516 -17.375 -16.438 1 98.69 106 GLN B C 1
ATOM 2812 O O . GLN B 1 106 ? -6.23 -16.594 -15.82 1 98.69 106 GLN B O 1
ATOM 2817 N N . THR B 1 107 ? -5.312 -17.219 -17.75 1 98.38 107 THR B N 1
ATOM 2818 C CA . THR B 1 107 ? -5.988 -16.172 -18.516 1 98.38 107 THR B CA 1
ATOM 2819 C C . THR B 1 107 ? -7.336 -16.672 -19.031 1 98.38 107 THR B C 1
ATOM 2821 O O . THR B 1 107 ? -8.109 -15.898 -19.594 1 98.38 107 THR B O 1
ATOM 2824 N N . ASN B 1 108 ? -7.605 -18 -18.891 1 98.69 108 ASN B N 1
ATOM 2825 C CA . ASN B 1 108 ? -8.859 -18.578 -19.359 1 98.69 108 ASN B CA 1
ATOM 2826 C C . ASN B 1 108 ? -9.953 -18.469 -18.297 1 98.69 108 ASN B C 1
ATOM 2828 O O . ASN B 1 108 ? -9.977 -19.234 -17.328 1 98.69 108 ASN B O 1
ATOM 2832 N N . THR B 1 109 ? -10.883 -17.609 -18.516 1 98.25 109 THR B N 1
ATOM 2833 C CA . THR B 1 109 ? -11.906 -17.312 -17.516 1 98.25 109 THR B CA 1
ATOM 2834 C C . THR B 1 109 ? -12.852 -18.484 -17.344 1 98.25 109 THR B C 1
ATOM 2836 O O . THR B 1 109 ? -13.414 -18.688 -16.266 1 98.25 109 THR B O 1
ATOM 2839 N N . HIS B 1 110 ? -13.055 -19.297 -18.422 1 98.69 110 HIS B N 1
ATOM 2840 C CA . HIS B 1 110 ? -13.875 -20.484 -18.281 1 98.69 110 HIS B CA 1
ATOM 2841 C C . HIS B 1 110 ? -13.219 -21.5 -17.344 1 98.69 110 HIS B C 1
ATOM 2843 O O . HIS B 1 110 ? -13.898 -22.125 -16.516 1 98.69 110 HIS B O 1
ATOM 2849 N N . PHE B 1 111 ? -11.953 -21.625 -17.5 1 98.88 111 PHE B N 1
ATOM 2850 C CA . PHE B 1 111 ? -11.203 -22.5 -16.609 1 98.88 111 PHE B CA 1
ATOM 2851 C C . PHE B 1 111 ? -11.281 -21.984 -15.172 1 98.88 111 PHE B C 1
ATOM 2853 O O . PHE B 1 111 ? -11.57 -22.766 -14.25 1 98.88 111 PHE B O 1
ATOM 2860 N N . LEU B 1 112 ? -11.047 -20.672 -14.953 1 98.88 112 LEU B N 1
ATOM 2861 C CA . LEU B 1 112 ? -11.086 -20.094 -13.609 1 98.88 112 LEU B CA 1
ATOM 2862 C C . LEU B 1 112 ? -12.477 -20.25 -13 1 98.88 112 LEU B C 1
ATOM 2864 O O . LEU B 1 112 ? -12.609 -20.531 -11.805 1 98.88 112 LEU B O 1
ATOM 2868 N N . GLN B 1 113 ? -13.477 -20.062 -13.812 1 98.81 113 GLN B N 1
ATOM 2869 C CA . GLN B 1 113 ? -14.844 -20.234 -13.32 1 98.81 113 GLN B CA 1
ATOM 2870 C C . GLN B 1 113 ? -15.086 -21.688 -12.891 1 98.81 113 GLN B C 1
ATOM 2872 O O . GLN B 1 113 ? -15.758 -21.922 -11.883 1 98.81 113 GLN B O 1
ATOM 2877 N N . ALA B 1 114 ? -14.594 -22.625 -13.688 1 98.88 114 ALA B N 1
ATOM 2878 C CA . ALA B 1 114 ? -14.75 -24.031 -13.328 1 98.88 114 ALA B CA 1
ATOM 2879 C C . ALA B 1 114 ? -14.109 -24.328 -11.969 1 98.88 114 ALA B C 1
ATOM 2881 O O . ALA B 1 114 ? -14.648 -25.094 -11.172 1 98.88 114 ALA B O 1
ATOM 2882 N N . VAL B 1 115 ? -12.969 -23.734 -11.727 1 98.94 115 VAL B N 1
ATOM 2883 C CA . VAL B 1 115 ? -12.289 -23.891 -10.438 1 98.94 115 VAL B CA 1
ATOM 2884 C C . VAL B 1 115 ? -13.156 -23.297 -9.328 1 98.94 115 VAL B C 1
ATOM 2886 O O . VAL B 1 115 ? -13.344 -23.922 -8.281 1 98.94 115 VAL B O 1
ATOM 2889 N N . LEU B 1 116 ? -13.703 -22.141 -9.531 1 98.88 116 LEU B N 1
ATOM 2890 C CA . LEU B 1 116 ? -14.57 -21.484 -8.555 1 98.88 116 LEU B CA 1
ATOM 2891 C C . LEU B 1 116 ? -15.836 -22.312 -8.312 1 98.88 116 LEU B C 1
ATOM 2893 O O . LEU B 1 116 ? -16.312 -22.406 -7.18 1 98.88 116 LEU B O 1
ATOM 2897 N N . ASP B 1 117 ? -16.375 -22.812 -9.414 1 98.88 117 ASP B N 1
ATOM 2898 C CA . ASP B 1 117 ? -17.578 -23.641 -9.281 1 98.88 117 ASP B CA 1
ATOM 2899 C C . ASP B 1 117 ? -17.312 -24.875 -8.43 1 98.88 117 ASP B C 1
ATOM 2901 O O . ASP B 1 117 ? -18.188 -25.312 -7.676 1 98.88 117 ASP B O 1
ATOM 2905 N N . GLU B 1 118 ? -16.156 -25.406 -8.555 1 98.88 118 GLU B N 1
ATOM 2906 C CA . GLU B 1 118 ? -15.812 -26.641 -7.852 1 98.88 118 GLU B CA 1
ATOM 2907 C C . GLU B 1 118 ? -15.5 -26.359 -6.383 1 98.88 118 GLU B C 1
ATOM 2909 O O . GLU B 1 118 ? -15.922 -27.109 -5.5 1 98.88 118 GLU B O 1
ATOM 2914 N N . PHE B 1 119 ? -14.812 -25.281 -6.043 1 98.81 119 PHE B N 1
ATOM 2915 C CA . PHE B 1 119 ? -14.266 -25.109 -4.703 1 98.81 119 PHE B CA 1
ATOM 2916 C C . PHE B 1 119 ? -14.953 -23.969 -3.971 1 98.81 119 PHE B C 1
ATOM 2918 O O . PHE B 1 119 ? -14.812 -23.828 -2.754 1 98.81 119 PHE B O 1
ATOM 2925 N N . GLY B 1 120 ? -15.75 -23.156 -4.711 1 98.56 120 GLY B N 1
ATOM 2926 C CA . GLY B 1 120 ? -16.297 -21.922 -4.133 1 98.56 120 GLY B CA 1
ATOM 2927 C C . GLY B 1 120 ? -15.297 -20.781 -4.125 1 98.56 120 GLY B C 1
ATOM 2928 O O . GLY B 1 120 ? -14.195 -20.906 -4.668 1 98.56 120 GLY B O 1
ATOM 2929 N N . ALA B 1 121 ? -15.695 -19.688 -3.535 1 98.31 121 ALA B N 1
ATOM 2930 C CA . ALA B 1 121 ? -14.859 -18.484 -3.479 1 98.31 121 ALA B CA 1
ATOM 2931 C C . ALA B 1 121 ? -13.664 -18.688 -2.549 1 98.31 121 ALA B C 1
ATOM 2933 O O . ALA B 1 121 ? -13.766 -19.406 -1.547 1 98.31 121 ALA B O 1
ATOM 2934 N N . PHE B 1 122 ? -12.602 -18.109 -2.846 1 98.81 122 PHE B N 1
ATOM 2935 C CA . PHE B 1 122 ? -11.375 -18.156 -2.053 1 98.81 122 PHE B CA 1
ATOM 2936 C C . PHE B 1 122 ? -11.25 -16.922 -1.167 1 98.81 122 PHE B C 1
ATOM 2938 O O . PHE B 1 122 ? -11.797 -15.867 -1.488 1 98.81 122 PHE B O 1
ATOM 2945 N N . ASP B 1 123 ? -10.586 -17.062 -0.046 1 98.5 123 ASP B N 1
ATOM 2946 C CA . ASP B 1 123 ? -10.281 -15.883 0.768 1 98.5 123 ASP B CA 1
ATOM 2947 C C . ASP B 1 123 ? -8.852 -15.398 0.515 1 98.5 123 ASP B C 1
ATOM 2949 O O . ASP B 1 123 ? -8.492 -14.281 0.909 1 98.5 123 ASP B O 1
ATOM 2953 N N . THR B 1 124 ? -8.094 -16.234 -0.17 1 98.75 124 THR B N 1
ATOM 2954 C CA . THR B 1 124 ? -6.727 -15.883 -0.512 1 98.75 124 THR B CA 1
ATOM 2955 C C . THR B 1 124 ? -6.375 -16.375 -1.915 1 98.75 124 THR B C 1
ATOM 2957 O O . THR B 1 124 ? -6.609 -17.531 -2.252 1 98.75 124 THR B O 1
ATOM 2960 N N . VAL B 1 125 ? -5.883 -15.484 -2.738 1 98.88 125 VAL B N 1
ATOM 2961 C CA . VAL B 1 125 ? -5.293 -15.844 -4.023 1 98.88 125 VAL B CA 1
ATOM 2962 C C . VAL B 1 125 ? -3.836 -15.391 -4.07 1 98.88 125 VAL B C 1
ATOM 2964 O O . VAL B 1 125 ? -3.525 -14.242 -3.748 1 98.88 125 VAL B O 1
ATOM 2967 N N . LEU B 1 126 ? -2.973 -16.266 -4.352 1 98.81 126 LEU B N 1
ATOM 2968 C CA . LEU B 1 126 ? -1.562 -15.977 -4.586 1 98.81 126 LEU B CA 1
ATOM 2969 C C . LEU B 1 126 ? -1.182 -16.281 -6.031 1 98.81 126 LEU B C 1
ATOM 2971 O O . LEU B 1 126 ? -1.173 -17.438 -6.445 1 98.81 126 LEU B O 1
ATOM 2975 N N . ASP B 1 127 ? -0.933 -15.234 -6.777 1 98.88 127 ASP B N 1
ATOM 2976 C CA . ASP B 1 127 ? -0.604 -15.336 -8.195 1 98.88 127 ASP B CA 1
ATOM 2977 C C . ASP B 1 127 ? 0.905 -15.461 -8.398 1 98.88 127 ASP B C 1
ATOM 2979 O O . ASP B 1 127 ? 1.623 -14.461 -8.367 1 98.88 127 ASP B O 1
ATOM 2983 N N . ASP B 1 128 ? 1.368 -16.609 -8.594 1 98.38 128 ASP B N 1
ATOM 2984 C CA . ASP B 1 128 ? 2.75 -16.953 -8.922 1 98.38 128 ASP B CA 1
ATOM 2985 C C . ASP B 1 128 ? 2.824 -17.781 -10.195 1 98.38 128 ASP B C 1
ATOM 2987 O O . ASP B 1 128 ? 3.57 -18.766 -10.25 1 98.38 128 ASP B O 1
ATOM 2991 N N . GLY B 1 129 ? 1.923 -17.469 -11.094 1 97.12 129 GLY B N 1
ATOM 2992 C CA . GLY B 1 129 ? 1.838 -18.172 -12.359 1 97.12 129 GLY B CA 1
ATOM 2993 C C . GLY B 1 129 ? 2.758 -17.625 -13.422 1 97.12 129 GLY B C 1
ATOM 2994 O O . GLY B 1 129 ? 3.957 -17.453 -13.195 1 97.12 129 GLY B O 1
ATOM 2995 N N . GLY B 1 130 ? 2.145 -17.375 -14.664 1 94.94 130 GLY B N 1
ATOM 2996 C CA . GLY B 1 130 ? 2.895 -16.625 -15.656 1 94.94 130 GLY B CA 1
ATOM 2997 C C . GLY B 1 130 ? 3.102 -15.172 -15.281 1 94.94 130 GLY B C 1
ATOM 2998 O O . GLY B 1 130 ? 2.213 -14.539 -14.703 1 94.94 130 GLY B O 1
ATOM 2999 N N . HIS B 1 131 ? 4.215 -14.633 -15.438 1 96 131 HIS B N 1
ATOM 3000 C CA . HIS B 1 131 ? 4.621 -13.336 -14.906 1 96 131 HIS B CA 1
ATOM 3001 C C . HIS B 1 131 ? 4.539 -12.25 -15.977 1 96 131 HIS B C 1
ATOM 3003 O O . HIS B 1 131 ? 5.117 -11.172 -15.812 1 96 131 HIS B O 1
ATOM 3009 N N . THR B 1 132 ? 3.848 -12.562 -17.141 1 97.94 132 THR B N 1
ATOM 3010 C CA . THR B 1 132 ? 3.59 -11.461 -18.047 1 97.94 132 THR B CA 1
ATOM 3011 C C . THR B 1 132 ? 2.492 -10.547 -17.516 1 97.94 132 THR B C 1
ATOM 3013 O O . THR B 1 132 ? 1.586 -11.008 -16.812 1 97.94 132 THR B O 1
ATOM 3016 N N . PRO B 1 133 ? 2.547 -9.289 -17.859 1 98.19 133 PRO B N 1
ATOM 3017 C CA . PRO B 1 133 ? 1.471 -8.391 -17.438 1 98.19 133 PRO B CA 1
ATOM 3018 C C . PRO B 1 133 ? 0.09 -8.875 -17.859 1 98.19 133 PRO B C 1
ATOM 3020 O O . PRO B 1 133 ? -0.863 -8.812 -17.078 1 98.19 133 PRO B O 1
ATOM 3023 N N . LYS B 1 134 ? -0.037 -9.438 -19.062 1 98 134 LYS B N 1
ATOM 3024 C CA . LYS B 1 134 ? -1.321 -9.938 -19.531 1 98 134 LYS B CA 1
ATOM 3025 C C . LYS B 1 134 ? -1.858 -11.031 -18.609 1 98 134 LYS B C 1
ATOM 3027 O O . LYS B 1 134 ? -3.031 -11.008 -18.234 1 98 134 LYS B O 1
ATOM 3032 N N . GLN B 1 135 ? -1.055 -11.961 -18.266 1 98.5 135 GLN B N 1
ATOM 3033 C CA . GLN B 1 135 ? -1.46 -13.07 -17.406 1 98.5 135 GLN B CA 1
ATOM 3034 C C . GLN B 1 135 ? -1.837 -12.562 -16.016 1 98.5 135 GLN B C 1
ATOM 3036 O O . GLN B 1 135 ? -2.9 -12.906 -15.484 1 98.5 135 GLN B O 1
ATOM 3041 N N . MET B 1 136 ? -0.974 -11.703 -15.43 1 98.62 136 MET B N 1
ATOM 3042 C CA . MET B 1 136 ? -1.173 -11.195 -14.078 1 98.62 136 MET B CA 1
ATOM 3043 C C . MET B 1 136 ? -2.434 -10.344 -13.992 1 98.62 136 MET B C 1
ATOM 3045 O O . MET B 1 136 ? -3.248 -10.516 -13.086 1 98.62 136 MET B O 1
ATOM 3049 N N . ILE B 1 137 ? -2.633 -9.453 -14.953 1 98.69 137 ILE B N 1
ATOM 3050 C CA . ILE B 1 137 ? -3.756 -8.516 -14.938 1 98.69 137 ILE B CA 1
ATOM 3051 C C . ILE B 1 137 ? -5.051 -9.273 -15.234 1 98.69 137 ILE B C 1
ATOM 3053 O O . ILE B 1 137 ? -6.07 -9.055 -14.578 1 98.69 137 ILE B O 1
ATOM 3057 N N . SER B 1 138 ? -5.016 -10.258 -16.188 1 98.31 138 SER B N 1
ATOM 3058 C CA . SER B 1 138 ? -6.211 -11.008 -16.562 1 98.31 138 SER B CA 1
ATOM 3059 C C . SER B 1 138 ? -6.73 -11.836 -15.383 1 98.31 138 SER B C 1
ATOM 3061 O O . SER B 1 138 ? -7.93 -11.836 -15.102 1 98.31 138 SER B O 1
ATOM 3063 N N . SER B 1 139 ? -5.832 -12.555 -14.75 1 98.69 139 SER B N 1
ATOM 3064 C CA . SER B 1 139 ? -6.262 -13.367 -13.617 1 98.69 139 SER B CA 1
ATOM 3065 C C . SER B 1 139 ? -6.816 -12.5 -12.5 1 98.69 139 SER B C 1
ATOM 3067 O O . SER B 1 139 ? -7.832 -12.836 -11.883 1 98.69 139 SER B O 1
ATOM 3069 N N . PHE B 1 140 ? -6.184 -11.344 -12.234 1 98.88 140 PHE B N 1
ATOM 3070 C CA . PHE B 1 140 ? -6.652 -10.438 -11.195 1 98.88 140 PHE B CA 1
ATOM 3071 C C . PHE B 1 140 ? -8.055 -9.922 -11.516 1 98.88 140 PHE B C 1
ATOM 3073 O O . PHE B 1 140 ? -8.938 -9.953 -10.664 1 98.88 140 PHE B O 1
ATOM 3080 N N . GLN B 1 141 ? -8.219 -9.43 -12.758 1 98.88 141 GLN B N 1
ATOM 3081 C CA . GLN B 1 141 ? -9.492 -8.844 -13.18 1 98.88 141 GLN B CA 1
ATOM 3082 C C . GLN B 1 141 ? -10.641 -9.82 -12.961 1 98.88 141 GLN B C 1
ATOM 3084 O O . GLN B 1 141 ? -11.758 -9.414 -12.617 1 98.88 141 GLN B O 1
ATOM 3089 N N . TYR B 1 142 ? -10.375 -11.062 -13.102 1 98.81 142 TYR B N 1
ATOM 3090 C CA . TYR B 1 142 ? -11.445 -12.047 -13.008 1 98.81 142 TYR B CA 1
ATOM 3091 C C . TYR B 1 142 ? -11.633 -12.516 -11.57 1 98.81 142 TYR B C 1
ATOM 3093 O O . TYR B 1 142 ? -12.758 -12.656 -11.102 1 98.81 142 TYR B O 1
ATOM 3101 N N . LEU B 1 143 ? -10.539 -12.742 -10.875 1 98.94 143 LEU B N 1
ATOM 3102 C CA . LEU B 1 143 ? -10.594 -13.43 -9.594 1 98.94 143 LEU B CA 1
ATOM 3103 C C . LEU B 1 143 ? -10.867 -12.453 -8.453 1 98.94 143 LEU B C 1
ATOM 3105 O O . LEU B 1 143 ? -11.555 -12.789 -7.492 1 98.94 143 LEU B O 1
ATOM 3109 N N . PHE B 1 144 ? -10.383 -11.25 -8.5 1 98.94 144 PHE B N 1
ATOM 3110 C CA . PHE B 1 144 ? -10.477 -10.336 -7.371 1 98.94 144 PHE B CA 1
ATOM 3111 C C . PHE B 1 144 ? -11.93 -10.016 -7.051 1 98.94 144 PHE B C 1
ATOM 3113 O O . PHE B 1 144 ? -12.344 -10.078 -5.891 1 98.94 144 PHE B O 1
ATOM 3120 N N . PRO B 1 145 ? -12.781 -9.688 -8.086 1 98.69 145 PRO B N 1
ATOM 3121 C CA . PRO B 1 145 ? -14.18 -9.398 -7.754 1 98.69 145 PRO B CA 1
ATOM 3122 C C . PRO B 1 145 ? -14.938 -10.625 -7.254 1 98.69 145 PRO B C 1
ATOM 3124 O O . PRO B 1 145 ? -16.062 -10.5 -6.762 1 98.69 145 PRO B O 1
ATOM 3127 N N . ARG B 1 146 ? -14.312 -11.805 -7.344 1 98.75 146 ARG B N 1
ATOM 3128 C CA . ARG B 1 146 ? -14.938 -13.047 -6.926 1 98.75 146 ARG B CA 1
ATOM 3129 C C . ARG B 1 146 ? -14.305 -13.578 -5.645 1 98.75 146 ARG B C 1
ATOM 3131 O O . ARG B 1 146 ? -14.641 -14.68 -5.191 1 98.75 146 ARG B O 1
ATOM 3138 N N . LEU B 1 147 ? -13.312 -12.867 -5.117 1 98.5 147 LEU B N 1
ATOM 3139 C CA . LEU B 1 147 ? -12.711 -13.156 -3.822 1 98.5 147 LEU B CA 1
ATOM 3140 C C . LEU B 1 147 ? -13.734 -13 -2.701 1 98.5 147 LEU B C 1
ATOM 3142 O O . LEU B 1 147 ? -14.602 -12.125 -2.766 1 98.5 147 LEU B O 1
ATOM 3146 N N . LYS B 1 148 ? -13.617 -13.844 -1.677 1 98.19 148 LYS B N 1
ATOM 3147 C CA . LYS B 1 148 ? -14.461 -13.641 -0.502 1 98.19 148 LYS B CA 1
ATOM 3148 C C . LYS B 1 148 ? -14.266 -12.25 0.089 1 98.19 148 LYS B C 1
ATOM 3150 O O . LYS B 1 148 ? -13.156 -11.703 0.042 1 98.19 148 LYS B O 1
ATOM 3155 N N . ALA B 1 149 ? -15.367 -11.695 0.717 1 97.81 149 ALA B N 1
ATOM 3156 C CA . ALA B 1 149 ? -15.234 -10.445 1.466 1 97.81 149 ALA B CA 1
ATOM 3157 C C . ALA B 1 149 ? -14.141 -10.562 2.527 1 97.81 149 ALA B C 1
ATOM 3159 O O . ALA B 1 149 ? -14.023 -11.594 3.197 1 97.81 149 ALA B O 1
ATOM 3160 N N . GLY B 1 150 ? -13.289 -9.562 2.549 1 97.5 150 GLY B N 1
ATOM 3161 C CA . GLY B 1 150 ? -12.211 -9.562 3.521 1 97.5 150 GLY B CA 1
ATOM 3162 C C . GLY B 1 150 ? -10.992 -10.328 3.057 1 97.5 150 GLY B C 1
ATOM 3163 O O . GLY B 1 150 ? -9.984 -10.398 3.77 1 97.5 150 GLY B O 1
ATOM 3164 N N . GLY B 1 151 ? -11.086 -10.898 1.853 1 98.06 151 GLY B N 1
ATOM 3165 C CA . GLY B 1 151 ? -9.992 -11.711 1.333 1 98.06 151 GLY B CA 1
ATOM 3166 C C . GLY B 1 151 ? -8.828 -10.883 0.825 1 98.06 151 GLY B C 1
ATOM 3167 O O . GLY B 1 151 ? -8.875 -9.656 0.84 1 98.06 151 GLY B O 1
ATOM 3168 N N . VAL B 1 152 ? -7.773 -11.586 0.363 1 98.62 152 VAL B N 1
ATOM 3169 C CA . VAL B 1 152 ? -6.559 -10.914 -0.086 1 98.62 152 VAL B CA 1
ATOM 3170 C C . VAL B 1 152 ? -6.082 -11.531 -1.4 1 98.62 152 VAL B C 1
ATOM 3172 O O . VAL B 1 152 ? -6.184 -12.742 -1.596 1 98.62 152 VAL B O 1
ATOM 3175 N N . TYR B 1 153 ? -5.672 -10.711 -2.314 1 98.88 153 TYR B N 1
ATOM 3176 C CA . TYR B 1 153 ? -5.055 -11.102 -3.576 1 98.88 153 TYR B CA 1
ATOM 3177 C C . TYR B 1 153 ? -3.59 -10.68 -3.615 1 98.88 153 TYR B C 1
ATOM 3179 O O . TYR B 1 153 ? -3.277 -9.492 -3.564 1 98.88 153 TYR B O 1
ATOM 3187 N N . VAL B 1 154 ? -2.67 -11.656 -3.707 1 98.88 154 VAL B N 1
ATOM 3188 C CA . VAL B 1 154 ? -1.232 -11.414 -3.688 1 98.88 154 VAL B CA 1
ATOM 3189 C C . VAL B 1 154 ? -0.641 -11.695 -5.066 1 98.88 154 VAL B C 1
ATOM 3191 O O . VAL B 1 154 ? -0.807 -12.789 -5.613 1 98.88 154 VAL B O 1
ATOM 3194 N N . VAL B 1 155 ? -0.009 -10.711 -5.629 1 98.88 155 VAL B N 1
ATOM 3195 C CA . VAL B 1 155 ? 0.697 -10.875 -6.895 1 98.88 155 VAL B CA 1
ATOM 3196 C C . VAL B 1 155 ? 2.205 -10.828 -6.656 1 98.88 155 VAL B C 1
ATOM 3198 O O . VAL B 1 155 ? 2.738 -9.812 -6.219 1 98.88 155 VAL B O 1
ATOM 3201 N N . GLU B 1 156 ? 2.906 -11.914 -6.961 1 98.12 156 GLU B N 1
ATOM 3202 C CA . GLU B 1 156 ? 4.352 -11.984 -6.766 1 98.12 156 GLU B CA 1
ATOM 3203 C C . GLU B 1 156 ? 5.094 -11.797 -8.086 1 98.12 156 GLU B C 1
ATOM 3205 O O . GLU B 1 156 ? 4.492 -11.867 -9.156 1 98.12 156 GLU B O 1
ATOM 3210 N N . ASP B 1 157 ? 6.371 -11.484 -7.988 1 98.19 157 ASP B N 1
ATOM 3211 C CA . ASP B 1 157 ? 7.324 -11.406 -9.086 1 98.19 157 ASP B CA 1
ATOM 3212 C C . ASP B 1 157 ? 6.926 -10.336 -10.094 1 98.19 157 ASP B C 1
ATOM 3214 O O . ASP B 1 157 ? 7.09 -10.516 -11.305 1 98.19 157 ASP B O 1
ATOM 3218 N N . VAL B 1 158 ? 6.391 -9.242 -9.57 1 98.12 158 VAL B N 1
ATOM 3219 C CA . VAL B 1 158 ? 6.047 -8.164 -10.492 1 98.12 158 VAL B CA 1
ATOM 3220 C C . VAL B 1 158 ? 7.316 -7.57 -11.094 1 98.12 158 VAL B C 1
ATOM 3222 O O . VAL B 1 158 ? 7.262 -6.875 -12.109 1 98.12 158 VAL B O 1
ATOM 3225 N N . CYS B 1 159 ? 8.492 -7.836 -10.5 1 97.69 159 CYS B N 1
ATOM 3226 C CA . CYS B 1 159 ? 9.781 -7.43 -11.039 1 97.69 159 CYS B CA 1
ATOM 3227 C C . CYS B 1 159 ? 9.977 -7.957 -12.453 1 97.69 159 CYS B C 1
ATOM 3229 O O . CYS B 1 159 ? 10.641 -7.316 -13.273 1 97.69 159 CYS B O 1
ATOM 3231 N N . ALA B 1 160 ? 9.414 -9.117 -12.773 1 97.62 160 ALA B N 1
ATOM 3232 C CA . ALA B 1 160 ? 9.562 -9.727 -14.086 1 97.62 160 ALA B CA 1
ATOM 3233 C C . ALA B 1 160 ? 9.031 -8.805 -15.18 1 97.62 160 ALA B C 1
ATOM 3235 O O . ALA B 1 160 ? 9.484 -8.875 -16.328 1 97.62 160 ALA B O 1
ATOM 3236 N N . ASN B 1 161 ? 8.109 -7.934 -14.789 1 97.94 161 ASN B N 1
ATOM 3237 C CA . ASN B 1 161 ? 7.512 -7.027 -15.758 1 97.94 161 ASN B CA 1
ATOM 3238 C C . ASN B 1 161 ? 8.531 -6.027 -16.297 1 97.94 161 ASN B C 1
ATOM 3240 O O . ASN B 1 161 ? 8.266 -5.336 -17.281 1 97.94 161 ASN B O 1
ATOM 3244 N N . TYR B 1 162 ? 9.68 -5.906 -15.688 1 96.25 162 TYR B N 1
ATOM 3245 C CA . TYR B 1 162 ? 10.719 -4.992 -16.156 1 96.25 162 TYR B CA 1
ATOM 3246 C C . TYR B 1 162 ? 11.68 -5.695 -17.109 1 96.25 162 TYR B C 1
ATOM 3248 O O . TYR B 1 162 ? 12.562 -5.059 -17.688 1 96.25 162 TYR B O 1
ATOM 3256 N N . TRP B 1 163 ? 11.484 -6.98 -17.297 1 96.81 163 TRP B N 1
ATOM 3257 C CA . TRP B 1 163 ? 12.383 -7.777 -18.125 1 96.81 163 TRP B CA 1
ATOM 3258 C C . TRP B 1 163 ? 11.734 -8.109 -19.469 1 96.81 163 TRP B C 1
ATOM 3260 O O . TRP B 1 163 ? 10.586 -8.57 -19.516 1 96.81 163 TRP B O 1
ATOM 3270 N N . THR B 1 164 ? 12.43 -7.984 -20.5 1 92.69 164 THR B N 1
ATOM 3271 C CA . THR B 1 164 ? 11.93 -8.062 -21.875 1 92.69 164 THR B CA 1
ATOM 3272 C C . THR B 1 164 ? 11.234 -9.398 -22.109 1 92.69 164 THR B C 1
ATOM 3274 O O . THR B 1 164 ? 10.219 -9.453 -22.797 1 92.69 164 THR B O 1
ATOM 3277 N N . SER B 1 165 ? 11.727 -10.484 -21.547 1 93.06 165 SER B N 1
ATOM 3278 C CA . SER B 1 165 ? 11.211 -11.82 -21.812 1 93.06 165 SER B CA 1
ATOM 3279 C C . SER B 1 165 ? 9.789 -11.984 -21.281 1 93.06 165 SER B C 1
ATOM 3281 O O . SER B 1 165 ? 9.047 -12.859 -21.734 1 93.06 165 SER B O 1
ATOM 3283 N N . TYR B 1 166 ? 9.359 -11.125 -20.344 1 94.5 166 TYR B N 1
ATOM 3284 C CA . TYR B 1 166 ? 8.047 -11.258 -19.719 1 94.5 166 TYR B CA 1
ATOM 3285 C C . TYR B 1 166 ? 7.125 -10.125 -20.141 1 94.5 166 TYR B C 1
ATOM 3287 O O . TYR B 1 166 ? 5.926 -10.141 -19.844 1 94.5 166 TYR B O 1
ATOM 3295 N N . ARG B 1 167 ? 7.688 -9.172 -20.812 1 93.94 167 ARG B N 1
ATOM 3296 C CA . ARG B 1 167 ? 6.926 -7.965 -21.094 1 93.94 167 ARG B CA 1
ATOM 3297 C C . ARG B 1 167 ? 6.137 -8.117 -22.391 1 93.94 167 ARG B C 1
ATOM 3299 O O . ARG B 1 167 ? 6.617 -7.75 -23.469 1 93.94 167 ARG B O 1
ATOM 3306 N N . ASP B 1 168 ? 4.914 -8.523 -22.297 1 96.19 168 ASP B N 1
ATOM 3307 C CA . ASP B 1 168 ? 4.102 -8.828 -23.469 1 96.19 168 ASP B CA 1
ATOM 3308 C C . ASP B 1 168 ? 3.162 -7.676 -23.797 1 96.19 168 ASP B C 1
ATOM 3310 O O . ASP B 1 168 ? 2.414 -7.742 -24.781 1 96.19 168 ASP B O 1
ATOM 3314 N N . GLN B 1 169 ? 3.113 -6.625 -23.031 1 95.94 169 GLN B N 1
ATOM 3315 C CA . GLN B 1 169 ? 2.367 -5.395 -23.281 1 95.94 169 GLN B CA 1
ATOM 3316 C C . GLN B 1 169 ? 3.021 -4.207 -22.578 1 95.94 169 GLN B C 1
ATOM 3318 O O . GLN B 1 169 ? 3.859 -4.383 -21.688 1 95.94 169 GLN B O 1
ATOM 3323 N N . PRO B 1 170 ? 2.697 -3.023 -22.938 1 93.44 170 PRO B N 1
ATOM 3324 C CA . PRO B 1 170 ? 3.344 -1.842 -22.359 1 93.44 170 PRO B CA 1
ATOM 3325 C C . PRO B 1 170 ? 3.006 -1.644 -20.891 1 93.44 170 PRO B C 1
ATOM 3327 O O . PRO B 1 170 ? 3.865 -1.228 -20.109 1 93.44 170 PRO B O 1
ATOM 3330 N N . GLU B 1 171 ? 1.805 -1.973 -20.5 1 94.75 171 GLU B N 1
ATOM 3331 C CA . GLU B 1 171 ? 1.362 -1.773 -19.125 1 94.75 171 GLU B CA 1
ATOM 3332 C C . GLU B 1 171 ? 1.857 -2.896 -18.219 1 94.75 171 GLU B C 1
ATOM 3334 O O . GLU B 1 171 ? 1.606 -4.074 -18.484 1 94.75 171 GLU B O 1
ATOM 3339 N N . SER B 1 172 ? 2.611 -2.541 -17.219 1 97.06 172 SER B N 1
ATOM 3340 C CA . SER B 1 172 ? 3.025 -3.486 -16.188 1 97.06 172 SER B CA 1
ATOM 3341 C C . SER B 1 172 ? 1.944 -3.656 -15.125 1 97.06 172 SER B C 1
ATOM 3343 O O . SER B 1 172 ? 0.945 -2.936 -15.125 1 97.06 172 SER B O 1
ATOM 3345 N N . PHE B 1 173 ? 2.139 -4.602 -14.234 1 98.31 173 PHE B N 1
ATOM 3346 C CA . PHE B 1 173 ? 1.201 -4.719 -13.125 1 98.31 173 PHE B CA 1
ATOM 3347 C C . PHE B 1 173 ? 1.297 -3.51 -12.203 1 98.31 173 PHE B C 1
ATOM 3349 O O . PHE B 1 173 ? 0.299 -3.092 -11.609 1 98.31 173 PHE B O 1
ATOM 3356 N N . ILE B 1 174 ? 2.479 -2.922 -12.055 1 97.69 174 ILE B N 1
ATOM 3357 C CA . ILE B 1 174 ? 2.65 -1.697 -11.281 1 97.69 174 ILE B CA 1
ATOM 3358 C C . ILE B 1 174 ? 1.845 -0.567 -11.922 1 97.69 174 ILE B C 1
ATOM 3360 O O . ILE B 1 174 ? 1.188 0.207 -11.219 1 97.69 174 ILE B O 1
ATOM 3364 N N . ASP B 1 175 ? 1.881 -0.473 -13.25 1 96.81 175 ASP B N 1
ATOM 3365 C CA . ASP B 1 175 ? 1.02 0.481 -13.945 1 96.81 175 ASP B CA 1
ATOM 3366 C C . ASP B 1 175 ? -0.453 0.203 -13.648 1 96.81 175 ASP B C 1
ATOM 3368 O O . ASP B 1 175 ? -1.228 1.128 -13.398 1 96.81 175 ASP B O 1
ATOM 3372 N N . PHE B 1 176 ? -0.801 -1.067 -13.734 1 98.44 176 PHE B N 1
ATOM 3373 C CA . PHE B 1 176 ? -2.174 -1.47 -13.453 1 98.44 176 PHE B CA 1
ATOM 3374 C C . PHE B 1 176 ? -2.572 -1.088 -12.031 1 98.44 176 PHE B C 1
ATOM 3376 O O . PHE B 1 176 ? -3.707 -0.67 -11.789 1 98.44 176 PHE B O 1
ATOM 3383 N N . THR B 1 177 ? -1.673 -1.228 -11.086 1 98.62 177 THR B N 1
ATOM 3384 C CA . THR B 1 177 ? -1.904 -0.874 -9.695 1 98.62 177 THR B CA 1
ATOM 3385 C C . THR B 1 177 ? -2.316 0.591 -9.57 1 98.62 177 THR B C 1
ATOM 3387 O O . THR B 1 177 ? -3.148 0.937 -8.727 1 98.62 177 THR B O 1
ATOM 3390 N N . ARG B 1 178 ? -1.766 1.434 -10.375 1 97.06 178 ARG B N 1
ATOM 3391 C CA . ARG B 1 178 ? -2.145 2.842 -10.375 1 97.06 178 ARG B CA 1
ATOM 3392 C C . ARG B 1 178 ? -3.619 3.014 -10.719 1 97.06 178 ARG B C 1
ATOM 3394 O O . ARG B 1 178 ? -4.305 3.857 -10.141 1 97.06 178 ARG B O 1
ATOM 3401 N N . TRP B 1 179 ? -4.086 2.264 -11.648 1 97.5 179 TRP B N 1
ATOM 3402 C CA . TRP B 1 179 ? -5.492 2.35 -12.031 1 97.5 179 TRP B CA 1
ATOM 3403 C C . TRP B 1 179 ? -6.395 1.833 -10.914 1 97.5 179 TRP B C 1
ATOM 3405 O O . TRP B 1 179 ? -7.508 2.328 -10.727 1 97.5 179 TRP B O 1
ATOM 3415 N N . LEU B 1 180 ? -5.883 0.828 -10.203 1 98.75 180 LEU B N 1
ATOM 3416 C CA . LEU B 1 180 ? -6.625 0.364 -9.039 1 98.75 180 LEU B CA 1
ATOM 3417 C C . LEU B 1 180 ? -6.727 1.465 -7.988 1 98.75 180 LEU B C 1
ATOM 3419 O O . LEU B 1 180 ? -7.781 1.647 -7.375 1 98.75 180 LEU B O 1
ATOM 3423 N N . MET B 1 181 ? -5.656 2.217 -7.766 1 98.62 181 MET B N 1
ATOM 3424 C CA . MET B 1 181 ? -5.672 3.34 -6.832 1 98.62 181 MET B CA 1
ATOM 3425 C C . MET B 1 181 ? -6.656 4.41 -7.285 1 98.62 181 MET B C 1
ATOM 3427 O O . MET B 1 181 ? -7.391 4.969 -6.469 1 98.62 181 MET B O 1
ATOM 3431 N N . ASP B 1 182 ? -6.652 4.664 -8.562 1 97.69 182 ASP B N 1
ATOM 3432 C CA . ASP B 1 182 ? -7.602 5.629 -9.109 1 97.69 182 ASP B CA 1
ATOM 3433 C C . ASP B 1 182 ? -9.039 5.172 -8.875 1 97.69 182 ASP B C 1
ATOM 3435 O O . ASP B 1 182 ? -9.906 5.973 -8.516 1 97.69 182 ASP B O 1
ATOM 3439 N N . ALA B 1 183 ? -9.281 3.902 -9.141 1 98.44 183 ALA B N 1
ATOM 3440 C CA . ALA B 1 183 ? -10.617 3.357 -8.945 1 98.44 183 ALA B CA 1
ATOM 3441 C C . ALA B 1 183 ? -11.07 3.521 -7.492 1 98.44 183 ALA B C 1
ATOM 3443 O O . ALA B 1 183 ? -12.219 3.895 -7.23 1 98.44 183 ALA B O 1
ATOM 3444 N N . MET B 1 184 ? -10.18 3.246 -6.559 1 98.25 184 MET B N 1
ATOM 3445 C CA . MET B 1 184 ? -10.438 3.404 -5.129 1 98.25 184 MET B CA 1
ATOM 3446 C C . MET B 1 184 ? -10.891 4.824 -4.812 1 98.25 184 MET B C 1
ATOM 3448 O O . MET B 1 184 ? -11.688 5.035 -3.893 1 98.25 184 MET B O 1
ATOM 3452 N N . HIS B 1 185 ? -10.469 5.785 -5.582 1 98.5 185 HIS B N 1
ATOM 3453 C CA . HIS B 1 185 ? -10.719 7.191 -5.281 1 98.5 185 HIS B CA 1
ATOM 3454 C C . HIS B 1 185 ? -11.773 7.777 -6.207 1 98.5 185 HIS B C 1
ATOM 3456 O O . HIS B 1 185 ? -12 8.984 -6.215 1 98.5 185 HIS B O 1
ATOM 3462 N N . ALA B 1 186 ? -12.414 6.957 -7.02 1 98.31 186 ALA B N 1
ATOM 3463 C CA . ALA B 1 186 ? -13.391 7.363 -8.023 1 98.31 186 ALA B CA 1
ATOM 3464 C C . ALA B 1 186 ? -14.508 8.203 -7.406 1 98.31 186 ALA B C 1
ATOM 3466 O O . ALA B 1 186 ? -14.961 9.18 -8.008 1 98.31 186 ALA B O 1
ATOM 3467 N N . PRO B 1 187 ? -14.992 7.879 -6.18 1 98.19 187 PRO B N 1
ATOM 3468 C CA . PRO B 1 187 ? -16.062 8.703 -5.625 1 98.19 187 PRO B CA 1
ATOM 3469 C C . PRO B 1 187 ? -15.68 10.172 -5.508 1 98.19 187 PRO B C 1
ATOM 3471 O O . PRO B 1 187 ? -16.5 11.055 -5.785 1 98.19 187 PRO B O 1
ATOM 3474 N N . TYR B 1 188 ? -14.484 10.445 -5.133 1 98.12 188 TYR B N 1
ATOM 3475 C CA . TYR B 1 188 ? -14.031 11.812 -4.926 1 98.12 188 TYR B CA 1
ATOM 3476 C C . TYR B 1 188 ? -13.945 12.57 -6.246 1 98.12 188 TYR B C 1
ATOM 3478 O O . TYR B 1 188 ? -14.062 13.797 -6.277 1 98.12 188 TYR B O 1
ATOM 3486 N N . MET B 1 189 ? -13.703 11.828 -7.32 1 96.75 189 MET B N 1
ATOM 3487 C CA . MET B 1 189 ? -13.586 12.43 -8.648 1 96.75 189 MET B CA 1
ATOM 3488 C C . MET B 1 189 ? -14.922 13 -9.102 1 96.75 189 MET B C 1
ATOM 3490 O O . MET B 1 189 ? -14.969 13.789 -10.047 1 96.75 189 MET B O 1
ATOM 3494 N N . ARG B 1 190 ? -15.984 12.578 -8.383 1 96.06 190 ARG B N 1
ATOM 3495 C CA . ARG B 1 190 ? -17.328 13.062 -8.68 1 96.06 190 ARG B CA 1
ATOM 3496 C C . ARG B 1 190 ? -17.703 14.211 -7.75 1 96.06 190 ARG B C 1
ATOM 3498 O O . ARG B 1 190 ? -18.875 14.633 -7.719 1 96.06 190 ARG B O 1
ATOM 3505 N N . MET B 1 191 ? -16.75 14.672 -7.016 1 97.31 191 MET B N 1
ATOM 3506 C CA . MET B 1 191 ? -16.984 15.695 -6 1 97.31 191 MET B CA 1
ATOM 3507 C C . MET B 1 191 ? -16.078 16.891 -6.227 1 97.31 191 MET B C 1
ATOM 3509 O O . MET B 1 191 ? -15.141 16.828 -7.031 1 97.31 191 MET B O 1
ATOM 3513 N N . ASN B 1 192 ? -16.438 18.016 -5.504 1 96 192 ASN B N 1
ATOM 3514 C CA . ASN B 1 192 ? -15.602 19.188 -5.668 1 96 192 ASN B CA 1
ATOM 3515 C C . ASN B 1 192 ? -15.227 19.797 -4.324 1 96 192 ASN B C 1
ATOM 3517 O O . ASN B 1 192 ? -14.539 20.828 -4.27 1 96 192 ASN B O 1
ATOM 3521 N N . SER B 1 193 ? -15.734 19.156 -3.271 1 95.88 193 SER B N 1
ATOM 3522 C CA . SER B 1 193 ? -15.422 19.688 -1.944 1 95.88 193 SER B CA 1
ATOM 3523 C C . SER B 1 193 ? -15.719 18.656 -0.861 1 95.88 193 SER B C 1
ATOM 3525 O O . SER B 1 193 ? -16.516 17.734 -1.073 1 95.88 193 SER B O 1
ATOM 3527 N N . VAL B 1 194 ? -15.094 18.859 0.261 1 96.44 194 VAL B N 1
ATOM 3528 C CA . VAL B 1 194 ? -15.297 18 1.417 1 96.44 194 VAL B CA 1
ATOM 3529 C C . VAL B 1 194 ? -16.734 18.125 1.915 1 96.44 194 VAL B C 1
ATOM 3531 O O . VAL B 1 194 ? -17.266 17.219 2.555 1 96.44 194 VAL B O 1
ATOM 3534 N N . PHE B 1 195 ? -17.422 19.203 1.608 1 97.25 195 PHE B N 1
ATOM 3535 C CA . PHE B 1 195 ? -18.797 19.438 2.057 1 97.25 195 PHE B CA 1
ATOM 3536 C C . PHE B 1 195 ? -19.734 18.359 1.533 1 97.25 195 PHE B C 1
ATOM 3538 O O . PHE B 1 195 ? -20.75 18.062 2.162 1 97.25 195 PHE B O 1
ATOM 3545 N N . GLN B 1 196 ? -19.359 17.734 0.467 1 98.25 196 GLN B N 1
ATOM 3546 C CA . GLN B 1 196 ? -20.219 16.75 -0.189 1 98.25 196 GLN B CA 1
ATOM 3547 C C . GLN B 1 196 ? -20.109 15.391 0.493 1 98.25 196 GLN B C 1
ATOM 3549 O O . GLN B 1 196 ? -20.828 14.461 0.143 1 98.25 196 GLN B O 1
ATOM 3554 N N . ILE B 1 197 ? -19.219 15.312 1.487 1 97.81 197 ILE B N 1
ATOM 3555 C CA . ILE B 1 197 ? -19.172 14.102 2.297 1 97.81 197 ILE B CA 1
ATOM 3556 C C . ILE B 1 197 ? -19.188 14.469 3.779 1 97.81 197 ILE B C 1
ATOM 3558 O O . ILE B 1 197 ? -18.922 13.625 4.637 1 97.81 197 ILE B O 1
ATOM 3562 N N . MET B 1 198 ? -19.375 15.703 4.18 1 97.75 198 MET B N 1
ATOM 3563 C CA . MET B 1 198 ? -19.375 16.172 5.562 1 97.75 198 MET B CA 1
ATOM 3564 C C . MET B 1 198 ? -20.703 15.844 6.25 1 97.75 198 MET B C 1
ATOM 3566 O O . MET B 1 198 ? -21.766 16.219 5.766 1 97.75 198 MET B O 1
ATOM 3570 N N . GLU B 1 199 ? -20.609 15.18 7.34 1 96.94 199 GLU B N 1
ATOM 3571 C CA . GLU B 1 199 ? -21.812 14.828 8.109 1 96.94 199 GLU B CA 1
ATOM 3572 C C . GLU B 1 199 ? -22.625 16.062 8.469 1 96.94 199 GLU B C 1
ATOM 3574 O O . GLU B 1 199 ? -22.078 17.047 8.961 1 96.94 199 GLU B O 1
ATOM 3579 N N . GLY B 1 200 ? -23.891 16.016 8.156 1 95.31 200 GLY B N 1
ATOM 3580 C CA . GLY B 1 200 ? -24.797 17.078 8.562 1 95.31 200 GLY B CA 1
ATOM 3581 C C . GLY B 1 200 ? -24.812 18.234 7.598 1 95.31 200 GLY B C 1
ATOM 3582 O O . GLY B 1 200 ? -25.625 19.156 7.75 1 95.31 200 GLY B O 1
ATOM 3583 N N . HIS B 1 201 ? -23.969 18.25 6.617 1 97.12 201 HIS B N 1
ATOM 3584 C CA . HIS B 1 201 ? -23.922 19.375 5.684 1 97.12 201 HIS B CA 1
ATOM 3585 C C . HIS B 1 201 ? -25.016 19.266 4.637 1 97.12 201 HIS B C 1
ATOM 3587 O O . HIS B 1 201 ? -25.328 18.172 4.172 1 97.12 201 HIS B O 1
ATOM 3593 N N . GLN B 1 202 ? -25.531 20.328 4.188 1 97.5 202 GLN B N 1
ATOM 3594 C CA . GLN B 1 202 ? -26.641 20.375 3.25 1 97.5 202 GLN B CA 1
ATOM 3595 C C . GLN B 1 202 ? -26.234 19.859 1.874 1 97.5 202 GLN B C 1
ATOM 3597 O O . GLN B 1 202 ? -27.062 19.328 1.132 1 97.5 202 GLN B O 1
ATOM 3602 N N . LYS B 1 203 ? -25.016 19.953 1.508 1 97.69 203 LYS B N 1
ATOM 3603 C CA . LYS B 1 203 ? -24.531 19.578 0.187 1 97.69 203 LYS B CA 1
ATOM 3604 C C . LYS B 1 203 ? -24.047 18.125 0.177 1 97.69 203 LYS B C 1
ATOM 3606 O O . LYS B 1 203 ? -23.547 17.641 -0.837 1 97.69 203 LYS B O 1
ATOM 3611 N N . ARG B 1 204 ? -24.156 17.484 1.304 1 98.06 204 ARG B N 1
ATOM 3612 C CA . ARG B 1 204 ? -23.703 16.094 1.37 1 98.06 204 ARG B CA 1
ATOM 3613 C C . ARG B 1 204 ? -24.438 15.234 0.345 1 98.06 204 ARG B C 1
ATOM 3615 O O . ARG B 1 204 ? -25.672 15.273 0.262 1 98.06 204 ARG B O 1
ATOM 3622 N N . LEU B 1 205 ? -23.688 14.484 -0.44 1 98.31 205 LEU B N 1
ATOM 3623 C CA . LEU B 1 205 ? -24.281 13.625 -1.463 1 98.31 205 LEU B CA 1
ATOM 3624 C C . LEU B 1 205 ? -24.875 12.367 -0.841 1 98.31 205 LEU B C 1
ATOM 3626 O O . LEU B 1 205 ? -24.297 11.797 0.094 1 98.31 205 LEU B O 1
ATOM 3630 N N . ARG B 1 206 ? -25.922 11.93 -1.4 1 97.94 206 ARG B N 1
ATOM 3631 C CA . ARG B 1 206 ? -26.594 10.727 -0.911 1 97.94 206 ARG B CA 1
ATOM 3632 C C . ARG B 1 206 ? -26.109 9.492 -1.665 1 97.94 206 ARG B C 1
ATOM 3634 O O . ARG B 1 206 ? -26.141 8.383 -1.129 1 97.94 206 ARG B O 1
ATOM 3641 N N . HIS B 1 207 ? -25.766 9.695 -2.869 1 97.94 207 HIS B N 1
ATOM 3642 C CA . HIS B 1 207 ? -25.25 8.602 -3.689 1 97.94 207 HIS B CA 1
ATOM 3643 C C . HIS B 1 207 ? -24.344 9.109 -4.793 1 97.94 207 HIS B C 1
ATOM 3645 O O . HIS B 1 207 ? -24.406 10.289 -5.16 1 97.94 207 HIS B O 1
ATOM 3651 N N . VAL B 1 208 ? -23.469 8.336 -5.246 1 98.44 208 VAL B N 1
ATOM 3652 C CA . VAL B 1 208 ? -22.578 8.602 -6.363 1 98.44 208 VAL B CA 1
ATOM 3653 C C . VAL B 1 208 ? -22.391 7.324 -7.184 1 98.44 208 VAL B C 1
ATOM 3655 O O . VAL B 1 208 ? -22.297 6.227 -6.625 1 98.44 208 VAL B O 1
ATOM 3658 N N . GLU B 1 209 ? -22.391 7.41 -8.5 1 98.5 209 GLU B N 1
ATOM 3659 C CA . GLU B 1 209 ? -22.062 6.289 -9.375 1 98.5 209 GLU B CA 1
ATOM 3660 C C . GLU B 1 209 ? -20.547 6.117 -9.5 1 98.5 209 GLU B C 1
ATOM 3662 O O . GLU B 1 209 ? -19.828 7.074 -9.805 1 98.5 209 GLU B O 1
ATOM 3667 N N . VAL B 1 210 ? -20.094 4.91 -9.266 1 98.5 210 VAL B N 1
ATOM 3668 C CA . VAL B 1 210 ? -18.656 4.613 -9.305 1 98.5 210 VAL B CA 1
ATOM 3669 C C . VAL B 1 210 ? -18.438 3.238 -9.922 1 98.5 210 VAL B C 1
ATOM 3671 O O . VAL B 1 210 ? -19.375 2.447 -10.055 1 98.5 210 VAL B O 1
ATOM 3674 N N . PRO B 1 211 ? -17.188 2.971 -10.43 1 98.69 211 PRO B N 1
ATOM 3675 C CA . PRO B 1 211 ? -16.875 1.582 -10.781 1 98.69 211 PRO B CA 1
ATOM 3676 C C . PRO B 1 211 ? -16.953 0.637 -9.586 1 98.69 211 PRO B C 1
ATOM 3678 O O . PRO B 1 211 ? -16.625 1.026 -8.461 1 98.69 211 PRO B O 1
ATOM 3681 N N . TYR B 1 212 ? -17.344 -0.602 -9.805 1 98.81 212 TYR B N 1
ATOM 3682 C CA . TYR B 1 212 ? -17.484 -1.613 -8.766 1 98.81 212 TYR B CA 1
ATOM 3683 C C . TYR B 1 212 ? -16.203 -1.72 -7.93 1 98.81 212 TYR B C 1
ATOM 3685 O O . TYR B 1 212 ? -16.266 -1.913 -6.715 1 98.81 212 TYR B O 1
ATOM 3693 N N . ALA B 1 213 ? -15.07 -1.545 -8.531 1 98.88 213 ALA B N 1
ATOM 3694 C CA . ALA B 1 213 ? -13.773 -1.619 -7.859 1 98.88 213 ALA B CA 1
ATOM 3695 C C . ALA B 1 213 ? -13.711 -0.651 -6.68 1 98.88 213 ALA B C 1
ATOM 3697 O O . ALA B 1 213 ? -13.102 -0.951 -5.652 1 98.88 213 ALA B O 1
ATOM 3698 N N . ALA B 1 214 ? -14.359 0.459 -6.762 1 98.69 214 ALA B N 1
ATOM 3699 C CA . ALA B 1 214 ? -14.336 1.483 -5.719 1 98.69 214 ALA B CA 1
ATOM 3700 C C . ALA B 1 214 ? -14.977 0.971 -4.434 1 98.69 214 ALA B C 1
ATOM 3702 O O . ALA B 1 214 ? -14.648 1.436 -3.34 1 98.69 214 ALA B O 1
ATOM 3703 N N . THR B 1 215 ? -15.867 0.027 -4.578 1 98.69 215 THR B N 1
ATOM 3704 C CA . THR B 1 215 ? -16.641 -0.427 -3.434 1 98.69 215 THR B CA 1
ATOM 3705 C C . THR B 1 215 ? -15.977 -1.626 -2.766 1 98.69 215 THR B C 1
ATOM 3707 O O . THR B 1 215 ? -16.328 -1.987 -1.638 1 98.69 215 THR B O 1
ATOM 3710 N N . ILE B 1 216 ? -14.961 -2.221 -3.432 1 98.81 216 ILE B N 1
ATOM 3711 C CA . ILE B 1 216 ? -14.531 -3.49 -2.859 1 98.81 216 ILE B CA 1
ATOM 3712 C C . ILE B 1 216 ? -13.031 -3.439 -2.566 1 98.81 216 ILE B C 1
ATOM 3714 O O . ILE B 1 216 ? -12.5 -4.312 -1.878 1 98.81 216 ILE B O 1
ATOM 3718 N N . ILE B 1 217 ? -12.25 -2.455 -3.082 1 98.88 217 ILE B N 1
ATOM 3719 C CA . ILE B 1 217 ? -10.836 -2.338 -2.742 1 98.88 217 ILE B CA 1
ATOM 3720 C C . ILE B 1 217 ? -10.688 -1.653 -1.386 1 98.88 217 ILE B C 1
ATOM 3722 O O . ILE B 1 217 ? -11.031 -0.479 -1.235 1 98.88 217 ILE B O 1
ATOM 3726 N N . ASP B 1 218 ? -10.211 -2.354 -0.451 1 98.44 218 ASP B N 1
ATOM 3727 C CA . ASP B 1 218 ? -10.016 -1.81 0.889 1 98.44 218 ASP B CA 1
ATOM 3728 C C . ASP B 1 218 ? -8.664 -1.102 1.001 1 98.44 218 ASP B C 1
ATOM 3730 O O . ASP B 1 218 ? -8.594 0.034 1.476 1 98.44 218 ASP B O 1
ATOM 3734 N N . ARG B 1 219 ? -7.598 -1.768 0.591 1 98.44 219 ARG B N 1
ATOM 3735 C CA . ARG B 1 219 ? -6.242 -1.233 0.665 1 98.44 219 ARG B CA 1
ATOM 3736 C C . ARG B 1 219 ? -5.32 -1.938 -0.325 1 98.44 219 ARG B C 1
ATOM 3738 O O . ARG B 1 219 ? -5.566 -3.086 -0.702 1 98.44 219 ARG B O 1
ATOM 3745 N N . ILE B 1 220 ? -4.375 -1.241 -0.771 1 98.88 220 ILE B N 1
ATOM 3746 C CA . ILE B 1 220 ? -3.336 -1.75 -1.661 1 98.88 220 ILE B CA 1
ATOM 3747 C C . ILE B 1 220 ? -1.971 -1.616 -0.991 1 98.88 220 ILE B C 1
ATOM 3749 O O . ILE B 1 220 ? -1.602 -0.533 -0.531 1 98.88 220 ILE B O 1
ATOM 3753 N N . GLU B 1 221 ? -1.246 -2.67 -0.889 1 98.81 221 GLU B N 1
ATOM 3754 C CA . GLU B 1 221 ? 0.119 -2.67 -0.373 1 98.81 221 GLU B CA 1
ATOM 3755 C C . GLU B 1 221 ? 1.119 -3.066 -1.456 1 98.81 221 GLU B C 1
ATOM 3757 O O . GLU B 1 221 ? 0.934 -4.074 -2.141 1 98.81 221 GLU B O 1
ATOM 3762 N N . VAL B 1 222 ? 2.09 -2.283 -1.575 1 98.88 222 VAL B N 1
ATOM 3763 C CA . VAL B 1 222 ? 3.156 -2.578 -2.525 1 98.88 222 VAL B CA 1
ATOM 3764 C C . VAL B 1 222 ? 4.465 -2.816 -1.773 1 98.88 222 VAL B C 1
ATOM 3766 O O . VAL B 1 222 ? 4.926 -1.952 -1.024 1 98.88 222 VAL B O 1
ATOM 3769 N N . PHE B 1 223 ? 5.004 -4.004 -1.912 1 98.69 223 PHE B N 1
ATOM 3770 C CA . PHE B 1 223 ? 6.324 -4.402 -1.438 1 98.69 223 PHE B CA 1
ATOM 3771 C C . PHE B 1 223 ? 7.301 -4.535 -2.602 1 98.69 223 PHE B C 1
ATOM 3773 O O . PHE B 1 223 ? 6.93 -4.328 -3.758 1 98.69 223 PHE B O 1
ATOM 3780 N N . ASP B 1 224 ? 8.555 -4.75 -2.232 1 98.19 224 ASP B N 1
ATOM 3781 C CA . ASP B 1 224 ? 9.539 -5.07 -3.262 1 98.19 224 ASP B CA 1
ATOM 3782 C C . ASP B 1 224 ? 9.125 -6.309 -4.051 1 98.19 224 ASP B C 1
ATOM 3784 O O . ASP B 1 224 ? 9.25 -7.434 -3.562 1 98.19 224 ASP B O 1
ATOM 3788 N N . SER B 1 225 ? 8.555 -6.094 -5.246 1 98.56 225 SER B N 1
ATOM 3789 C CA . SER B 1 225 ? 8.188 -7.074 -6.27 1 98.56 225 SER B CA 1
ATOM 3790 C C . SER B 1 225 ? 6.941 -7.852 -5.871 1 98.56 225 SER B C 1
ATOM 3792 O O . SER B 1 225 ? 6.68 -8.93 -6.406 1 98.56 225 SER B O 1
ATOM 3794 N N . VAL B 1 226 ? 6.156 -7.453 -4.891 1 98.81 226 VAL B N 1
ATOM 3795 C CA . VAL B 1 226 ? 4.887 -8.047 -4.488 1 98.81 226 VAL B CA 1
ATOM 3796 C C . VAL B 1 226 ? 3.832 -6.949 -4.332 1 98.81 226 VAL B C 1
ATOM 3798 O O . VAL B 1 226 ? 4.102 -5.898 -3.746 1 98.81 226 VAL B O 1
ATOM 3801 N N . VAL B 1 227 ? 2.68 -7.148 -4.879 1 98.94 227 VAL B N 1
ATOM 3802 C CA . VAL B 1 227 ? 1.525 -6.285 -4.66 1 98.94 227 VAL B CA 1
ATOM 3803 C C . VAL B 1 227 ? 0.407 -7.074 -3.98 1 98.94 227 VAL B C 1
ATOM 3805 O O . VAL B 1 227 ? 0.058 -8.172 -4.422 1 98.94 227 VAL B O 1
ATOM 3808 N N . VAL B 1 228 ? -0.098 -6.555 -2.906 1 98.94 228 VAL B N 1
ATOM 3809 C CA . VAL B 1 228 ? -1.19 -7.168 -2.16 1 98.94 228 VAL B CA 1
ATOM 3810 C C . VAL B 1 228 ? -2.414 -6.254 -2.188 1 98.94 228 VAL B C 1
ATOM 3812 O O . VAL B 1 228 ? -2.334 -5.09 -1.793 1 98.94 228 VAL B O 1
ATOM 3815 N N . ILE B 1 229 ? -3.514 -6.742 -2.686 1 98.88 229 ILE B N 1
ATOM 3816 C CA . ILE B 1 229 ? -4.773 -6.008 -2.695 1 98.88 229 ILE B CA 1
ATOM 3817 C C . ILE B 1 229 ? -5.766 -6.668 -1.739 1 98.88 229 ILE B C 1
ATOM 3819 O O . ILE B 1 229 ? -6.098 -7.844 -1.895 1 98.88 229 ILE B O 1
ATOM 3823 N N . HIS B 1 230 ? -6.219 -5.945 -0.788 1 98.62 230 HIS B N 1
ATOM 3824 C CA . HIS B 1 230 ? -7.191 -6.418 0.193 1 98.62 230 HIS B CA 1
ATOM 3825 C C . HIS B 1 230 ? -8.617 -6.059 -0.222 1 98.62 230 HIS B C 1
ATOM 3827 O O . HIS B 1 230 ? -8.898 -4.906 -0.558 1 98.62 230 HIS B O 1
ATOM 3833 N N . ARG B 1 231 ? -9.406 -7.012 -0.209 1 98.56 231 ARG B N 1
ATOM 3834 C CA . ARG B 1 231 ? -10.828 -6.773 -0.472 1 98.56 231 ARG B CA 1
ATOM 3835 C C . ARG B 1 231 ? -11.555 -6.34 0.797 1 98.56 231 ARG B C 1
ATOM 3837 O O . ARG B 1 231 ? -11.297 -6.879 1.877 1 98.56 231 ARG B O 1
ATOM 3844 N N . ALA B 1 232 ? -12.453 -5.418 0.67 1 98.31 232 ALA B N 1
ATOM 3845 C CA . ALA B 1 232 ? -13.227 -4.922 1.804 1 98.31 232 ALA B CA 1
ATOM 3846 C C . ALA B 1 232 ? -14.133 -6.016 2.367 1 98.31 232 ALA B C 1
ATOM 3848 O O . ALA B 1 232 ? -14.609 -6.875 1.625 1 98.31 232 ALA B O 1
ATOM 3849 N N . ASP B 1 233 ? -14.367 -5.992 3.633 1 97.25 233 ASP B N 1
ATOM 3850 C CA . ASP B 1 233 ? -15.242 -6.949 4.305 1 97.25 233 ASP B CA 1
ATOM 3851 C C . ASP B 1 233 ? -16.688 -6.766 3.867 1 97.25 233 ASP B C 1
ATOM 3853 O O . ASP B 1 233 ? -17.484 -7.707 3.916 1 97.25 233 ASP B O 1
ATOM 3857 N N . GLU B 1 234 ? -17.062 -5.566 3.561 1 97.06 234 GLU B N 1
ATOM 3858 C CA . GLU B 1 234 ? -18.359 -5.188 3.037 1 97.06 234 GLU B CA 1
ATOM 3859 C C . GLU B 1 234 ? -18.234 -4.09 1.984 1 97.06 234 GLU B C 1
ATOM 3861 O O . GLU B 1 234 ? -17.219 -3.412 1.904 1 97.06 234 GLU B O 1
ATOM 3866 N N . SER B 1 235 ? -19.25 -4.055 1.155 1 97.56 235 SER B N 1
ATOM 3867 C CA . SER B 1 235 ? -19.25 -2.986 0.159 1 97.56 235 SER B CA 1
ATOM 3868 C C . SER B 1 235 ? -19.078 -1.62 0.813 1 97.56 235 SER B C 1
ATOM 3870 O O . SER B 1 235 ? -19.797 -1.283 1.759 1 97.56 235 SER B O 1
ATOM 3872 N N . LYS B 1 236 ? -18.188 -0.853 0.395 1 97.88 236 LYS B N 1
ATOM 3873 C CA . LYS B 1 236 ? -17.875 0.448 0.981 1 97.88 236 LYS B CA 1
ATOM 3874 C C . LYS B 1 236 ? -18.984 1.461 0.687 1 97.88 236 LYS B C 1
ATOM 3876 O O . LYS B 1 236 ? -19.609 1.406 -0.369 1 97.88 236 LYS B O 1
ATOM 3881 N N . ARG B 1 237 ? -19.141 2.34 1.575 1 97.62 237 ARG B N 1
ATOM 3882 C CA . ARG B 1 237 ? -20.062 3.473 1.466 1 97.62 237 ARG B CA 1
ATOM 3883 C C . ARG B 1 237 ? -19.297 4.777 1.267 1 97.62 237 ARG B C 1
ATOM 3885 O O . ARG B 1 237 ? -18.062 4.793 1.315 1 97.62 237 ARG B O 1
ATOM 3892 N N . LEU B 1 238 ? -20.062 5.824 0.987 1 98.25 238 LEU B N 1
ATOM 3893 C CA . LEU B 1 238 ? -19.422 7.121 0.841 1 98.25 238 LEU B CA 1
ATOM 3894 C C . LEU B 1 238 ? -18.703 7.52 2.127 1 98.25 238 LEU B C 1
ATOM 3896 O O . LEU B 1 238 ? -19.203 7.277 3.225 1 98.25 238 LEU B O 1
ATOM 3900 N N . PRO B 1 239 ? -17.484 8.062 1.991 1 97.25 239 PRO B N 1
ATOM 3901 C CA . PRO B 1 239 ? -16.766 8.5 3.189 1 97.25 239 PRO B CA 1
ATOM 3902 C C . PRO B 1 239 ? -17.531 9.562 3.977 1 97.25 239 PRO B C 1
ATOM 3904 O O . PRO B 1 239 ? -18.422 10.219 3.432 1 97.25 239 PRO B O 1
ATOM 3907 N N . ARG B 1 240 ? -17.156 9.672 5.258 1 97.75 240 ARG B N 1
ATOM 3908 C CA . ARG B 1 240 ? -17.797 10.641 6.141 1 97.75 240 ARG B CA 1
ATOM 3909 C C . ARG B 1 240 ? -16.781 11.57 6.773 1 97.75 240 ARG B C 1
ATOM 3911 O O . ARG B 1 240 ? -15.898 11.125 7.516 1 97.75 240 ARG B O 1
ATOM 3918 N N . ALA B 1 241 ? -16.859 12.773 6.414 1 97.81 241 ALA B N 1
ATOM 3919 C CA . ALA B 1 241 ? -16.062 13.797 7.098 1 97.81 241 ALA B CA 1
ATOM 3920 C C . ALA B 1 241 ? -16.797 14.336 8.32 1 97.81 241 ALA B C 1
ATOM 3922 O O . ALA B 1 241 ? -18.016 14.578 8.266 1 97.81 241 ALA B O 1
ATOM 3923 N N . ALA B 1 242 ? -16.078 14.43 9.383 1 96.56 242 ALA B N 1
ATOM 3924 C CA . ALA B 1 242 ? -16.672 14.914 10.625 1 96.56 242 ALA B CA 1
ATOM 3925 C C . ALA B 1 242 ? -15.797 15.977 11.281 1 96.56 242 ALA B C 1
ATOM 3927 O O . ALA B 1 242 ? -14.57 15.891 11.227 1 96.56 242 ALA B O 1
ATOM 3928 N N . TYR B 1 243 ? -16.391 16.891 11.859 1 93.44 243 TYR B N 1
ATOM 3929 C CA . TYR B 1 243 ? -15.758 17.938 12.656 1 93.44 243 TYR B CA 1
ATOM 3930 C C . TYR B 1 243 ? -16.266 17.891 14.094 1 93.44 243 TYR B C 1
ATOM 3932 O O . TYR B 1 243 ? -17.469 17.906 14.336 1 93.44 243 TYR B O 1
ATOM 3940 N N . GLN B 1 244 ? -15.328 17.75 14.984 1 93.31 244 GLN B N 1
ATOM 3941 C CA . GLN B 1 244 ? -15.672 17.75 16.406 1 93.31 244 GLN B CA 1
ATOM 3942 C C . GLN B 1 244 ? -15.172 19.016 17.094 1 93.31 244 GLN B C 1
ATOM 3944 O O . GLN B 1 244 ? -14.172 19.594 16.688 1 93.31 244 GLN B O 1
#